Protein AF-A0A7K0Y1T0-F1 (afdb_monomer)

Solvent-accessible surface area (backbone atoms only — not comparable to full-atom values): 30663 Å² total; per-residue (Å²): 133,85,86,82,90,86,84,86,84,88,85,87,81,87,85,81,90,76,88,77,80,82,73,79,71,81,79,72,77,78,81,74,79,76,33,47,61,36,35,43,34,34,34,35,29,67,38,49,32,26,28,43,36,33,31,32,28,26,22,28,45,46,29,65,46,78,33,83,39,62,63,37,80,49,71,35,60,29,68,59,36,89,64,60,33,45,21,31,42,36,33,28,20,19,60,81,35,94,56,31,4,19,58,23,35,36,35,36,27,29,51,74,36,99,41,39,78,74,5,56,31,26,15,43,27,28,24,65,86,46,63,50,70,41,73,50,49,48,31,38,50,44,74,19,80,82,25,90,58,28,16,35,28,35,35,78,51,69,39,91,44,36,22,80,51,77,68,37,47,18,37,22,58,49,46,39,41,55,12,52,25,46,52,20,60,37,78,35,70,48,86,53,81,43,73,74,77,76,75,76,45,78,70,60,65,42,93,55,18,36,85,87,22,47,77,49,79,80,96,83,76,76,97,78,86,81,74,79,60,48,44,31,46,9,33,26,8,36,50,21,21,30,53,47,34,41,28,63,23,36,15,45,66,11,80,58,40,46,32,37,34,28,71,75,53,76,71,54,43,52,45,67,77,78,84,53,90,65,58,41,30,60,59,70,51,35,22,31,36,37,54,13,71,43,71,44,48,17,47,38,29,21,77,80,40,62,78,67,28,29,54,41,52,59,56,35,16,54,40,40,28,73,47,27,25,41,36,36,49,63,70,62,60,54,72,94,28,47,47,75,43,47,25,40,26,21,45,24,26,84,61,39,39,78,54,77,44,68,48,84,55,58,55,30,100,84,65,30,38,36,28,31,46,18,67,10,23,31,28,75,88,46,98,55,48,35,84,54,47,61,31,84,50,73,40,88,68,60,86,48,24,46,36,25,36,37,43,36,37,29,26,73,84,74,46,77,51,34,36,49,29,26,27,51,50,43,73,63,30,14,47,40,74,44,33,37,22,61,77,79,76,66,70,47,74,60,69,81,75,49,77,73,38,40,38,86,36,73,38,35,82,71,71,85,43,73,44,34,42,88,35,42,43,31,39,35,25,34,53,28,31,28,65,46,55,67,57,56,65,76,64,36,24,38,59,22,28,32,31,38,28,51,26,23,74,81,45,73,65,38,32,70,30,70,93,54,52,43,69,40,76,91,37,95,48,68,38,66,65,48,91,92,58,78,59,69,46,80,44,77,35,42,50,36,45,54,44,23,74,63,38,86,46,87,67,62,25,74,89,65,66,40,83,45,55,33,28,49,32,36,32,39,43,22,70,64,37,37,26,18,26,46,46,58,34,28,36,41,113

Structure (mmCIF, N/CA/C/O backbone):
data_AF-A0A7K0Y1T0-F1
#
_entry.id   AF-A0A7K0Y1T0-F1
#
loop_
_atom_site.group_PDB
_atom_site.id
_atom_site.type_symbol
_atom_site.label_atom_id
_atom_site.label_alt_id
_atom_site.label_comp_id
_atom_site.label_asym_id
_atom_site.label_entity_id
_atom_site.label_seq_id
_atom_site.pdbx_PDB_ins_code
_atom_site.Cartn_x
_atom_site.Cartn_y
_atom_site.Cartn_z
_atom_site.occupancy
_atom_site.B_iso_or_equiv
_atom_site.auth_seq_id
_atom_site.auth_comp_id
_atom_site.auth_asym_id
_atom_site.auth_atom_id
_atom_site.pdbx_PDB_model_num
ATOM 1 N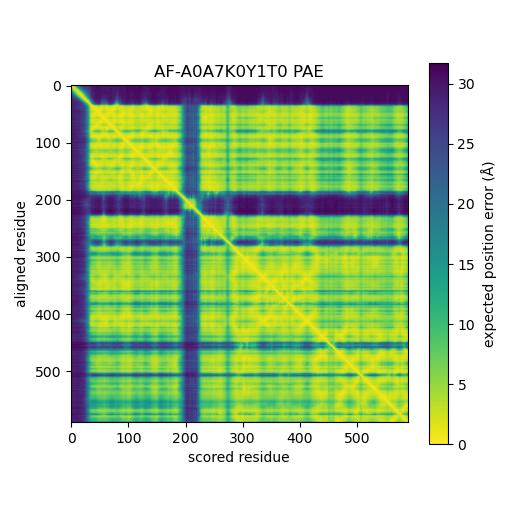 N . MET A 1 1 ? 17.401 46.929 -79.479 1.00 30.19 1 MET A N 1
ATOM 2 C CA . MET A 1 1 ? 18.739 47.270 -78.947 1.00 30.19 1 MET A CA 1
ATOM 3 C C . MET A 1 1 ? 18.574 47.907 -77.573 1.00 30.19 1 MET A C 1
ATOM 5 O O . MET A 1 1 ? 17.806 48.845 -77.473 1.00 30.19 1 MET A O 1
ATOM 9 N N . LYS A 1 2 ? 19.278 47.368 -76.565 1.00 29.94 2 LYS A N 1
ATOM 10 C CA . LYS A 1 2 ? 19.614 47.943 -75.242 1.00 29.94 2 LYS A CA 1
ATOM 11 C C . LYS A 1 2 ? 18.493 48.505 -74.325 1.00 29.94 2 LYS A C 1
ATOM 13 O O . LYS A 1 2 ? 18.033 49.619 -74.498 1.00 29.94 2 LYS A O 1
ATOM 18 N N . SER A 1 3 ? 18.294 47.766 -73.223 1.00 27.20 3 SER A N 1
ATOM 19 C CA . SER A 1 3 ? 18.568 48.198 -71.832 1.00 27.20 3 SER A CA 1
ATOM 20 C C . SER A 1 3 ? 17.494 48.903 -70.978 1.00 27.20 3 SER A C 1
ATOM 22 O O . SER A 1 3 ? 17.161 50.060 -71.183 1.00 27.20 3 SER A O 1
ATOM 24 N N . LEU A 1 4 ? 17.146 48.172 -69.907 1.00 32.16 4 LEU A N 1
ATOM 25 C CA . LEU A 1 4 ? 16.920 48.545 -68.498 1.00 32.16 4 LEU A CA 1
ATOM 26 C C . LEU A 1 4 ? 15.783 49.503 -68.087 1.00 32.16 4 LEU A C 1
ATOM 28 O O . LEU A 1 4 ? 15.894 50.723 -68.067 1.00 32.16 4 LEU A O 1
ATOM 32 N N . THR A 1 5 ? 14.749 48.840 -67.572 1.00 37.41 5 THR A N 1
ATOM 33 C CA . THR A 1 5 ? 13.984 49.087 -66.337 1.00 37.41 5 THR A CA 1
ATOM 34 C C . THR A 1 5 ? 14.573 50.031 -65.276 1.00 37.41 5 THR A C 1
ATOM 36 O O . THR A 1 5 ? 15.637 49.754 -64.729 1.00 37.41 5 THR A O 1
ATOM 39 N N . SER A 1 6 ? 13.748 50.968 -64.791 1.00 29.81 6 SER A N 1
ATOM 40 C CA . SER A 1 6 ? 13.307 50.994 -63.382 1.00 29.81 6 SER A CA 1
ATOM 41 C C . SER A 1 6 ? 12.013 51.824 -63.249 1.00 29.81 6 SER A C 1
ATOM 43 O O . SER A 1 6 ? 11.860 52.864 -63.886 1.00 29.81 6 SER A O 1
ATOM 45 N N . ARG A 1 7 ? 11.033 51.334 -62.477 1.00 32.59 7 ARG A N 1
ATOM 46 C CA . ARG A 1 7 ? 9.811 52.072 -62.120 1.00 32.59 7 ARG A CA 1
ATOM 47 C C . ARG A 1 7 ? 9.838 52.358 -60.623 1.00 32.59 7 ARG A C 1
ATOM 49 O O . ARG A 1 7 ? 9.719 51.437 -59.822 1.00 32.59 7 ARG A O 1
ATOM 56 N N . LEU A 1 8 ? 9.937 53.638 -60.274 1.00 32.44 8 LEU A N 1
ATOM 57 C CA . LEU A 1 8 ? 9.438 54.178 -59.011 1.00 32.44 8 LEU A CA 1
ATOM 58 C C . LEU A 1 8 ? 7.907 54.263 -59.061 1.00 32.44 8 LEU A C 1
ATOM 60 O O . LEU A 1 8 ? 7.352 54.617 -60.103 1.00 32.44 8 LEU A O 1
ATOM 64 N N . LYS A 1 9 ? 7.254 54.074 -57.909 1.00 29.72 9 LYS A N 1
ATOM 65 C CA . LYS A 1 9 ? 6.263 55.029 -57.383 1.00 29.72 9 LYS A CA 1
ATOM 66 C C . LYS A 1 9 ? 5.972 54.760 -55.904 1.00 29.72 9 LYS A C 1
ATOM 68 O O . LYS A 1 9 ? 5.631 53.651 -55.511 1.00 29.72 9 LYS A O 1
ATOM 73 N N . SER A 1 10 ? 6.158 55.822 -55.130 1.00 30.72 10 SER A N 1
ATOM 74 C CA . SER A 1 10 ? 6.004 55.961 -53.685 1.00 30.72 10 SER A CA 1
ATOM 75 C C . SER A 1 10 ? 4.541 55.996 -53.240 1.00 30.72 10 SER A C 1
ATOM 77 O O . SER A 1 10 ? 3.685 56.473 -53.984 1.00 30.72 10 SER A O 1
ATOM 79 N N . ALA A 1 11 ? 4.286 55.640 -51.979 1.00 28.53 11 ALA A N 1
ATOM 80 C CA . ALA A 1 11 ? 3.180 56.202 -51.211 1.00 28.53 11 ALA A CA 1
ATOM 81 C C . ALA A 1 11 ? 3.602 56.424 -49.750 1.00 28.53 11 ALA A C 1
ATOM 83 O O . ALA A 1 11 ? 4.283 55.608 -49.137 1.00 28.53 11 ALA A O 1
ATOM 84 N N . LEU A 1 12 ? 3.225 57.607 -49.285 1.00 28.97 12 LEU A N 1
ATOM 85 C CA . LEU A 1 12 ? 3.581 58.346 -48.082 1.00 28.97 12 LEU A CA 1
ATOM 86 C C . LEU A 1 12 ? 2.846 57.789 -46.850 1.00 28.97 12 LEU A C 1
ATOM 88 O O . LEU A 1 12 ? 1.660 57.474 -46.946 1.00 28.97 12 LEU A O 1
ATOM 92 N N . THR A 1 13 ? 3.480 57.734 -45.676 1.00 27.67 13 THR A N 1
ATOM 93 C CA . THR A 1 13 ? 2.728 57.648 -44.410 1.00 27.67 13 THR A CA 1
ATOM 94 C C . THR A 1 13 ? 3.425 58.434 -43.309 1.00 27.67 13 THR A C 1
ATOM 96 O O . THR A 1 13 ? 4.613 58.271 -43.042 1.00 27.67 13 THR A O 1
ATOM 99 N N . VAL A 1 14 ? 2.644 59.348 -42.740 1.00 27.95 14 VAL A N 1
ATOM 100 C CA . VAL A 1 14 ? 2.977 60.318 -41.699 1.00 27.95 14 VAL A CA 1
ATOM 101 C C . VAL A 1 14 ? 3.059 59.606 -40.349 1.00 27.95 14 VAL A C 1
ATOM 103 O O . VAL A 1 14 ? 2.243 58.737 -40.049 1.00 27.95 14 VAL A O 1
ATOM 106 N N . GLY A 1 15 ? 4.068 59.966 -39.558 1.00 27.05 15 GLY A N 1
ATOM 107 C CA . GLY A 1 15 ? 4.363 59.351 -38.271 1.00 27.05 15 GLY A CA 1
ATOM 108 C C . GLY A 1 15 ? 3.448 59.794 -37.130 1.00 27.05 15 GLY A C 1
ATOM 109 O O . GLY A 1 15 ? 2.985 60.931 -37.076 1.00 27.05 15 GLY A O 1
ATOM 110 N N . VAL A 1 16 ? 3.294 58.892 -36.163 1.00 26.80 16 VAL A N 1
ATOM 111 C CA . VAL A 1 16 ? 3.024 59.219 -34.762 1.00 26.80 16 VAL A CA 1
ATOM 112 C C . VAL A 1 16 ? 4.124 58.545 -33.949 1.00 26.80 16 VAL A C 1
ATOM 114 O O . VAL A 1 16 ? 4.245 57.322 -33.937 1.00 26.80 16 VAL A O 1
ATOM 117 N N . VAL A 1 17 ? 4.967 59.359 -33.316 1.00 27.61 17 VAL A N 1
ATOM 118 C CA . VAL A 1 17 ? 5.997 58.919 -32.374 1.00 27.61 17 VAL A CA 1
ATOM 119 C C . VAL A 1 17 ? 5.336 58.795 -31.005 1.00 27.61 17 VAL A C 1
ATOM 121 O O . VAL A 1 17 ? 4.999 59.802 -30.389 1.00 27.61 17 VAL A O 1
ATOM 124 N N . VAL A 1 18 ? 5.163 57.565 -30.520 1.00 29.50 18 VAL A N 1
ATOM 125 C CA . VAL A 1 18 ? 4.990 57.290 -29.088 1.00 29.50 18 VAL A CA 1
ATOM 126 C C . VAL A 1 18 ? 6.290 56.653 -28.616 1.00 29.50 18 VAL A C 1
ATOM 128 O O . VAL A 1 18 ? 6.701 55.609 -29.119 1.00 29.50 18 VAL A O 1
ATOM 131 N N . ALA A 1 19 ? 6.975 57.337 -27.702 1.00 28.83 19 ALA A N 1
ATOM 132 C CA . ALA A 1 19 ? 8.248 56.917 -27.140 1.00 28.83 19 ALA A CA 1
ATOM 133 C C . ALA A 1 19 ? 8.093 55.585 -26.387 1.00 28.83 19 ALA A C 1
ATOM 135 O O . ALA A 1 19 ? 7.520 55.534 -25.299 1.00 28.83 19 ALA A O 1
ATOM 136 N N . ALA A 1 20 ? 8.612 54.502 -26.967 1.00 26.89 20 ALA A N 1
ATOM 137 C CA . ALA A 1 20 ? 8.792 53.241 -26.268 1.00 26.89 20 ALA A CA 1
ATOM 138 C C . ALA A 1 20 ? 9.991 53.375 -25.321 1.00 26.89 20 ALA A C 1
ATOM 140 O O . ALA A 1 20 ? 11.137 53.493 -25.757 1.00 26.89 20 ALA A O 1
ATOM 141 N N . ILE A 1 21 ? 9.723 53.361 -24.017 1.00 33.47 21 ILE A N 1
ATOM 142 C CA . ILE A 1 21 ? 10.746 53.159 -22.994 1.00 33.47 21 ILE A CA 1
ATOM 143 C C . ILE A 1 21 ? 11.282 51.741 -23.204 1.00 33.47 21 ILE A C 1
ATOM 145 O O . ILE A 1 21 ? 10.590 50.757 -22.938 1.00 33.47 21 ILE A O 1
ATOM 149 N N . ALA A 1 22 ? 12.503 51.640 -23.725 1.00 31.22 22 ALA A N 1
ATOM 150 C CA . ALA A 1 22 ? 13.238 50.392 -23.828 1.00 31.22 22 ALA A CA 1
ATOM 151 C C . ALA A 1 22 ? 13.550 49.877 -22.415 1.00 31.22 22 ALA A C 1
ATOM 153 O O . ALA A 1 22 ? 14.575 50.205 -21.823 1.00 31.22 22 ALA A O 1
ATOM 154 N N . SER A 1 23 ? 12.657 49.060 -21.865 1.00 29.27 23 SER A N 1
ATOM 155 C CA . SER A 1 23 ? 13.036 48.098 -20.839 1.00 29.27 23 SER A CA 1
ATOM 156 C C . SER A 1 23 ? 13.710 46.947 -21.575 1.00 29.27 23 SER A C 1
ATOM 158 O O . SER A 1 23 ? 13.066 46.139 -22.240 1.00 29.27 23 SER A O 1
ATOM 160 N N . ALA A 1 24 ? 15.042 46.928 -21.526 1.00 31.25 24 ALA A N 1
ATOM 161 C CA . ALA A 1 24 ? 15.821 45.774 -21.932 1.00 31.25 24 ALA A CA 1
ATOM 162 C C . ALA A 1 24 ? 15.347 44.580 -21.095 1.00 31.25 24 ALA A C 1
ATOM 164 O O . ALA A 1 24 ? 15.681 44.465 -19.917 1.00 31.25 24 ALA A O 1
ATOM 165 N N . ALA A 1 25 ? 14.531 43.712 -21.692 1.00 27.39 25 ALA A N 1
ATOM 166 C CA . ALA A 1 25 ? 14.314 42.389 -21.142 1.00 27.39 25 ALA A CA 1
ATOM 167 C C . ALA A 1 25 ? 15.700 41.740 -21.021 1.00 27.39 25 ALA A C 1
ATOM 169 O O . ALA A 1 25 ? 16.439 41.731 -22.015 1.00 27.39 25 ALA A O 1
ATOM 170 N N . PRO A 1 26 ? 16.101 41.220 -19.848 1.00 31.48 26 PRO A N 1
ATOM 171 C CA . PRO A 1 26 ? 17.262 40.361 -19.809 1.00 31.48 26 PRO A CA 1
ATOM 172 C C . PRO A 1 26 ? 16.950 39.196 -20.744 1.00 31.48 26 PRO A C 1
ATOM 174 O O . PRO A 1 26 ? 16.038 38.405 -20.502 1.00 31.48 26 PRO A O 1
ATOM 177 N N . VAL A 1 27 ? 17.695 39.106 -21.844 1.00 29.05 27 VAL A N 1
ATOM 178 C CA . VAL A 1 27 ? 17.803 37.875 -22.616 1.00 29.05 27 VAL A CA 1
ATOM 179 C C . VAL A 1 27 ? 18.533 36.903 -21.696 1.00 29.05 27 VAL A C 1
ATOM 181 O O . VAL A 1 27 ? 19.748 36.737 -21.763 1.00 29.05 27 VAL A O 1
ATOM 184 N N . GLN A 1 28 ? 17.795 36.292 -20.770 1.00 29.25 28 GLN A N 1
ATOM 185 C CA . GLN A 1 28 ? 18.207 35.040 -20.172 1.00 29.25 28 GLN A CA 1
ATOM 186 C C . GLN A 1 28 ? 18.246 34.059 -21.330 1.00 29.25 28 GLN A C 1
ATOM 188 O O . GLN A 1 28 ? 17.225 33.539 -21.777 1.00 29.25 28 GLN A O 1
ATOM 193 N N . ALA A 1 29 ? 19.450 33.868 -21.865 1.00 27.30 29 ALA A N 1
ATOM 194 C CA . ALA A 1 29 ? 19.774 32.731 -22.691 1.00 27.30 29 ALA A CA 1
ATOM 195 C C . ALA A 1 29 ? 19.439 31.484 -21.867 1.00 27.30 29 ALA A C 1
ATOM 197 O O . ALA A 1 29 ? 20.244 30.992 -21.076 1.00 27.30 29 ALA A O 1
ATOM 198 N N . ALA A 1 30 ? 18.209 31.001 -22.013 1.00 29.81 30 ALA A N 1
ATOM 199 C CA . ALA A 1 30 ? 17.794 29.706 -21.534 1.00 29.81 30 ALA A CA 1
ATOM 200 C C . ALA A 1 30 ? 18.572 28.677 -22.356 1.00 29.81 30 ALA A C 1
ATOM 202 O O . ALA A 1 30 ? 18.109 28.192 -23.388 1.00 29.81 30 ALA A O 1
ATOM 203 N N . VAL A 1 31 ? 19.782 28.339 -21.908 1.00 28.42 31 VAL A N 1
ATOM 204 C CA . VAL A 1 31 ? 20.476 27.136 -22.362 1.00 28.42 31 VAL A CA 1
ATOM 205 C C . VAL A 1 31 ? 19.734 25.952 -21.743 1.00 28.42 31 VAL A C 1
ATOM 207 O O . VAL A 1 31 ? 20.139 25.342 -20.753 1.00 28.42 31 VAL A O 1
ATOM 210 N N . SER A 1 32 ? 18.578 25.644 -22.328 1.00 35.03 32 SER A N 1
ATOM 211 C CA . SER A 1 32 ? 17.888 24.375 -22.168 1.00 35.03 32 SER A CA 1
ATOM 212 C C . SER A 1 32 ? 18.822 23.295 -22.720 1.00 35.03 32 SER A C 1
ATOM 214 O O . SER A 1 32 ? 18.788 22.970 -23.906 1.00 35.03 32 SER A O 1
ATOM 216 N N . ALA A 1 33 ? 19.696 22.743 -21.877 1.00 36.81 33 ALA A N 1
ATOM 217 C CA . ALA A 1 33 ? 20.381 21.500 -22.206 1.00 36.81 33 ALA A CA 1
ATOM 218 C C . ALA A 1 33 ? 19.306 20.409 -22.353 1.00 36.81 33 ALA A C 1
ATOM 220 O O . ALA A 1 33 ? 18.806 19.888 -21.356 1.00 36.81 33 ALA A O 1
ATOM 221 N N . GLN A 1 34 ? 18.902 20.121 -23.590 1.00 51.03 34 GLN A N 1
ATOM 222 C CA . GLN A 1 34 ? 17.982 19.034 -23.906 1.00 51.03 34 GLN A CA 1
ATOM 223 C C . GLN A 1 34 ? 18.649 17.714 -23.509 1.00 51.03 34 GLN A C 1
ATOM 225 O O . GLN A 1 34 ? 19.703 17.353 -24.033 1.00 51.03 34 GLN A O 1
ATOM 230 N N . GLY A 1 35 ? 18.058 17.008 -22.542 1.00 66.88 35 GLY A N 1
ATOM 231 C CA . GLY A 1 35 ? 18.533 15.687 -22.135 1.00 66.88 35 GLY A CA 1
ATOM 232 C C . GLY A 1 35 ? 18.526 14.695 -23.303 1.00 66.88 35 GLY A C 1
ATOM 233 O O . GLY A 1 35 ? 17.797 14.856 -24.285 1.00 66.88 35 GLY A O 1
ATOM 234 N N . LYS A 1 36 ? 19.343 13.644 -23.207 1.00 78.94 36 LYS A N 1
ATOM 235 C CA . LYS A 1 36 ? 19.450 12.626 -24.258 1.00 78.94 36 LYS A CA 1
ATOM 236 C C . LYS A 1 36 ? 18.177 11.780 -24.306 1.00 78.94 36 LYS A C 1
ATOM 238 O O . LYS A 1 36 ? 17.460 11.631 -23.317 1.00 78.94 36 LYS A O 1
ATOM 243 N N . THR A 1 37 ? 17.908 11.198 -25.471 1.00 88.44 37 THR A N 1
ATOM 244 C CA . THR A 1 37 ? 16.916 10.124 -25.583 1.00 88.44 37 THR A CA 1
ATOM 245 C C . THR A 1 37 ? 17.622 8.786 -25.438 1.00 88.44 37 THR A C 1
ATOM 247 O O . THR A 1 37 ? 18.527 8.479 -26.215 1.00 88.44 37 THR A O 1
ATOM 250 N N . TYR A 1 38 ? 17.191 7.986 -24.469 1.00 91.69 38 TYR A N 1
ATOM 251 C CA . TYR A 1 38 ? 17.645 6.613 -24.298 1.00 91.69 38 TYR A CA 1
ATOM 252 C C . TYR A 1 38 ? 16.562 5.645 -24.764 1.00 91.69 38 TYR A C 1
ATOM 254 O O . TYR A 1 38 ? 15.377 5.827 -24.496 1.00 91.69 38 TYR A O 1
ATOM 262 N N . THR A 1 39 ? 16.974 4.604 -25.477 1.00 96.31 39 THR A N 1
ATOM 263 C CA . THR A 1 39 ? 16.104 3.556 -25.996 1.00 96.31 39 THR A CA 1
ATOM 264 C C . THR A 1 39 ? 16.572 2.206 -25.481 1.00 96.31 39 THR A C 1
ATOM 266 O O . THR A 1 39 ? 17.726 1.832 -25.686 1.00 96.31 39 THR A O 1
ATOM 269 N N . VAL A 1 40 ? 15.668 1.453 -24.859 1.00 97.50 40 VAL A N 1
ATOM 270 C CA . VAL A 1 40 ? 15.898 0.066 -24.447 1.00 97.50 40 VAL A CA 1
ATOM 271 C C . VAL A 1 40 ? 15.041 -0.849 -25.313 1.00 97.50 40 VAL A C 1
ATOM 273 O O . VAL A 1 40 ? 13.837 -0.641 -25.450 1.00 97.50 40 VAL A O 1
ATOM 276 N N . THR A 1 41 ? 15.660 -1.864 -25.911 1.00 98.06 41 THR A N 1
ATOM 277 C CA . THR A 1 41 ? 14.980 -2.860 -26.752 1.00 98.06 41 THR A CA 1
ATOM 278 C C . THR A 1 41 ? 15.182 -4.262 -26.197 1.00 98.06 41 THR A C 1
ATOM 280 O O . THR A 1 41 ? 16.279 -4.616 -25.756 1.00 98.06 41 THR A O 1
ATOM 283 N N . ALA A 1 42 ? 14.118 -5.060 -26.224 1.00 97.88 42 ALA A N 1
ATOM 284 C CA . ALA A 1 42 ? 14.121 -6.434 -25.740 1.00 97.88 42 ALA A CA 1
ATOM 285 C C . ALA A 1 42 ? 13.076 -7.279 -26.476 1.00 97.88 42 ALA A C 1
ATOM 287 O O . ALA A 1 42 ? 12.035 -6.769 -26.895 1.00 97.88 42 ALA A O 1
ATOM 288 N N . THR A 1 43 ? 13.332 -8.581 -26.580 1.00 98.25 43 THR A N 1
ATOM 289 C CA . THR A 1 43 ? 12.342 -9.595 -26.951 1.00 98.25 43 THR A CA 1
ATOM 290 C C . THR A 1 43 ? 11.829 -10.250 -25.674 1.00 98.25 43 THR A C 1
ATOM 292 O O . THR A 1 43 ? 12.528 -11.055 -25.061 1.00 98.25 43 THR A O 1
ATOM 295 N N . MET A 1 44 ? 10.613 -9.909 -25.263 1.00 98.25 44 MET A N 1
ATOM 296 C CA . MET A 1 44 ? 9.982 -10.446 -24.060 1.00 98.25 44 MET A CA 1
ATOM 297 C C . MET A 1 44 ? 9.381 -11.820 -24.353 1.00 98.25 44 MET A C 1
ATOM 299 O O . MET A 1 44 ? 8.544 -11.926 -25.247 1.00 98.25 44 MET A O 1
ATOM 303 N N . LYS A 1 45 ? 9.763 -12.854 -23.595 1.00 98.00 45 LYS A N 1
ATOM 304 C CA . LYS A 1 45 ? 9.194 -14.212 -23.654 1.00 98.00 45 LYS A CA 1
ATOM 305 C C . LYS A 1 45 ? 8.482 -14.557 -22.352 1.00 98.00 45 LYS A C 1
ATOM 307 O O . LYS A 1 45 ? 9.038 -14.360 -21.274 1.00 98.00 45 LYS A O 1
ATOM 312 N N . GLY A 1 46 ? 7.264 -15.089 -22.458 1.00 95.31 46 GLY A N 1
ATOM 313 C CA . GLY A 1 46 ? 6.449 -15.459 -21.294 1.00 95.31 46 GLY A CA 1
ATOM 314 C C . GLY A 1 46 ? 5.826 -14.270 -20.552 1.00 95.31 46 GLY A C 1
ATOM 315 O O . GLY A 1 46 ? 5.225 -14.464 -19.507 1.00 95.31 46 GLY A O 1
ATOM 316 N N . ALA A 1 47 ? 5.930 -13.053 -21.097 1.00 95.19 47 ALA A N 1
ATOM 317 C CA . ALA A 1 47 ? 5.399 -11.824 -20.497 1.00 95.19 47 ALA A CA 1
ATOM 318 C C . ALA A 1 47 ? 3.995 -11.444 -21.008 1.00 95.19 47 ALA A C 1
ATOM 320 O O . ALA A 1 47 ? 3.577 -10.301 -20.864 1.00 95.19 47 ALA A O 1
ATOM 321 N N . LYS A 1 48 ? 3.279 -12.369 -21.661 1.00 95.69 48 LYS A N 1
ATOM 322 C CA . LYS A 1 48 ? 1.922 -12.150 -22.196 1.00 95.69 48 LYS A CA 1
ATOM 323 C C . LYS A 1 48 ? 1.029 -11.630 -21.059 1.00 95.69 48 LYS A C 1
ATOM 325 O O . LYS A 1 48 ? 0.945 -12.282 -20.026 1.00 95.69 48 LYS A O 1
ATOM 330 N N . ASN A 1 49 ? 0.367 -10.493 -21.265 1.00 94.62 49 ASN A N 1
ATOM 331 C CA . ASN A 1 49 ? -0.456 -9.778 -20.278 1.00 94.62 49 ASN A CA 1
ATOM 332 C C . ASN A 1 49 ? 0.318 -9.068 -19.152 1.00 94.62 49 ASN A C 1
ATOM 334 O O . ASN A 1 49 ? -0.300 -8.680 -18.166 1.00 94.62 49 ASN A O 1
ATOM 338 N N . LEU A 1 50 ? 1.628 -8.857 -19.288 1.00 96.44 50 LEU A N 1
ATOM 339 C CA . LEU A 1 50 ? 2.400 -7.980 -18.403 1.00 96.44 50 LEU A CA 1
ATOM 340 C C . LEU A 1 50 ? 2.694 -6.637 -19.085 1.00 96.44 50 LEU A C 1
ATOM 342 O O . LEU A 1 50 ? 2.731 -6.525 -20.315 1.00 96.44 50 LEU A O 1
ATOM 346 N N . THR A 1 51 ? 2.949 -5.620 -18.273 1.00 96.69 51 THR A N 1
ATOM 347 C CA . THR A 1 51 ? 3.489 -4.327 -18.696 1.00 96.69 51 THR A CA 1
ATOM 348 C C . THR A 1 51 ? 4.914 -4.207 -18.184 1.00 96.69 51 THR A C 1
ATOM 350 O O . THR A 1 51 ? 5.169 -4.442 -17.007 1.00 96.69 51 THR A O 1
ATOM 353 N N . VAL A 1 52 ? 5.842 -3.842 -19.066 1.00 97.94 52 VAL A N 1
ATOM 354 C CA . VAL A 1 52 ? 7.216 -3.504 -18.687 1.00 97.94 52 VAL A CA 1
ATOM 355 C C . VAL A 1 52 ? 7.276 -2.013 -18.397 1.00 97.94 52 VAL A C 1
ATOM 357 O O . VAL A 1 52 ? 6.930 -1.211 -19.263 1.00 97.94 52 VAL A O 1
ATOM 360 N N . LEU A 1 53 ? 7.716 -1.656 -17.200 1.00 97.75 53 LEU A N 1
ATOM 361 C CA . LEU A 1 53 ? 7.972 -0.300 -16.741 1.00 97.75 53 LEU A CA 1
ATOM 362 C C . LEU A 1 53 ? 9.479 -0.055 -16.722 1.00 97.75 53 LEU A C 1
ATOM 364 O O . LEU A 1 53 ? 10.255 -0.932 -16.352 1.00 97.75 53 LEU A O 1
ATOM 368 N N . MET A 1 54 ? 9.897 1.137 -17.120 1.00 96.38 54 MET A N 1
ATOM 369 C CA . MET A 1 54 ? 11.277 1.598 -17.027 1.00 96.38 54 MET A CA 1
ATOM 370 C C . MET A 1 54 ? 11.347 2.669 -15.948 1.00 96.38 54 MET A C 1
ATOM 372 O O . MET A 1 54 ? 10.898 3.789 -16.182 1.00 96.38 54 MET A O 1
ATOM 376 N N . VAL A 1 55 ? 11.871 2.317 -14.777 1.00 92.62 55 VAL A N 1
ATOM 377 C CA . VAL A 1 55 ? 11.821 3.155 -13.570 1.00 92.62 55 VAL A CA 1
ATOM 378 C C . VAL A 1 55 ? 13.226 3.660 -13.265 1.00 92.62 55 VAL A C 1
ATOM 380 O O . VAL A 1 55 ? 14.151 2.856 -13.158 1.00 92.62 55 VAL A O 1
ATOM 383 N N . SER A 1 56 ? 13.419 4.980 -13.187 1.00 88.38 56 SER A N 1
ATOM 384 C CA . SER A 1 56 ? 14.715 5.566 -12.819 1.00 88.38 56 SER A CA 1
ATOM 385 C C . SER A 1 56 ? 15.100 5.172 -11.396 1.00 88.38 56 SER A C 1
ATOM 387 O O . SER A 1 56 ? 14.230 4.864 -10.587 1.00 88.38 56 SER A O 1
ATOM 389 N N . GLY A 1 57 ? 16.384 5.287 -11.048 1.00 82.12 57 GLY A N 1
ATOM 390 C CA . GLY A 1 57 ? 16.867 5.066 -9.674 1.00 82.12 57 GLY A CA 1
ATOM 391 C C . GLY A 1 57 ? 16.388 6.100 -8.646 1.00 82.12 57 GLY A C 1
ATOM 392 O O . GLY A 1 57 ? 17.003 6.232 -7.604 1.00 82.12 57 GLY A O 1
ATOM 393 N N . THR A 1 58 ? 15.363 6.877 -8.985 1.00 78.38 58 THR A N 1
ATOM 394 C CA . THR A 1 58 ? 14.709 7.891 -8.152 1.00 78.38 58 THR A CA 1
ATOM 395 C C . THR A 1 58 ? 13.189 7.730 -8.109 1.00 78.38 58 THR A C 1
ATOM 397 O O . THR A 1 58 ? 12.517 8.421 -7.352 1.00 78.38 58 THR A O 1
ATOM 400 N N . GLY A 1 59 ? 12.640 6.785 -8.887 1.00 81.69 59 GLY A N 1
ATOM 401 C CA . GLY A 1 59 ? 11.218 6.425 -8.891 1.00 81.69 59 GLY A CA 1
ATOM 402 C C . GLY A 1 59 ? 10.414 6.980 -10.065 1.00 81.69 59 GLY A C 1
ATOM 403 O O . GLY A 1 59 ? 9.243 6.636 -10.234 1.00 81.69 59 GLY A O 1
ATOM 404 N N . ARG A 1 60 ? 11.022 7.803 -10.929 1.00 86.50 60 ARG A N 1
ATOM 405 C CA . ARG A 1 60 ? 10.349 8.318 -12.126 1.00 86.50 60 ARG A CA 1
ATOM 406 C C . ARG A 1 60 ? 10.105 7.191 -13.126 1.00 86.50 60 ARG A C 1
ATOM 408 O O . ARG A 1 60 ? 11.032 6.497 -13.547 1.00 86.50 60 ARG A O 1
ATOM 415 N N . LEU A 1 61 ? 8.872 7.078 -13.604 1.00 91.81 61 LEU A N 1
ATOM 416 C CA . LEU A 1 61 ? 8.537 6.248 -14.751 1.00 91.81 61 LEU A CA 1
ATOM 417 C C . LEU A 1 61 ? 8.997 6.953 -16.037 1.00 91.81 61 LEU A C 1
ATOM 419 O O . LEU A 1 61 ? 8.509 8.018 -16.409 1.00 91.81 61 LEU A O 1
ATOM 423 N N . LEU A 1 62 ? 9.981 6.365 -16.714 1.00 91.38 62 LEU A N 1
ATOM 424 C CA . LEU A 1 62 ? 10.600 6.929 -17.916 1.00 91.38 62 LEU A CA 1
ATOM 425 C C . LEU A 1 62 ? 9.917 6.473 -19.208 1.00 91.38 62 LEU A C 1
ATOM 427 O O . LEU A 1 62 ? 9.914 7.200 -20.202 1.00 91.38 62 LEU A O 1
ATOM 431 N N . ALA A 1 63 ? 9.406 5.243 -19.217 1.00 94.75 63 ALA A N 1
ATOM 432 C CA . ALA A 1 63 ? 8.689 4.638 -20.332 1.00 94.75 63 ALA A CA 1
ATOM 433 C C . ALA A 1 63 ? 7.953 3.376 -19.865 1.00 94.75 63 ALA A C 1
ATOM 435 O O . ALA A 1 63 ? 8.344 2.743 -18.884 1.00 94.75 63 ALA A O 1
ATOM 436 N N . SER A 1 64 ? 6.938 2.953 -20.617 1.00 96.00 64 SER A N 1
ATOM 437 C CA . SER A 1 64 ? 6.279 1.662 -20.410 1.00 96.00 64 SER A CA 1
ATOM 438 C C . SER A 1 64 ? 5.897 0.990 -21.731 1.00 96.00 64 SER A C 1
ATOM 440 O O . SER A 1 64 ? 5.773 1.648 -22.766 1.00 96.00 64 SER A O 1
ATOM 442 N N . ALA A 1 65 ? 5.742 -0.335 -21.715 1.00 96.88 65 ALA A N 1
ATOM 443 C CA . ALA A 1 65 ? 5.300 -1.119 -22.866 1.00 96.88 65 ALA A CA 1
ATOM 444 C C . ALA A 1 65 ? 4.462 -2.330 -22.435 1.00 96.88 65 ALA A C 1
ATOM 446 O O . ALA A 1 65 ? 4.926 -3.181 -21.676 1.00 96.88 65 ALA A O 1
ATOM 447 N N . LYS A 1 66 ? 3.242 -2.445 -22.973 1.00 95.62 66 LYS A N 1
ATOM 448 C CA . LYS A 1 66 ? 2.376 -3.618 -22.783 1.00 95.62 66 LYS A CA 1
ATOM 449 C C . LYS A 1 66 ? 2.831 -4.777 -23.675 1.00 95.62 66 LYS A C 1
ATOM 451 O O . LYS A 1 66 ? 3.108 -4.592 -24.865 1.00 95.62 66 LYS A O 1
ATOM 456 N N . VAL A 1 67 ? 2.851 -5.985 -23.122 1.00 96.81 67 VAL A N 1
ATOM 457 C CA . VAL A 1 67 ? 3.151 -7.218 -23.855 1.00 96.81 67 VAL A CA 1
ATOM 458 C C . VAL A 1 67 ? 1.866 -8.018 -24.049 1.00 96.81 67 VAL A C 1
ATOM 460 O O . VAL A 1 67 ? 1.250 -8.502 -23.106 1.00 96.81 67 VAL A O 1
ATOM 463 N N . THR A 1 68 ? 1.452 -8.169 -25.302 1.00 95.38 68 THR A N 1
ATOM 464 C CA . THR A 1 68 ? 0.183 -8.811 -25.692 1.00 95.38 68 THR A CA 1
ATOM 465 C C . THR A 1 68 ? 0.391 -10.202 -26.286 1.00 95.38 68 THR A C 1
ATOM 467 O O . THR A 1 68 ? -0.522 -11.034 -26.297 1.00 95.38 68 THR A O 1
ATOM 470 N N . LYS A 1 69 ? 1.610 -10.480 -26.761 1.00 95.94 69 LYS A N 1
ATOM 471 C CA . LYS A 1 69 ? 1.994 -11.753 -27.375 1.00 95.94 69 LYS A CA 1
ATOM 472 C C . LYS A 1 69 ? 2.891 -12.569 -26.454 1.00 95.94 69 LYS A C 1
ATOM 474 O O . LYS A 1 69 ? 3.526 -12.067 -25.535 1.00 95.94 69 LYS A O 1
ATOM 479 N N . THR A 1 70 ? 2.927 -13.863 -26.731 1.00 93.12 70 THR A N 1
ATOM 480 C CA . THR A 1 70 ? 3.676 -14.864 -25.966 1.00 93.12 70 THR A CA 1
ATOM 481 C C . THR A 1 70 ? 5.201 -14.673 -26.106 1.00 93.12 70 THR A C 1
ATOM 483 O O . THR A 1 70 ? 5.957 -14.891 -25.155 1.00 93.12 70 THR A O 1
ATOM 486 N N . SER A 1 71 ? 5.621 -14.147 -27.263 1.00 96.88 71 SER A N 1
ATOM 487 C CA . SER A 1 71 ? 6.927 -13.548 -27.533 1.00 96.88 71 SER A CA 1
ATOM 488 C C . SER A 1 71 ? 6.725 -12.225 -28.282 1.00 96.88 71 SER A C 1
ATOM 490 O O . SER A 1 71 ? 6.027 -12.204 -29.299 1.00 96.88 71 SER A O 1
ATOM 492 N N . GLN A 1 72 ? 7.305 -11.120 -27.808 1.00 98.25 72 GLN A N 1
ATOM 493 C CA . GLN A 1 72 ? 7.110 -9.790 -28.405 1.00 98.25 72 GLN A CA 1
ATOM 494 C C . GLN A 1 72 ? 8.367 -8.926 -28.307 1.00 98.25 72 GLN A C 1
ATOM 496 O O . GLN A 1 72 ? 8.964 -8.811 -27.240 1.00 98.25 72 GLN A O 1
ATOM 501 N N . ASN A 1 73 ? 8.725 -8.250 -29.399 1.00 98.19 73 ASN A N 1
ATOM 502 C CA . ASN A 1 73 ? 9.711 -7.173 -29.350 1.00 98.19 73 ASN A CA 1
ATOM 503 C C . ASN A 1 73 ? 9.074 -5.910 -28.769 1.00 98.19 73 ASN A C 1
ATOM 505 O O . ASN A 1 73 ? 8.020 -5.474 -29.232 1.00 98.19 73 ASN A O 1
ATOM 509 N N . ILE A 1 74 ? 9.733 -5.315 -27.781 1.00 98.31 74 ILE A N 1
ATOM 510 C CA . ILE A 1 74 ? 9.336 -4.039 -27.190 1.00 98.31 74 ILE A CA 1
ATOM 511 C C . ILE A 1 74 ? 10.440 -3.001 -27.362 1.00 98.31 74 ILE A C 1
ATOM 513 O O . ILE A 1 74 ? 11.617 -3.319 -27.555 1.00 98.31 74 ILE A O 1
ATOM 517 N N . THR A 1 75 ? 10.049 -1.735 -27.290 1.00 98.19 75 THR A N 1
ATOM 518 C CA . THR A 1 75 ? 10.959 -0.593 -27.301 1.00 98.19 75 THR A CA 1
ATOM 519 C C . THR A 1 75 ? 10.470 0.419 -26.278 1.00 98.19 75 THR A C 1
ATOM 521 O O . THR A 1 75 ? 9.342 0.893 -26.372 1.00 98.19 75 THR A O 1
ATOM 524 N N . LEU A 1 76 ? 11.325 0.748 -25.316 1.00 97.62 76 LEU A N 1
ATOM 525 C CA . LEU A 1 76 ? 11.083 1.735 -24.267 1.00 97.62 76 LEU A CA 1
ATOM 526 C C . LEU A 1 76 ? 11.938 2.963 -24.577 1.00 97.62 76 LEU A C 1
ATOM 528 O O . LEU A 1 76 ? 13.139 2.819 -24.802 1.00 97.62 76 LEU A O 1
ATOM 532 N N . LYS A 1 77 ? 11.328 4.152 -24.643 1.00 95.06 77 LYS A N 1
ATOM 533 C CA . LYS A 1 77 ? 12.008 5.401 -25.024 1.00 95.06 77 LYS A CA 1
ATOM 534 C C . LYS A 1 77 ? 11.899 6.432 -23.905 1.00 95.06 77 LYS A C 1
ATOM 536 O O . LYS A 1 77 ? 10.864 7.077 -23.778 1.00 95.06 77 LYS A O 1
ATOM 541 N N . ALA A 1 78 ? 12.981 6.615 -23.158 1.00 89.25 78 ALA A N 1
ATOM 542 C CA . ALA A 1 78 ? 13.121 7.672 -22.163 1.00 89.25 78 ALA A CA 1
ATOM 543 C C . ALA A 1 78 ? 13.603 8.954 -22.858 1.00 89.25 78 ALA A C 1
ATOM 545 O O . ALA A 1 78 ? 14.708 8.985 -23.407 1.00 89.25 78 ALA A O 1
ATOM 546 N N . LYS A 1 79 ? 12.768 9.996 -22.896 1.00 81.75 79 LYS A N 1
ATOM 547 C CA . LYS A 1 79 ? 13.084 11.271 -23.562 1.00 81.75 79 LYS A CA 1
ATOM 548 C C . LYS A 1 79 ? 13.579 12.305 -22.554 1.00 81.75 79 LYS A C 1
ATOM 550 O O . LYS A 1 79 ? 13.043 12.403 -21.455 1.00 81.75 79 LYS A O 1
ATOM 555 N N . GLY A 1 80 ? 14.547 13.125 -22.967 1.00 73.50 80 GLY A N 1
ATOM 556 C CA . GLY A 1 80 ? 14.978 14.288 -22.190 1.00 73.50 80 GLY A CA 1
ATOM 557 C C . GLY A 1 80 ? 15.659 13.930 -20.868 1.00 73.50 80 GLY A C 1
ATOM 558 O O . GLY A 1 80 ? 15.554 14.688 -19.911 1.00 73.50 80 GLY A O 1
ATOM 559 N N . THR A 1 81 ? 16.343 12.785 -20.797 1.00 71.50 81 THR A N 1
ATOM 560 C CA . THR A 1 81 ? 16.981 12.295 -19.567 1.00 71.50 81 THR A CA 1
ATOM 561 C C . THR A 1 81 ? 18.490 12.539 -19.612 1.00 71.50 81 THR A C 1
ATOM 563 O O . THR A 1 81 ? 19.142 12.270 -20.623 1.00 71.50 81 THR A O 1
ATOM 566 N N . ALA A 1 82 ? 19.067 13.062 -18.527 1.00 68.81 82 ALA A N 1
ATOM 567 C CA . ALA A 1 82 ? 20.508 13.318 -18.446 1.00 68.81 82 ALA A CA 1
ATOM 568 C C . ALA A 1 82 ? 21.331 12.016 -18.400 1.00 68.81 82 ALA A C 1
ATOM 570 O O . ALA A 1 82 ? 22.382 11.927 -19.037 1.00 68.81 82 ALA A O 1
ATOM 571 N N . SER A 1 83 ? 20.823 10.999 -17.697 1.00 75.56 83 SER A N 1
ATOM 572 C CA . SER A 1 83 ? 21.422 9.668 -17.577 1.00 75.56 83 SER A CA 1
ATOM 573 C C . SER A 1 83 ? 20.346 8.591 -17.416 1.00 75.56 83 SER A C 1
ATOM 575 O O . SER A 1 83 ? 19.264 8.860 -16.908 1.00 75.56 83 SER A O 1
ATOM 577 N N . ILE A 1 84 ? 20.661 7.361 -17.823 1.00 81.75 84 ILE A N 1
ATOM 578 C CA . ILE A 1 84 ? 19.850 6.157 -17.572 1.00 81.75 84 ILE A CA 1
ATOM 579 C C . ILE A 1 84 ? 20.403 5.321 -16.403 1.00 81.75 84 ILE A C 1
ATOM 581 O O . ILE A 1 84 ? 19.863 4.267 -16.076 1.00 81.75 84 ILE A O 1
ATOM 585 N N . GLY A 1 85 ? 21.504 5.745 -15.779 1.00 87.06 85 GLY A N 1
ATOM 586 C CA . GLY A 1 85 ? 22.106 4.993 -14.681 1.00 87.06 85 GLY A CA 1
ATOM 587 C C . GLY A 1 85 ? 21.175 4.847 -13.479 1.00 87.06 85 GLY A C 1
ATOM 588 O O . GLY A 1 85 ? 20.386 5.741 -13.188 1.00 87.06 85 GLY A O 1
ATOM 589 N N . GLY A 1 86 ? 21.242 3.700 -12.808 1.00 87.12 86 GLY A N 1
ATOM 590 C CA . GLY A 1 86 ? 20.328 3.331 -11.724 1.00 87.12 86 GLY A CA 1
ATOM 591 C C . GLY A 1 86 ? 18.938 2.895 -12.198 1.00 87.12 86 GLY A C 1
ATOM 592 O O . GLY A 1 86 ? 18.184 2.345 -11.410 1.00 87.12 86 GLY A O 1
ATOM 593 N N . THR A 1 87 ? 18.595 3.085 -13.478 1.00 91.50 87 THR A N 1
ATOM 594 C CA . THR A 1 87 ? 17.282 2.692 -14.010 1.00 91.50 87 THR A CA 1
ATOM 595 C C . THR A 1 87 ? 17.124 1.179 -13.992 1.00 91.50 87 THR A C 1
ATOM 597 O O . THR A 1 87 ? 18.016 0.450 -14.433 1.00 91.50 87 THR A O 1
ATOM 600 N N . THR A 1 88 ? 15.958 0.717 -13.564 1.00 96.19 88 THR A N 1
ATOM 601 C CA . THR A 1 88 ? 15.554 -0.686 -13.578 1.00 96.19 88 THR A CA 1
ATOM 602 C C . THR A 1 88 ? 14.423 -0.913 -14.582 1.00 96.19 88 THR A C 1
ATOM 604 O O . THR A 1 88 ? 13.746 0.021 -15.027 1.00 96.19 88 THR A O 1
ATOM 607 N N . LEU A 1 89 ? 14.229 -2.172 -14.977 1.00 98.25 89 LEU A N 1
ATOM 608 C CA . LEU A 1 89 ? 13.015 -2.593 -15.666 1.00 98.25 89 LEU A CA 1
ATOM 609 C C . LEU A 1 89 ? 12.172 -3.422 -14.706 1.00 98.25 89 LEU A C 1
ATOM 611 O O . LEU A 1 89 ? 12.668 -4.392 -14.135 1.00 98.25 89 LEU A O 1
ATOM 615 N N . GLN A 1 90 ? 10.907 -3.049 -14.582 1.00 98.06 90 GLN A N 1
ATOM 616 C CA . GLN A 1 90 ? 9.951 -3.632 -13.653 1.00 98.06 90 GLN A CA 1
ATOM 617 C C . GLN A 1 90 ? 8.762 -4.203 -14.415 1.00 98.06 90 GLN A C 1
ATOM 619 O O . GLN A 1 90 ? 8.383 -3.693 -15.469 1.00 98.06 90 GLN A O 1
ATOM 624 N N . LEU A 1 91 ? 8.186 -5.289 -13.919 1.00 97.94 91 LEU A N 1
ATOM 625 C CA . LEU A 1 91 ? 7.031 -5.941 -14.520 1.00 97.94 91 LEU A CA 1
ATOM 626 C C . LEU A 1 91 ? 5.815 -5.725 -13.631 1.00 97.94 91 LEU A C 1
ATOM 628 O O . LEU A 1 91 ? 5.878 -5.933 -12.423 1.00 97.94 91 LEU A O 1
ATOM 632 N N . VAL A 1 92 ? 4.697 -5.368 -14.252 1.00 97.19 92 VAL A N 1
ATOM 633 C CA . VAL A 1 92 ? 3.392 -5.252 -13.597 1.00 97.19 92 VAL A CA 1
ATOM 634 C C . VAL A 1 92 ? 2.379 -6.102 -14.348 1.00 97.19 92 VAL A C 1
ATOM 636 O O . VAL A 1 92 ? 2.383 -6.167 -15.581 1.00 97.19 92 VAL A O 1
ATOM 639 N N . SER A 1 93 ? 1.504 -6.762 -13.602 1.00 96.00 93 SER A N 1
ATOM 640 C CA . SER A 1 93 ? 0.377 -7.513 -14.136 1.00 96.00 93 SER A CA 1
ATOM 641 C C . SER A 1 93 ? -0.607 -6.599 -14.860 1.00 96.00 93 SER A C 1
ATOM 643 O O . SER A 1 93 ? -1.164 -5.684 -14.276 1.00 96.00 93 SER A O 1
ATOM 645 N N . GLY A 1 94 ? -0.863 -6.846 -16.142 1.00 91.88 94 GLY A N 1
ATOM 646 C CA . GLY A 1 94 ? -1.901 -6.133 -16.884 1.00 91.88 94 GLY A CA 1
ATOM 647 C C . GLY A 1 94 ? -3.309 -6.621 -16.532 1.00 91.88 94 GLY A C 1
ATOM 648 O O . GLY A 1 94 ? -3.486 -7.675 -15.927 1.00 91.88 94 GLY A O 1
ATOM 649 N N . SER A 1 95 ? -4.326 -5.895 -16.998 1.00 86.00 95 SER A N 1
ATOM 650 C CA . SER A 1 95 ? -5.746 -6.184 -16.723 1.00 86.00 95 SER A CA 1
ATOM 651 C C . SER A 1 95 ? -6.236 -7.545 -17.232 1.00 86.00 95 SER A C 1
ATOM 653 O O . SER A 1 95 ? -7.239 -8.063 -16.752 1.00 86.00 95 SER A O 1
ATOM 655 N N . SER A 1 96 ? -5.531 -8.141 -18.196 1.00 86.75 96 SER A N 1
ATOM 656 C CA . SER A 1 96 ? -5.818 -9.483 -18.719 1.00 86.75 96 SER A CA 1
ATOM 657 C C . SER A 1 96 ? -5.081 -10.609 -17.979 1.00 86.75 96 SER A C 1
ATOM 659 O O . SER A 1 96 ? -5.181 -11.765 -18.391 1.00 86.75 96 SER A O 1
ATOM 661 N N . SER A 1 97 ? -4.280 -10.306 -16.951 1.00 85.69 97 SER A N 1
ATOM 662 C CA . SER A 1 97 ? -3.680 -11.326 -16.082 1.00 85.69 97 SER A CA 1
ATOM 663 C C . SER A 1 97 ? -4.657 -11.714 -14.963 1.00 85.69 97 SER A C 1
ATOM 665 O O . SER A 1 97 ? -5.644 -11.026 -14.724 1.00 85.69 97 SER A O 1
ATOM 667 N N . THR A 1 98 ? -4.404 -12.821 -14.269 1.00 82.62 98 THR A N 1
ATOM 668 C CA . THR A 1 98 ? -5.174 -13.195 -13.069 1.00 82.62 98 THR A CA 1
ATOM 669 C C . THR A 1 98 ? -4.863 -12.290 -11.878 1.00 82.62 98 THR A C 1
ATOM 671 O O . THR A 1 98 ? -5.734 -12.051 -11.054 1.00 82.62 98 THR A O 1
ATOM 674 N N . ALA A 1 99 ? -3.637 -11.766 -11.808 1.00 87.12 99 ALA A N 1
ATOM 675 C CA . ALA A 1 99 ? -3.162 -10.907 -10.729 1.00 87.12 99 ALA A CA 1
ATOM 676 C C . ALA A 1 99 ? -3.482 -9.414 -10.931 1.00 87.12 99 ALA A C 1
ATOM 678 O O . ALA A 1 99 ? -3.290 -8.664 -9.992 1.00 87.12 99 ALA A O 1
ATOM 679 N N . LYS A 1 100 ? -3.937 -8.991 -12.123 1.00 91.31 100 LYS A N 1
ATOM 680 C CA . LYS A 1 100 ? -4.491 -7.662 -12.480 1.00 91.31 100 LYS A CA 1
ATOM 681 C C . LYS A 1 100 ? -3.961 -6.463 -11.679 1.00 91.31 100 LYS A C 1
ATOM 683 O O . LYS A 1 100 ? -4.450 -6.161 -10.603 1.00 91.31 100 LYS A O 1
ATOM 688 N N . GLY A 1 101 ? -3.026 -5.706 -12.237 1.00 91.81 101 GLY A N 1
ATOM 689 C CA . GLY A 1 101 ? -2.549 -4.461 -11.629 1.00 91.81 101 GLY A CA 1
ATOM 690 C C . GLY A 1 101 ? -1.447 -4.624 -10.592 1.00 91.81 101 GLY A C 1
ATOM 691 O O . GLY A 1 101 ? -0.735 -3.656 -10.313 1.00 91.81 101 GLY A O 1
ATOM 692 N N . LYS A 1 102 ? -1.256 -5.846 -10.085 1.00 94.12 102 LYS A N 1
ATOM 693 C CA . LYS A 1 102 ? -0.232 -6.148 -9.088 1.00 94.12 102 LYS A CA 1
ATOM 694 C C . LYS A 1 102 ? 1.185 -6.095 -9.640 1.00 94.12 102 LYS A C 1
ATOM 696 O O . LYS A 1 102 ? 1.441 -6.517 -10.776 1.00 94.12 102 LYS A O 1
ATOM 701 N N . TYR A 1 103 ? 2.122 -5.631 -8.821 1.00 95.62 103 TYR A N 1
ATOM 702 C CA . TYR A 1 103 ? 3.547 -5.743 -9.115 1.00 95.62 103 TYR A CA 1
ATOM 703 C C . TYR A 1 103 ? 3.941 -7.211 -9.350 1.00 95.62 103 TYR A C 1
ATOM 705 O O . TYR A 1 103 ? 3.558 -8.095 -8.593 1.00 95.62 103 TYR A O 1
ATOM 713 N N . TYR A 1 104 ? 4.673 -7.489 -10.432 1.00 96.62 104 TYR A N 1
ATOM 714 C CA . TYR A 1 104 ? 5.119 -8.844 -10.772 1.00 96.62 104 TYR A CA 1
ATOM 715 C C . TYR A 1 104 ? 6.590 -9.067 -10.424 1.00 96.62 104 TYR A C 1
ATOM 717 O O . TYR A 1 104 ? 6.923 -10.163 -9.998 1.00 96.62 104 TYR A O 1
ATOM 725 N N . GLY A 1 105 ? 7.470 -8.077 -10.612 1.00 96.81 105 GLY A N 1
ATOM 726 C CA . GLY A 1 105 ? 8.882 -8.178 -10.223 1.00 96.81 105 GLY A CA 1
ATOM 727 C C . GLY A 1 105 ? 9.892 -7.628 -11.238 1.00 96.81 105 GLY A C 1
ATOM 728 O O . GLY A 1 105 ? 9.516 -7.201 -12.336 1.00 96.81 105 GLY A O 1
ATOM 729 N N . PRO A 1 106 ? 11.192 -7.675 -10.909 1.00 97.88 106 PRO A N 1
ATOM 730 C CA . PRO A 1 106 ? 12.244 -7.004 -11.663 1.00 97.88 106 PRO A CA 1
ATOM 731 C C . PRO A 1 106 ? 12.763 -7.815 -12.854 1.00 97.88 106 PRO A C 1
ATOM 733 O O . PRO A 1 106 ? 12.618 -9.040 -12.950 1.00 97.88 106 PRO A O 1
ATOM 736 N N . VAL A 1 107 ? 13.461 -7.128 -13.759 1.00 98.56 107 VAL A N 1
ATOM 737 C CA . VAL A 1 107 ? 14.309 -7.755 -14.779 1.00 98.56 107 VAL A CA 1
ATOM 738 C C . VAL A 1 107 ? 15.761 -7.788 -14.304 1.00 98.56 107 VAL A C 1
ATOM 740 O O . VAL A 1 107 ? 16.423 -6.762 -14.165 1.00 98.56 107 VAL A O 1
ATOM 743 N N . VAL A 1 108 ? 16.298 -8.993 -14.147 1.00 98.38 108 VAL A N 1
ATOM 744 C CA . VAL A 1 108 ? 17.720 -9.247 -13.924 1.00 98.38 108 VAL A CA 1
ATOM 745 C C . VAL A 1 108 ? 18.478 -9.105 -15.243 1.00 98.38 108 VAL A C 1
ATOM 747 O O . VAL A 1 108 ? 18.251 -9.845 -16.205 1.00 98.38 108 VAL A O 1
ATOM 750 N N . LEU A 1 109 ? 19.421 -8.167 -15.262 1.00 97.94 109 LEU A N 1
ATOM 751 C CA . LEU A 1 109 ? 20.291 -7.856 -16.394 1.00 97.94 109 LEU A CA 1
ATOM 752 C C . LEU A 1 109 ? 21.567 -8.706 -16.407 1.00 97.94 109 LEU A C 1
ATOM 754 O O . LEU A 1 109 ? 22.257 -8.778 -17.425 1.00 97.94 109 LEU A O 1
ATOM 758 N N . GLY A 1 110 ? 21.917 -9.336 -15.285 1.00 96.06 110 GLY A N 1
ATOM 759 C CA . GLY A 1 110 ? 23.091 -10.191 -15.195 1.00 96.06 110 GLY A CA 1
ATOM 760 C C . GLY A 1 110 ? 23.244 -10.894 -13.854 1.00 96.06 110 GLY A C 1
ATOM 761 O O . GLY A 1 110 ? 22.778 -10.416 -12.829 1.00 96.06 110 GLY A O 1
ATOM 762 N N . ASN A 1 111 ? 23.963 -12.014 -13.874 1.00 95.19 111 ASN A N 1
ATOM 763 C CA . ASN A 1 111 ? 24.409 -12.722 -12.676 1.00 95.19 111 ASN A CA 1
ATOM 764 C C . ASN A 1 111 ? 25.861 -12.328 -12.357 1.00 95.19 111 ASN A C 1
ATOM 766 O O . ASN A 1 111 ? 26.641 -12.014 -13.269 1.00 95.19 111 ASN A O 1
ATOM 770 N N . LYS A 1 112 ? 26.237 -12.347 -11.074 1.00 93.75 112 LYS A N 1
ATOM 771 C CA . LYS A 1 112 ? 27.645 -12.246 -10.663 1.00 93.75 112 LYS A CA 1
ATOM 772 C C . LYS A 1 112 ? 28.400 -13.528 -11.005 1.00 93.75 112 LYS A C 1
ATOM 774 O O . LYS A 1 112 ? 29.482 -13.459 -11.580 1.00 93.75 112 LYS A O 1
ATOM 779 N N . SER A 1 113 ? 27.799 -14.680 -10.712 1.00 93.12 113 SER A N 1
ATOM 780 C CA . SER A 1 113 ? 28.327 -15.986 -11.106 1.00 93.12 113 SER A CA 1
ATOM 781 C C . SER A 1 113 ? 28.067 -16.270 -12.589 1.00 93.12 113 SER A C 1
ATOM 783 O O . SER A 1 113 ? 27.164 -15.704 -13.205 1.00 93.12 113 SER A O 1
ATOM 785 N N . SER A 1 114 ? 28.823 -17.211 -13.160 1.00 88.44 114 SER A N 1
ATOM 786 C CA . SER A 1 114 ? 28.680 -17.629 -14.566 1.00 88.44 114 SER A CA 1
ATOM 787 C C . SER A 1 114 ? 27.309 -18.224 -14.899 1.00 88.44 114 SER A C 1
ATOM 789 O O . SER A 1 114 ? 26.896 -18.226 -16.056 1.00 88.44 114 SER A O 1
ATOM 791 N N . THR A 1 115 ? 26.583 -18.715 -13.893 1.00 89.00 115 THR A N 1
ATOM 792 C CA . THR A 1 115 ? 25.239 -19.280 -14.040 1.00 89.00 115 THR A CA 1
ATOM 793 C C . THR A 1 115 ? 24.328 -18.755 -12.941 1.00 89.00 115 THR A C 1
ATOM 795 O O . THR A 1 115 ? 24.774 -18.537 -11.814 1.00 89.00 115 THR A O 1
ATOM 798 N N . ALA A 1 116 ? 23.038 -18.609 -13.256 1.00 90.12 116 ALA A N 1
ATOM 799 C CA . ALA A 1 116 ? 22.030 -18.214 -12.276 1.00 90.12 116 ALA A CA 1
ATOM 800 C C . ALA A 1 116 ? 22.015 -19.175 -11.077 1.00 90.12 116 ALA A C 1
ATOM 802 O O . ALA A 1 116 ? 22.099 -18.728 -9.944 1.00 90.12 116 ALA A O 1
ATOM 803 N N . ALA A 1 117 ? 22.045 -20.492 -11.316 1.00 91.69 117 ALA A N 1
ATOM 804 C CA . ALA A 1 117 ? 21.986 -21.515 -10.267 1.00 91.69 117 ALA A CA 1
ATOM 805 C C . ALA A 1 117 ? 23.065 -21.379 -9.173 1.00 91.69 117 ALA A C 1
ATOM 807 O O . ALA A 1 117 ? 22.831 -21.795 -8.043 1.00 91.69 117 ALA A O 1
ATOM 808 N N . LYS A 1 118 ? 24.223 -20.787 -9.495 1.00 93.19 118 LYS A N 1
ATOM 809 C CA . LYS A 1 118 ? 25.343 -20.556 -8.566 1.00 93.19 118 LYS A CA 1
ATOM 810 C C . LYS A 1 118 ? 25.439 -19.108 -8.072 1.00 93.19 118 LYS A C 1
ATOM 812 O O . LYS A 1 118 ? 26.410 -18.754 -7.409 1.00 93.19 118 LYS A O 1
ATOM 817 N N . SER A 1 119 ? 24.524 -18.231 -8.479 1.00 94.25 119 SER A N 1
ATOM 818 C CA . SER A 1 119 ? 24.612 -16.802 -8.180 1.00 94.25 119 SER A CA 1
ATOM 819 C C . SER A 1 119 ? 23.847 -16.463 -6.910 1.00 94.25 119 SER A C 1
ATOM 821 O O . SER A 1 119 ? 22.628 -16.636 -6.862 1.00 94.25 119 SER A O 1
ATOM 823 N N . SER A 1 120 ? 24.569 -15.935 -5.921 1.00 95.06 120 SER A N 1
ATOM 824 C CA . SER A 1 120 ? 24.010 -15.278 -4.734 1.00 95.06 120 SER A CA 1
ATOM 825 C C . SER A 1 120 ? 23.868 -13.759 -4.892 1.00 95.06 120 SER A C 1
ATOM 827 O O . SER A 1 120 ? 23.365 -13.081 -4.006 1.00 95.06 120 SER A O 1
ATOM 829 N N . VAL A 1 121 ? 24.337 -13.217 -6.020 1.00 95.69 121 VAL A N 1
ATOM 830 C CA . VAL A 1 121 ? 24.251 -11.793 -6.364 1.00 95.69 121 VAL A CA 1
ATOM 831 C C . VAL A 1 121 ? 23.836 -11.645 -7.821 1.00 95.69 121 VAL A C 1
ATOM 833 O O . VAL A 1 121 ? 24.336 -12.368 -8.696 1.00 95.69 121 VAL A O 1
ATOM 836 N N . VAL A 1 122 ? 22.951 -10.698 -8.096 1.00 97.31 122 VAL A N 1
ATOM 837 C CA . VAL A 1 122 ? 22.503 -10.319 -9.439 1.00 97.31 122 VAL A CA 1
ATOM 838 C C . VAL A 1 122 ? 22.583 -8.808 -9.631 1.00 97.31 122 VAL A C 1
ATOM 840 O O . VAL A 1 122 ? 22.889 -8.065 -8.705 1.00 97.31 122 VAL A O 1
ATOM 843 N N . TYR A 1 123 ? 22.350 -8.366 -10.864 1.00 96.94 123 TYR A N 1
ATOM 844 C CA . TYR A 1 123 ? 22.358 -6.959 -11.248 1.00 96.94 123 TYR A CA 1
ATOM 845 C C . TYR A 1 123 ? 21.066 -6.630 -11.993 1.00 96.94 123 TYR A C 1
ATOM 847 O O . TYR A 1 123 ? 20.763 -7.265 -13.008 1.00 96.94 123 TYR A O 1
ATOM 855 N N . THR A 1 124 ? 20.317 -5.645 -11.506 1.00 97.00 124 THR A N 1
ATOM 856 C CA . THR A 1 124 ? 19.020 -5.201 -12.060 1.00 97.00 124 THR A CA 1
ATOM 857 C C . THR A 1 124 ? 19.077 -3.771 -12.612 1.00 97.00 124 THR A C 1
ATOM 859 O O . THR A 1 124 ? 18.287 -3.411 -13.485 1.00 97.00 124 THR A O 1
ATOM 862 N N . LYS A 1 125 ? 20.046 -2.972 -12.149 1.00 95.62 125 LYS A N 1
ATOM 863 C CA . LYS A 1 125 ? 20.225 -1.552 -12.483 1.00 95.62 125 LYS A CA 1
ATOM 864 C C . LYS A 1 125 ? 21.068 -1.378 -13.760 1.00 95.62 125 LYS A C 1
ATOM 866 O O . LYS A 1 125 ? 22.040 -2.102 -14.001 1.00 95.62 125 LYS A O 1
ATOM 871 N N . LEU A 1 126 ? 20.709 -0.407 -14.601 1.00 94.00 126 LEU A N 1
ATOM 872 C CA . LEU A 1 126 ? 21.518 0.037 -15.742 1.00 94.00 126 LEU A CA 1
ATOM 873 C C . LEU A 1 126 ? 22.672 0.930 -15.267 1.00 94.00 126 LEU A C 1
ATOM 875 O O . LEU A 1 126 ? 22.510 1.731 -14.351 1.00 94.00 126 LEU A O 1
ATOM 879 N N . LYS A 1 127 ? 23.837 0.837 -15.913 1.00 91.19 127 LYS A N 1
ATOM 880 C CA . LYS A 1 127 ? 25.020 1.632 -15.544 1.00 91.19 127 LYS A CA 1
ATOM 881 C C . LYS A 1 127 ? 24.948 3.072 -16.050 1.00 91.19 127 LYS A C 1
ATOM 883 O O . LYS A 1 127 ? 24.445 3.333 -17.142 1.00 91.19 127 LYS A O 1
ATOM 888 N N . GLN A 1 128 ? 25.575 3.996 -15.323 1.00 85.75 128 GLN A N 1
ATOM 889 C CA . GLN A 1 128 ? 25.613 5.430 -15.666 1.00 85.75 128 GLN A CA 1
ATOM 890 C C . GLN A 1 128 ? 26.122 5.722 -17.089 1.00 85.75 128 GLN A C 1
ATOM 892 O O . GLN A 1 128 ? 25.563 6.546 -17.807 1.00 85.75 128 GLN A O 1
ATOM 897 N N . LYS A 1 129 ? 27.162 5.008 -17.537 1.00 83.00 129 LYS A N 1
ATOM 898 C CA . LYS A 1 129 ? 27.756 5.165 -18.879 1.00 83.00 129 LYS A CA 1
ATOM 899 C C . LYS A 1 129 ? 27.157 4.208 -19.920 1.00 83.00 129 LYS A C 1
ATOM 901 O O . LYS A 1 129 ? 27.861 3.761 -20.826 1.00 83.00 129 LYS A O 1
ATOM 906 N N . ALA A 1 130 ? 25.895 3.808 -19.772 1.00 83.62 130 ALA A N 1
ATOM 907 C CA . ALA A 1 130 ? 25.226 2.994 -20.783 1.00 83.62 130 ALA A CA 1
ATOM 908 C C . ALA A 1 130 ? 25.050 3.776 -22.097 1.00 83.62 130 ALA A C 1
ATOM 910 O O . ALA A 1 130 ? 24.872 4.997 -22.106 1.00 83.62 130 ALA A O 1
ATOM 911 N N . ALA A 1 131 ? 25.094 3.057 -23.221 1.00 88.62 131 ALA A N 1
ATOM 912 C CA . ALA A 1 131 ? 24.808 3.634 -24.529 1.00 88.62 131 ALA A CA 1
ATOM 913 C C . ALA A 1 131 ? 23.352 4.124 -24.602 1.00 88.62 131 ALA A C 1
ATOM 915 O O . ALA A 1 131 ? 22.466 3.565 -23.957 1.00 88.62 131 ALA A O 1
ATOM 916 N N . THR A 1 132 ? 23.083 5.124 -25.444 1.00 90.25 132 THR A N 1
ATOM 917 C CA . THR A 1 132 ? 21.716 5.620 -25.687 1.00 90.25 132 THR A CA 1
ATOM 918 C C . THR A 1 132 ? 20.816 4.586 -26.362 1.00 90.25 132 THR A C 1
ATOM 920 O O . THR A 1 132 ? 19.600 4.695 -26.271 1.00 90.25 132 THR A O 1
ATOM 923 N N . GLY A 1 133 ? 21.385 3.560 -27.001 1.00 94.06 133 GLY A N 1
ATOM 924 C CA . GLY A 1 133 ? 20.668 2.382 -27.487 1.00 94.06 133 GLY A CA 1
ATOM 925 C C . GLY A 1 133 ? 21.097 1.127 -26.732 1.00 94.06 133 GLY A C 1
ATOM 926 O O . GLY A 1 133 ? 22.122 0.530 -27.058 1.00 94.06 133 GLY A O 1
ATOM 927 N N . VAL A 1 134 ? 20.305 0.701 -25.750 1.00 95.50 134 VAL A N 1
ATOM 928 C CA . VAL A 1 134 ? 20.525 -0.541 -25.002 1.00 95.50 134 VAL A CA 1
ATOM 929 C C . VAL A 1 134 ? 19.735 -1.674 -25.655 1.00 95.50 134 VAL A C 1
ATOM 931 O O . VAL A 1 134 ? 18.517 -1.596 -25.828 1.00 95.50 134 VAL A O 1
ATOM 934 N N . LYS A 1 135 ? 20.426 -2.760 -26.003 1.00 96.25 135 LYS A N 1
ATOM 935 C CA . LYS A 1 135 ? 19.817 -3.989 -26.524 1.00 96.25 135 LYS A CA 1
ATOM 936 C C . LYS A 1 135 ? 19.978 -5.093 -25.487 1.00 96.25 135 LYS A C 1
ATOM 938 O O . LYS A 1 135 ? 21.097 -5.514 -25.217 1.00 96.25 135 LYS A O 1
ATOM 943 N N . LEU A 1 136 ? 18.870 -5.555 -24.914 1.00 96.50 136 LEU A N 1
ATOM 944 C CA . LEU A 1 136 ? 18.873 -6.604 -23.887 1.00 96.50 136 LEU A CA 1
ATOM 945 C C . LEU A 1 136 ? 18.746 -8.020 -24.466 1.00 96.50 136 LEU A C 1
ATOM 947 O O . LEU A 1 136 ? 18.903 -8.998 -23.740 1.00 96.50 136 LEU A O 1
ATOM 951 N N . GLY A 1 137 ? 18.470 -8.141 -25.768 1.00 96.25 137 GLY A N 1
ATOM 952 C CA . GLY A 1 137 ? 18.231 -9.432 -26.409 1.00 96.25 137 GLY A CA 1
ATOM 953 C C . GLY A 1 137 ? 16.935 -10.073 -25.912 1.00 96.25 137 GLY A C 1
ATOM 954 O O . GLY A 1 137 ? 15.920 -9.392 -25.762 1.00 96.25 137 GLY A O 1
ATOM 955 N N . THR A 1 138 ? 16.960 -11.386 -25.673 1.00 97.56 138 THR A N 1
ATOM 956 C CA . THR A 1 138 ? 15.797 -12.108 -25.139 1.00 97.56 138 THR A CA 1
ATOM 957 C C . THR A 1 138 ? 15.720 -11.951 -23.624 1.00 97.56 138 THR A C 1
ATOM 959 O O . THR A 1 138 ? 16.659 -12.297 -22.910 1.00 97.56 138 THR A O 1
ATOM 962 N N . VAL A 1 139 ? 14.570 -11.499 -23.133 1.00 98.25 139 VAL A N 1
ATOM 963 C CA . VAL A 1 139 ? 14.231 -11.403 -21.712 1.00 98.25 139 VAL A CA 1
ATOM 964 C C . VAL A 1 139 ? 13.132 -12.418 -21.424 1.00 98.25 139 VAL A C 1
ATOM 966 O O . VAL A 1 139 ? 12.045 -12.343 -21.993 1.00 98.25 139 VAL A O 1
ATOM 969 N N . THR A 1 140 ? 13.426 -13.397 -20.573 1.00 98.00 140 THR A N 1
ATOM 970 C CA . THR A 1 140 ? 12.508 -14.506 -20.275 1.00 98.00 140 THR A CA 1
ATOM 971 C C . THR A 1 140 ? 11.934 -14.349 -18.880 1.00 98.00 140 THR A C 1
ATOM 973 O O . THR A 1 140 ? 12.693 -14.264 -17.916 1.00 98.00 140 THR A O 1
ATOM 976 N N . VAL A 1 141 ? 10.606 -14.330 -18.785 1.00 97.56 141 VAL A N 1
ATOM 977 C CA . VAL A 1 141 ? 9.877 -14.299 -17.516 1.00 97.56 141 VAL A CA 1
ATOM 978 C C . VAL A 1 141 ? 9.948 -15.661 -16.831 1.00 97.56 141 VAL A C 1
ATOM 980 O O . VAL A 1 141 ? 9.808 -16.707 -17.464 1.00 97.56 141 VAL A O 1
ATOM 983 N N . LYS A 1 142 ? 10.157 -15.630 -15.520 1.00 95.69 142 LYS A N 1
ATOM 984 C CA . LYS A 1 142 ? 10.186 -16.764 -14.605 1.00 95.69 142 LYS A CA 1
ATOM 985 C C . LYS A 1 142 ? 9.192 -16.509 -13.481 1.00 95.69 142 LYS A C 1
ATOM 987 O O . LYS A 1 142 ? 9.007 -15.368 -13.057 1.00 95.69 142 LYS A O 1
ATOM 992 N N . LYS A 1 143 ? 8.555 -17.574 -13.006 1.00 92.94 143 LYS A N 1
ATOM 993 C CA . LYS A 1 143 ? 7.703 -17.526 -11.815 1.00 92.94 143 LYS A CA 1
ATOM 994 C C . LYS A 1 143 ? 8.564 -17.660 -10.566 1.00 92.94 143 LYS A C 1
ATOM 996 O O . LYS A 1 143 ? 9.562 -18.386 -10.590 1.00 92.94 143 LYS A O 1
ATOM 1001 N N . ALA A 1 144 ? 8.189 -16.968 -9.499 1.00 91.44 144 ALA A N 1
ATOM 1002 C CA . ALA A 1 144 ? 8.787 -17.202 -8.197 1.00 91.44 144 ALA A CA 1
ATOM 1003 C C . ALA A 1 144 ? 8.295 -18.547 -7.636 1.00 91.44 144 ALA A C 1
ATOM 1005 O O . ALA A 1 144 ? 7.153 -18.951 -7.849 1.00 91.44 144 ALA A O 1
ATOM 1006 N N . VAL A 1 145 ? 9.176 -19.279 -6.953 1.00 85.38 145 VAL A N 1
ATOM 1007 C CA . VAL A 1 145 ? 8.801 -20.551 -6.318 1.00 85.38 145 VAL A CA 1
ATOM 1008 C C . VAL A 1 145 ? 7.841 -20.257 -5.167 1.00 85.38 145 VAL A C 1
ATOM 1010 O O . VAL A 1 145 ? 8.136 -19.379 -4.363 1.00 85.38 145 VAL A O 1
ATOM 1013 N N . GLY A 1 146 ? 6.724 -20.988 -5.098 1.00 83.56 146 GLY A N 1
ATOM 1014 C CA . GLY A 1 146 ? 5.696 -20.809 -4.062 1.00 83.56 146 GLY A CA 1
ATOM 1015 C C . GLY A 1 146 ? 4.737 -19.640 -4.304 1.00 83.56 146 GLY A C 1
ATOM 1016 O O . GLY A 1 146 ? 3.827 -19.439 -3.513 1.00 83.56 146 GLY A O 1
ATOM 1017 N N . SER A 1 147 ? 4.908 -18.905 -5.404 1.00 86.56 147 SER A N 1
ATOM 1018 C CA . SER A 1 147 ? 4.128 -17.713 -5.728 1.00 86.56 147 SER A CA 1
ATOM 1019 C C . SER A 1 147 ? 3.341 -17.914 -7.025 1.00 86.56 147 SER A C 1
ATOM 1021 O O . SER A 1 147 ? 3.804 -18.538 -7.988 1.00 86.56 147 SER A O 1
ATOM 1023 N N . THR A 1 148 ? 2.114 -17.398 -7.041 1.00 83.31 148 THR A N 1
ATOM 1024 C CA . THR A 1 148 ? 1.207 -17.452 -8.197 1.00 83.31 148 THR A CA 1
ATOM 1025 C C . THR A 1 148 ? 1.081 -16.112 -8.919 1.00 83.31 148 THR A C 1
ATOM 1027 O O . THR A 1 148 ? 0.629 -16.077 -10.067 1.00 83.31 148 THR A O 1
ATOM 1030 N N . GLN A 1 149 ? 1.505 -15.026 -8.271 1.00 89.38 149 GLN A N 1
ATOM 1031 C CA . GLN A 1 149 ? 1.288 -13.641 -8.692 1.00 89.38 149 GLN A CA 1
ATOM 1032 C C . GLN A 1 149 ? 2.600 -12.875 -8.918 1.00 89.38 149 GLN A C 1
ATOM 1034 O O . GLN A 1 149 ? 2.588 -11.892 -9.658 1.00 89.38 149 GLN A O 1
ATOM 1039 N N . GLN A 1 150 ? 3.724 -13.352 -8.370 1.00 92.06 150 GLN A N 1
ATOM 1040 C CA . GLN A 1 150 ? 5.040 -12.725 -8.483 1.00 92.06 150 GLN A CA 1
ATOM 1041 C C . GLN A 1 150 ? 6.047 -13.602 -9.250 1.00 92.06 150 GLN A C 1
ATOM 1043 O O . GLN A 1 150 ? 5.937 -14.825 -9.410 1.00 92.06 150 GLN A O 1
ATOM 1048 N N . GLY A 1 151 ? 7.082 -12.952 -9.755 1.00 95.50 151 GLY A N 1
ATOM 1049 C CA . GLY A 1 151 ? 8.195 -13.575 -10.431 1.00 95.50 151 GLY A CA 1
ATOM 1050 C C . GLY A 1 151 ? 9.271 -12.560 -10.761 1.00 95.50 151 GLY A C 1
ATOM 1051 O O . GLY A 1 151 ? 9.445 -11.550 -10.098 1.00 95.50 151 GLY A O 1
ATOM 1052 N N . TYR A 1 152 ? 10.051 -12.857 -11.783 1.00 97.69 152 TYR A N 1
ATOM 1053 C CA . TYR A 1 152 ? 11.102 -11.973 -12.269 1.00 97.69 152 TYR A CA 1
ATOM 1054 C C . TYR A 1 152 ? 11.372 -12.307 -13.727 1.00 97.69 152 TYR A C 1
ATOM 1056 O O . TYR A 1 152 ? 10.882 -13.312 -14.245 1.00 97.69 152 TYR A O 1
ATOM 1064 N N . ALA A 1 153 ? 12.168 -11.505 -14.415 1.00 98.12 153 ALA A N 1
ATOM 1065 C CA . ALA A 1 153 ? 12.687 -11.893 -15.716 1.00 98.12 153 ALA A CA 1
ATOM 1066 C C . ALA A 1 153 ? 14.205 -11.868 -15.738 1.00 98.12 153 ALA A C 1
ATOM 1068 O O . ALA A 1 153 ? 14.846 -11.188 -14.947 1.00 98.12 153 ALA A O 1
ATOM 1069 N N . THR A 1 154 ? 14.794 -12.620 -16.660 1.00 97.50 154 THR A N 1
ATOM 1070 C CA . THR A 1 154 ? 16.246 -12.656 -16.845 1.00 97.50 154 THR A CA 1
ATOM 1071 C C . THR A 1 154 ? 16.589 -12.451 -18.305 1.00 97.50 154 THR A C 1
ATOM 1073 O O . THR A 1 154 ? 15.973 -13.079 -19.176 1.00 97.50 154 THR A O 1
ATOM 1076 N N . THR A 1 155 ? 17.603 -11.638 -18.583 1.00 96.62 155 THR A N 1
ATOM 1077 C CA . THR A 1 155 ? 18.233 -11.617 -19.905 1.00 96.62 155 THR A CA 1
ATOM 1078 C C . THR A 1 155 ? 18.890 -12.972 -20.198 1.00 96.62 155 THR A C 1
ATOM 1080 O O . THR A 1 155 ? 19.401 -13.643 -19.299 1.00 96.62 155 THR A O 1
ATOM 1083 N N . SER A 1 156 ? 18.878 -13.402 -21.462 1.00 87.81 156 SER A N 1
ATOM 1084 C CA . SER A 1 156 ? 19.513 -14.662 -21.891 1.00 87.81 156 SER A CA 1
ATOM 1085 C C . SER A 1 156 ? 21.027 -14.664 -21.677 1.00 87.81 156 SER A C 1
ATOM 1087 O O . SER A 1 156 ? 21.629 -15.701 -21.419 1.00 87.81 156 SER A O 1
ATOM 1089 N N . THR A 1 157 ? 21.638 -13.488 -21.780 1.00 88.25 157 THR A N 1
ATOM 1090 C CA . THR A 1 157 ? 23.059 -13.235 -21.551 1.00 88.25 157 THR A CA 1
ATOM 1091 C C . THR A 1 157 ? 23.201 -12.025 -20.642 1.00 88.25 157 THR A C 1
ATOM 1093 O O . THR A 1 157 ? 22.364 -11.120 -20.685 1.00 88.25 157 THR A O 1
ATOM 1096 N N . LYS A 1 158 ? 24.273 -11.973 -19.845 1.00 93.50 158 LYS A N 1
ATOM 1097 C CA . LYS A 1 158 ? 24.595 -10.781 -19.053 1.00 93.50 158 LYS A CA 1
ATOM 1098 C C . LYS A 1 158 ? 24.692 -9.564 -19.976 1.00 93.50 158 LYS A C 1
ATOM 1100 O O . LYS A 1 158 ? 25.468 -9.566 -20.929 1.00 93.50 158 LYS A O 1
ATOM 1105 N N . SER A 1 159 ? 23.893 -8.542 -19.697 1.00 95.06 159 SER A N 1
ATOM 1106 C CA . SER A 1 159 ? 23.889 -7.294 -20.450 1.00 95.06 159 SER A CA 1
ATOM 1107 C C . SER A 1 159 ? 25.174 -6.519 -20.183 1.00 95.06 159 SER A C 1
ATOM 1109 O O . SER A 1 159 ? 25.566 -6.321 -19.034 1.00 95.06 159 SER A O 1
ATOM 1111 N N . SER A 1 160 ? 25.801 -6.003 -21.239 1.00 93.75 160 SER A N 1
ATOM 1112 C CA . SER A 1 160 ? 26.938 -5.085 -21.108 1.00 93.75 160 SER A CA 1
ATOM 1113 C C . SER A 1 160 ? 26.538 -3.731 -20.512 1.00 93.75 160 SER A C 1
ATOM 1115 O O . SER A 1 160 ? 27.408 -2.970 -20.088 1.00 93.75 160 SER A O 1
ATOM 1117 N N . ALA A 1 161 ? 25.238 -3.421 -20.474 1.00 95.06 161 ALA A N 1
ATOM 1118 C CA . ALA A 1 161 ? 24.687 -2.218 -19.862 1.00 95.06 161 ALA A CA 1
ATOM 1119 C C . ALA A 1 161 ? 24.325 -2.394 -18.377 1.00 95.06 161 ALA A C 1
ATOM 1121 O O . ALA A 1 161 ? 23.965 -1.403 -17.748 1.00 95.06 161 ALA A O 1
ATOM 1122 N N . ALA A 1 162 ? 24.423 -3.610 -17.823 1.00 95.88 162 ALA A N 1
ATOM 1123 C CA . ALA A 1 162 ? 24.216 -3.839 -16.395 1.00 95.88 162 ALA A CA 1
ATOM 1124 C C . ALA A 1 162 ? 25.269 -3.081 -15.574 1.00 95.88 162 ALA A C 1
ATOM 1126 O O . ALA A 1 162 ? 26.454 -3.082 -15.926 1.00 95.88 162 ALA A O 1
ATOM 1127 N N . ASP A 1 163 ? 24.840 -2.446 -14.488 1.00 94.44 163 ASP A N 1
ATOM 1128 C CA . ASP A 1 163 ? 25.747 -1.917 -13.479 1.00 94.44 163 ASP A CA 1
ATOM 1129 C C . ASP A 1 163 ? 26.247 -3.065 -12.606 1.00 94.44 163 ASP A C 1
ATOM 1131 O O . ASP A 1 163 ? 25.459 -3.778 -11.994 1.00 94.44 163 ASP A O 1
ATOM 1135 N N . THR A 1 164 ? 27.558 -3.289 -12.610 1.00 93.94 164 THR A N 1
ATOM 1136 C CA . THR A 1 164 ? 28.194 -4.373 -11.852 1.00 93.94 164 THR A CA 1
ATOM 1137 C C . THR A 1 164 ? 29.030 -3.859 -10.688 1.00 93.94 164 THR A C 1
ATOM 1139 O O . THR A 1 164 ? 29.856 -4.607 -10.159 1.00 93.94 164 THR A O 1
ATOM 1142 N N . SER A 1 165 ? 28.882 -2.579 -10.338 1.00 89.19 165 SER A N 1
ATOM 1143 C CA . SER A 1 165 ? 29.506 -1.999 -9.152 1.00 89.19 165 SER A CA 1
ATOM 1144 C C . SER A 1 165 ? 28.960 -2.643 -7.875 1.00 89.19 165 SER A C 1
ATOM 1146 O O . SER A 1 165 ? 27.921 -3.304 -7.881 1.00 89.19 165 SER A O 1
ATOM 1148 N N . SER A 1 166 ? 29.677 -2.474 -6.763 1.00 83.00 166 SER A N 1
ATOM 1149 C CA . SER A 1 166 ? 29.247 -3.012 -5.469 1.00 83.00 166 SER A CA 1
ATOM 1150 C C . SER A 1 166 ? 27.925 -2.417 -4.989 1.00 83.00 166 SER A C 1
ATOM 1152 O O . SER A 1 166 ? 27.137 -3.159 -4.429 1.00 83.00 166 SER A O 1
ATOM 1154 N N . GLY A 1 167 ? 27.662 -1.131 -5.253 1.00 79.69 167 GLY A N 1
ATOM 1155 C CA . GLY A 1 167 ? 26.392 -0.479 -4.899 1.00 79.69 167 GLY A CA 1
ATOM 1156 C C . GLY A 1 167 ? 25.219 -0.847 -5.818 1.00 79.69 167 GLY A C 1
ATOM 1157 O O . GLY A 1 167 ? 24.099 -0.413 -5.604 1.00 79.69 167 GLY A O 1
ATOM 1158 N N . ALA A 1 168 ? 25.451 -1.624 -6.877 1.00 86.44 168 ALA A N 1
ATOM 1159 C CA . ALA A 1 168 ? 24.385 -2.152 -7.730 1.00 86.44 168 ALA A CA 1
ATOM 1160 C C . ALA A 1 168 ? 24.132 -3.651 -7.493 1.00 86.44 168 ALA A C 1
ATOM 1162 O O . ALA A 1 168 ? 23.419 -4.288 -8.274 1.00 86.44 168 ALA A O 1
ATOM 1163 N N . ALA A 1 169 ? 24.780 -4.235 -6.481 1.00 91.19 169 ALA A N 1
ATOM 1164 C CA . ALA A 1 169 ? 24.697 -5.652 -6.181 1.00 91.19 169 ALA A CA 1
ATOM 1165 C C . ALA A 1 169 ? 23.398 -5.965 -5.439 1.00 91.19 169 ALA A C 1
ATOM 1167 O O . ALA A 1 169 ? 23.241 -5.591 -4.291 1.00 91.19 169 ALA A O 1
ATOM 1168 N N . VAL A 1 170 ? 22.531 -6.739 -6.082 1.00 94.25 170 VAL A N 1
ATOM 1169 C CA . VAL A 1 170 ? 21.280 -7.223 -5.494 1.00 94.25 170 VAL A CA 1
ATOM 1170 C C . VAL A 1 170 ? 21.487 -8.632 -4.962 1.00 94.25 170 VAL A C 1
ATOM 1172 O O . VAL A 1 170 ? 22.043 -9.489 -5.668 1.00 94.25 170 VAL A O 1
ATOM 1175 N N . LYS A 1 171 ? 21.033 -8.902 -3.741 1.00 94.00 171 LYS A N 1
ATOM 1176 C CA . LYS A 1 171 ? 21.068 -10.238 -3.150 1.00 94.00 171 LYS A CA 1
ATOM 1177 C C . LYS A 1 171 ? 20.158 -11.180 -3.924 1.00 94.00 171 LYS A C 1
ATOM 1179 O O . LYS A 1 171 ? 19.059 -10.843 -4.350 1.00 94.00 171 LYS A O 1
ATOM 1184 N N . ALA A 1 172 ? 20.620 -12.408 -4.109 1.00 95.25 172 ALA A N 1
ATOM 1185 C CA . ALA A 1 172 ? 19.879 -13.412 -4.846 1.00 95.25 172 ALA A CA 1
ATOM 1186 C C . ALA A 1 172 ? 20.046 -14.809 -4.257 1.00 95.25 172 ALA A C 1
ATOM 1188 O O . ALA A 1 172 ? 21.041 -15.135 -3.616 1.00 95.25 172 ALA A O 1
ATOM 1189 N N . SER A 1 173 ? 19.100 -15.681 -4.583 1.00 94.06 173 SER A N 1
ATOM 1190 C CA . SER A 1 173 ? 19.236 -17.124 -4.432 1.00 94.06 173 SER A CA 1
ATOM 1191 C C . SER A 1 173 ? 19.017 -17.776 -5.786 1.00 94.06 173 SER A C 1
ATOM 1193 O O . SER A 1 173 ? 17.973 -17.604 -6.417 1.00 94.06 173 SER A O 1
ATOM 1195 N N . LYS A 1 174 ? 20.030 -18.495 -6.283 1.00 94.56 174 LYS A N 1
ATOM 1196 C CA . LYS A 1 174 ? 19.998 -19.144 -7.606 1.00 94.56 174 LYS A CA 1
ATOM 1197 C C . LYS A 1 174 ? 19.634 -18.158 -8.734 1.00 94.56 174 LYS A C 1
ATOM 1199 O O . LYS A 1 174 ? 18.937 -18.505 -9.692 1.00 94.56 174 LYS A O 1
ATOM 1204 N N . GLY A 1 175 ? 20.126 -16.920 -8.622 1.00 93.81 175 GLY A N 1
ATOM 1205 C CA . GLY A 1 175 ? 19.908 -15.844 -9.592 1.00 93.81 175 GLY A CA 1
ATOM 1206 C C . GLY A 1 175 ? 18.490 -15.259 -9.602 1.00 93.81 175 GLY A C 1
ATOM 1207 O O . GLY A 1 175 ? 18.151 -14.528 -10.531 1.00 93.81 175 GLY A O 1
ATOM 1208 N N . ARG A 1 176 ? 17.652 -15.598 -8.615 1.00 95.75 176 ARG A N 1
ATOM 1209 C CA . ARG A 1 176 ? 16.394 -14.908 -8.303 1.00 95.75 176 ARG A CA 1
ATOM 1210 C C . ARG A 1 176 ? 16.680 -13.867 -7.212 1.00 95.75 176 ARG A C 1
ATOM 1212 O O . ARG A 1 176 ? 17.222 -14.292 -6.191 1.00 95.75 176 ARG A O 1
ATOM 1219 N N . PRO A 1 177 ? 16.341 -12.579 -7.395 1.00 95.75 177 PRO A N 1
ATOM 1220 C CA . PRO A 1 177 ? 16.393 -11.597 -6.307 1.00 95.75 177 PRO A CA 1
ATOM 1221 C C . PRO A 1 177 ? 15.628 -12.096 -5.076 1.00 95.75 177 PRO A C 1
ATOM 1223 O O . PRO A 1 177 ? 14.636 -12.810 -5.240 1.00 95.75 177 PRO A O 1
ATOM 1226 N N . ILE A 1 178 ? 16.113 -11.839 -3.864 1.00 93.19 178 ILE A N 1
ATOM 1227 C CA . ILE A 1 178 ? 15.550 -12.510 -2.682 1.00 93.19 178 ILE A CA 1
ATOM 1228 C C . ILE A 1 178 ? 14.181 -11.968 -2.264 1.00 93.19 178 ILE A C 1
ATOM 1230 O O . ILE A 1 178 ? 13.368 -12.792 -1.854 1.00 93.19 178 ILE A O 1
ATOM 1234 N N . GLY A 1 179 ? 13.873 -10.692 -2.525 1.00 91.94 179 GLY A N 1
ATOM 1235 C CA . GLY A 1 179 ? 12.531 -10.126 -2.315 1.00 91.94 179 GLY A CA 1
ATOM 1236 C C . GLY A 1 179 ? 11.446 -10.728 -3.208 1.00 91.94 179 GLY A C 1
ATOM 1237 O O . GLY A 1 179 ? 10.242 -10.649 -2.947 1.00 91.94 179 GLY A O 1
ATOM 1238 N N . VAL A 1 180 ? 11.854 -11.383 -4.301 1.00 93.75 180 VAL A N 1
ATOM 1239 C CA . VAL A 1 180 ? 10.937 -11.981 -5.272 1.00 93.75 180 VAL A CA 1
ATOM 1240 C C . VAL A 1 180 ? 10.354 -13.302 -4.757 1.00 93.75 180 VAL A C 1
ATOM 1242 O O . VAL A 1 180 ? 11.017 -14.342 -4.663 1.00 93.75 180 VAL A O 1
ATOM 1245 N N . GLY A 1 181 ? 9.041 -13.287 -4.589 1.00 90.00 181 GLY A N 1
ATOM 1246 C CA . GLY A 1 181 ? 8.180 -14.341 -4.062 1.00 90.00 181 GLY A CA 1
ATOM 1247 C C . GLY A 1 181 ? 7.485 -13.935 -2.762 1.00 90.00 181 GLY A C 1
ATOM 1248 O O . GLY A 1 181 ? 6.557 -14.629 -2.362 1.00 90.00 181 GLY A O 1
ATOM 1249 N N . THR A 1 182 ? 7.931 -12.849 -2.128 1.00 87.88 182 THR A N 1
ATOM 1250 C CA . THR A 1 182 ? 7.460 -12.369 -0.820 1.00 87.88 182 THR A CA 1
ATOM 1251 C C . THR A 1 182 ? 7.139 -10.876 -0.819 1.00 87.88 182 THR A C 1
ATOM 1253 O O . THR A 1 182 ? 6.796 -10.336 0.228 1.00 87.88 182 THR A O 1
ATOM 1256 N N . TYR A 1 183 ? 7.234 -10.213 -1.978 1.00 89.06 183 TYR A N 1
ATOM 1257 C CA . TYR A 1 183 ? 7.109 -8.756 -2.107 1.00 89.06 183 TYR A CA 1
ATOM 1258 C C . TYR A 1 183 ? 8.071 -7.943 -1.237 1.00 89.06 183 TYR A C 1
ATOM 1260 O O . TYR A 1 183 ? 7.770 -6.805 -0.927 1.00 89.06 183 TYR A O 1
ATOM 1268 N N . GLY A 1 184 ? 9.212 -8.528 -0.891 1.00 88.06 184 GLY A N 1
ATOM 1269 C CA . GLY A 1 184 ? 10.274 -7.854 -0.150 1.00 88.06 184 GLY A CA 1
ATOM 1270 C C . GLY A 1 184 ? 10.287 -8.115 1.351 1.00 88.06 184 GLY A C 1
ATOM 1271 O O . GLY A 1 184 ? 11.232 -7.783 2.051 1.00 88.06 184 GLY A O 1
ATOM 1272 N N . LYS A 1 185 ? 9.319 -8.894 1.854 1.00 83.75 185 LYS A N 1
ATOM 1273 C CA . LYS A 1 185 ? 9.329 -9.434 3.227 1.00 83.75 185 LYS A CA 1
ATOM 1274 C C . LYS A 1 185 ? 10.383 -10.523 3.407 1.00 83.75 185 LYS A C 1
ATOM 1276 O O . LYS A 1 185 ? 10.067 -11.711 3.513 1.00 83.75 185 LYS A O 1
ATOM 1281 N N . THR A 1 186 ? 11.641 -10.136 3.353 1.00 73.62 186 THR A N 1
ATOM 1282 C CA . THR A 1 186 ? 12.791 -11.004 3.548 1.00 73.62 186 THR A CA 1
ATOM 1283 C C . THR A 1 186 ? 13.692 -10.321 4.561 1.00 73.62 186 THR A C 1
ATOM 1285 O O . THR A 1 186 ? 13.963 -9.138 4.419 1.00 73.62 186 THR A O 1
ATOM 1288 N N . GLY A 1 187 ? 14.184 -11.051 5.562 1.00 65.62 187 GLY A N 1
ATOM 1289 C CA . GLY A 1 187 ? 15.144 -10.489 6.506 1.00 65.62 187 GLY A CA 1
ATOM 1290 C C . GLY A 1 187 ? 16.483 -10.296 5.837 1.00 65.62 187 GLY A C 1
ATOM 1291 O O . GLY A 1 187 ? 17.169 -11.270 5.495 1.00 65.62 187 GLY A O 1
ATOM 1292 N N . THR A 1 188 ? 16.868 -9.046 5.611 1.00 59.84 188 THR A N 1
ATOM 1293 C CA . THR A 1 188 ? 18.123 -8.738 4.945 1.00 59.84 188 THR A CA 1
ATOM 1294 C C . THR A 1 188 ? 18.749 -7.461 5.499 1.00 59.84 188 THR A C 1
ATOM 1296 O O . THR A 1 188 ? 18.081 -6.520 5.882 1.00 59.84 188 THR A O 1
ATOM 1299 N N . THR A 1 189 ? 20.080 -7.418 5.566 1.00 59.72 189 THR A N 1
ATOM 1300 C CA . THR A 1 189 ? 20.829 -6.200 5.922 1.00 59.72 189 THR A CA 1
ATOM 1301 C C . THR A 1 189 ? 21.540 -5.678 4.683 1.00 59.72 189 THR A C 1
ATOM 1303 O O . THR A 1 189 ? 22.188 -6.483 4.008 1.00 59.72 189 THR A O 1
ATOM 1306 N N . SER A 1 190 ? 21.409 -4.389 4.332 1.00 58.94 190 SER A N 1
ATOM 1307 C CA . SER A 1 190 ? 21.949 -3.850 3.060 1.00 58.94 190 SER A CA 1
ATOM 1308 C C . SER A 1 190 ? 23.394 -4.307 2.784 1.00 58.94 190 SER A C 1
ATOM 1310 O O . SER A 1 190 ? 24.241 -4.375 3.682 1.00 58.94 190 SER A O 1
ATOM 1312 N N . VAL A 1 191 ? 23.688 -4.662 1.530 1.00 53.12 191 VAL A N 1
ATOM 1313 C CA . VAL A 1 191 ? 25.008 -5.147 1.091 1.00 53.12 191 VAL A CA 1
ATOM 1314 C C . VAL A 1 191 ? 26.047 -4.023 1.156 1.00 53.12 191 VAL A C 1
ATOM 1316 O O . VAL A 1 191 ? 27.237 -4.323 1.316 1.00 53.12 191 VAL A O 1
ATOM 1319 N N . LYS A 1 192 ? 25.607 -2.759 1.037 1.00 52.31 192 LYS A N 1
ATOM 1320 C CA . LYS A 1 192 ? 26.259 -1.487 1.423 1.00 52.31 192 LYS A CA 1
ATOM 1321 C C . LYS A 1 192 ? 25.434 -0.328 0.853 1.00 52.31 192 LYS A C 1
ATOM 1323 O O . LYS A 1 192 ? 25.164 -0.349 -0.342 1.00 52.31 192 LYS A O 1
ATOM 1328 N N . SER A 1 193 ? 25.179 0.721 1.641 1.00 42.00 193 SER A N 1
ATOM 1329 C CA . SER A 1 193 ? 24.453 1.902 1.152 1.00 42.00 193 SER A CA 1
ATOM 1330 C C . SER A 1 193 ? 25.113 2.528 -0.080 1.00 42.00 193 SER A C 1
ATOM 1332 O O . SER A 1 193 ? 26.345 2.642 -0.175 1.00 42.00 193 SER A O 1
ATOM 1334 N N . TYR A 1 194 ? 24.285 2.954 -1.034 1.00 38.16 194 TYR A N 1
ATOM 1335 C CA . TYR A 1 194 ? 24.717 3.693 -2.215 1.00 38.16 194 TYR A CA 1
ATOM 1336 C C . TYR A 1 194 ? 25.306 5.067 -1.838 1.00 38.16 194 TYR A C 1
ATOM 1338 O O . TYR A 1 194 ? 24.653 6.106 -1.929 1.00 38.16 194 TYR A O 1
ATOM 1346 N N . GLY A 1 195 ? 26.581 5.100 -1.451 1.00 35.03 195 GLY A N 1
ATOM 1347 C CA . GLY A 1 195 ? 27.358 6.331 -1.378 1.00 35.03 195 GLY A CA 1
ATOM 1348 C C . GLY A 1 195 ? 27.516 6.906 -2.782 1.00 35.03 195 GLY A C 1
ATOM 1349 O O . GLY A 1 195 ? 28.342 6.437 -3.568 1.00 35.03 195 GLY A O 1
ATOM 1350 N N . VAL A 1 196 ? 26.718 7.917 -3.128 1.00 33.31 196 VAL A N 1
ATOM 1351 C CA . VAL A 1 196 ? 27.012 8.757 -4.291 1.00 33.31 196 VAL A CA 1
ATOM 1352 C C . VAL A 1 196 ? 28.389 9.360 -4.036 1.00 33.31 196 VAL A C 1
ATOM 1354 O O . VAL A 1 196 ? 28.615 9.986 -3.005 1.00 33.31 196 VAL A O 1
ATOM 1357 N N . SER A 1 197 ? 29.327 9.105 -4.944 1.00 33.66 197 SER A N 1
ATOM 1358 C CA . SER A 1 197 ? 30.669 9.676 -4.908 1.00 33.66 197 SER A CA 1
ATOM 1359 C C . SER A 1 197 ? 30.586 11.175 -4.623 1.00 33.66 197 SER A C 1
ATOM 1361 O O . SER A 1 197 ? 30.026 11.910 -5.441 1.00 33.66 197 SER A O 1
ATOM 1363 N N . ALA A 1 198 ? 31.148 11.612 -3.495 1.00 33.75 198 ALA A N 1
ATOM 1364 C CA . ALA A 1 198 ? 31.452 13.013 -3.262 1.00 33.75 198 ALA A CA 1
ATOM 1365 C C . ALA A 1 198 ? 32.187 13.543 -4.501 1.00 33.75 198 ALA A C 1
ATOM 1367 O O . ALA A 1 198 ? 33.189 12.966 -4.936 1.00 33.75 198 ALA A O 1
ATOM 1368 N N . PHE A 1 199 ? 31.652 14.594 -5.120 1.00 38.78 199 PHE A N 1
ATOM 1369 C CA . PHE A 1 199 ? 32.387 15.329 -6.136 1.00 38.78 199 PHE A CA 1
ATOM 1370 C C . PHE A 1 199 ? 33.646 15.882 -5.465 1.00 38.78 199 PHE A C 1
ATOM 1372 O O . PHE A 1 199 ? 33.557 16.779 -4.634 1.00 38.78 199 PHE A O 1
ATOM 1379 N N . ALA A 1 200 ? 34.816 15.346 -5.810 1.00 40.00 200 ALA A N 1
ATOM 1380 C CA . ALA A 1 200 ? 36.072 16.006 -5.492 1.00 40.00 200 ALA A CA 1
ATOM 1381 C C . ALA A 1 200 ? 36.101 17.322 -6.279 1.00 40.00 200 ALA A C 1
ATOM 1383 O O . ALA A 1 200 ? 36.128 17.305 -7.514 1.00 40.00 200 ALA A O 1
ATOM 1384 N N . CYS A 1 201 ? 36.042 18.457 -5.586 1.00 42.62 201 CYS A N 1
ATOM 1385 C CA . CYS A 1 201 ? 36.188 19.744 -6.243 1.00 42.62 201 CYS A CA 1
ATOM 1386 C C . CYS A 1 201 ? 37.670 20.021 -6.525 1.00 42.62 201 CYS A C 1
ATOM 1388 O O . CYS A 1 201 ? 38.515 19.905 -5.639 1.00 42.62 201 CYS A O 1
ATOM 1390 N N . SER A 1 202 ? 37.994 20.392 -7.765 1.00 40.00 202 SER A N 1
ATOM 1391 C CA . SER A 1 202 ? 39.347 20.766 -8.182 1.00 40.00 202 SER A CA 1
ATOM 1392 C C . SER A 1 202 ? 39.284 22.004 -9.085 1.00 40.00 202 SER A C 1
ATOM 1394 O O . SER A 1 202 ? 38.441 22.023 -9.987 1.00 40.00 202 SER A O 1
ATOM 1396 N N . PRO A 1 203 ? 40.143 23.025 -8.886 1.00 47.91 203 PRO A N 1
ATOM 1397 C CA . PRO A 1 203 ? 41.300 23.050 -7.985 1.00 47.91 203 PRO A CA 1
ATOM 1398 C C . PRO A 1 203 ? 40.962 23.405 -6.523 1.00 47.91 203 PRO A C 1
ATOM 1400 O O . PRO A 1 203 ? 40.067 24.207 -6.245 1.00 47.91 203 PRO A O 1
ATOM 1403 N N . VAL A 1 204 ? 41.706 22.792 -5.593 1.00 49.25 204 VAL A N 1
ATOM 1404 C CA . VAL A 1 204 ? 41.640 23.044 -4.140 1.00 49.25 204 VAL A CA 1
ATOM 1405 C C . VAL A 1 204 ? 42.059 24.479 -3.805 1.00 49.25 204 VAL A C 1
ATOM 1407 O O . VAL A 1 204 ? 42.933 25.038 -4.468 1.00 49.25 204 VAL A O 1
ATOM 1410 N N . GLY A 1 205 ? 41.448 25.075 -2.777 1.00 46.56 205 GLY A N 1
ATOM 1411 C CA . GLY A 1 205 ? 41.770 26.440 -2.339 1.00 46.56 205 GLY A CA 1
ATOM 1412 C C . GLY A 1 205 ? 41.147 27.553 -3.191 1.00 46.56 205 GLY A C 1
ATOM 1413 O O . GLY A 1 205 ? 41.673 28.665 -3.232 1.00 46.56 205 GLY A O 1
ATOM 1414 N N . THR A 1 206 ? 40.040 27.269 -3.881 1.00 58.06 206 THR A N 1
ATOM 1415 C CA . THR A 1 206 ? 39.219 28.286 -4.559 1.00 58.06 206 THR A CA 1
ATOM 1416 C C . THR A 1 206 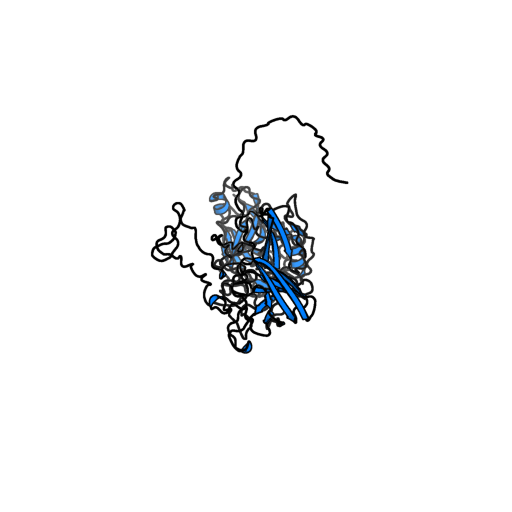? 38.117 28.798 -3.621 1.00 58.06 206 THR A C 1
ATOM 1418 O O . THR A 1 206 ? 37.770 28.112 -2.664 1.00 58.06 206 THR A O 1
ATOM 1421 N N . PRO A 1 207 ? 37.497 29.968 -3.879 1.00 47.78 207 PRO A N 1
ATOM 1422 C CA . PRO A 1 207 ? 36.410 30.496 -3.038 1.00 47.78 207 PRO A CA 1
ATOM 1423 C C . PRO A 1 207 ? 35.208 29.552 -2.883 1.00 47.78 207 PRO A C 1
ATOM 1425 O O . PRO A 1 207 ? 34.375 29.752 -2.007 1.00 47.78 207 PRO A O 1
ATOM 1428 N N . THR A 1 208 ? 35.111 28.538 -3.743 1.00 49.19 208 THR A N 1
ATOM 1429 C CA . THR A 1 208 ? 34.067 27.518 -3.728 1.00 49.19 208 THR A CA 1
ATOM 1430 C C . THR A 1 208 ? 34.495 26.215 -3.062 1.00 49.19 208 THR A C 1
ATOM 1432 O O . THR A 1 208 ? 33.619 25.387 -2.844 1.00 49.19 208 THR A O 1
ATOM 1435 N N . CYS A 1 209 ? 35.788 25.989 -2.772 1.00 46.81 209 CYS A N 1
ATOM 1436 C CA . CYS A 1 209 ? 36.317 24.688 -2.339 1.00 46.81 209 CYS A CA 1
ATOM 1437 C C . CYS A 1 209 ? 37.449 24.807 -1.308 1.00 46.81 209 CYS A C 1
ATOM 1439 O O . CYS A 1 209 ? 38.442 25.505 -1.521 1.00 46.81 209 CYS A O 1
ATOM 1441 N N . ASP A 1 210 ? 37.299 24.090 -0.197 1.00 52.69 210 ASP A N 1
ATOM 1442 C CA . ASP A 1 210 ? 38.205 24.097 0.943 1.00 52.69 210 ASP A CA 1
ATOM 1443 C C . ASP A 1 210 ? 39.569 23.450 0.619 1.00 52.69 210 ASP A C 1
ATOM 1445 O O . ASP A 1 210 ? 39.753 22.836 -0.443 1.00 52.69 210 ASP A O 1
ATOM 1449 N N . PRO A 1 211 ? 40.567 23.596 1.511 1.00 48.72 211 PRO A N 1
ATOM 1450 C CA . PRO A 1 211 ? 41.892 23.008 1.323 1.00 48.72 211 PRO A CA 1
ATOM 1451 C C . PRO A 1 211 ? 41.904 21.469 1.284 1.00 48.72 211 PRO A C 1
ATOM 1453 O O . PRO A 1 211 ? 42.920 20.885 0.911 1.00 48.72 211 PRO A O 1
ATOM 1456 N N . GLN A 1 212 ? 40.806 20.810 1.665 1.00 59.28 212 GLN A N 1
ATOM 1457 C CA . GLN A 1 212 ? 40.621 19.359 1.646 1.00 59.28 212 GLN A CA 1
ATOM 1458 C C . GLN A 1 212 ? 39.835 18.870 0.408 1.00 59.28 212 GLN A C 1
ATOM 1460 O O . GLN A 1 212 ? 39.739 17.661 0.199 1.00 59.28 212 GLN A O 1
ATOM 1465 N N . GLY A 1 213 ? 39.332 19.773 -0.446 1.00 42.84 213 GLY A N 1
ATOM 1466 C CA . GLY A 1 213 ? 38.591 19.457 -1.674 1.00 42.84 213 GLY A CA 1
ATOM 1467 C C . GLY A 1 213 ? 37.066 19.401 -1.532 1.00 42.84 213 GLY A C 1
ATOM 1468 O O . GLY A 1 213 ? 36.402 18.934 -2.463 1.00 42.84 213 GLY A O 1
ATOM 1469 N N . ASN A 1 214 ? 36.506 19.887 -0.419 1.00 51.09 214 ASN A N 1
ATOM 1470 C CA . ASN A 1 214 ? 35.060 19.956 -0.182 1.00 51.09 214 ASN A CA 1
ATOM 1471 C C . ASN A 1 214 ? 34.491 21.345 -0.531 1.00 51.09 214 ASN A C 1
ATOM 1473 O O . ASN A 1 214 ? 35.178 22.345 -0.339 1.00 51.09 214 ASN A O 1
ATOM 1477 N N . PRO A 1 215 ? 33.238 21.467 -1.003 1.00 44.38 215 PRO A N 1
ATOM 1478 C CA . PRO A 1 215 ? 32.645 22.768 -1.314 1.00 44.38 215 PRO A CA 1
ATOM 1479 C C . PRO A 1 215 ? 32.395 23.643 -0.068 1.00 44.38 215 PRO A C 1
ATOM 1481 O O . PRO A 1 215 ? 31.815 23.171 0.908 1.00 44.38 215 PRO A O 1
ATOM 1484 N N . ILE A 1 216 ? 32.764 24.930 -0.112 1.00 48.97 216 ILE A N 1
ATOM 1485 C CA . ILE A 1 216 ? 32.487 25.912 0.956 1.00 48.97 216 ILE A CA 1
ATOM 1486 C C . ILE A 1 216 ? 31.164 26.633 0.647 1.00 48.97 216 ILE A C 1
ATOM 1488 O O . ILE A 1 216 ? 31.033 27.289 -0.386 1.00 48.97 216 ILE A O 1
ATOM 1492 N N . GLY A 1 217 ? 30.175 26.506 1.538 1.00 39.88 217 GLY A N 1
ATOM 1493 C CA . GLY A 1 217 ? 28.859 27.147 1.417 1.00 39.88 217 GLY A CA 1
ATOM 1494 C C . GLY A 1 217 ? 28.897 28.676 1.562 1.00 39.88 217 GLY A C 1
ATOM 1495 O O . GLY A 1 217 ? 29.701 29.225 2.314 1.00 39.88 217 GLY A O 1
ATOM 1496 N N . GLN A 1 218 ? 28.008 29.370 0.841 1.00 30.97 218 GLN A N 1
ATOM 1497 C CA . GLN A 1 218 ? 27.823 30.823 0.938 1.00 30.97 218 GLN A CA 1
ATOM 1498 C C . GLN A 1 218 ? 27.331 31.260 2.335 1.00 30.97 218 GLN A C 1
ATOM 1500 O O . GLN A 1 218 ? 26.563 30.534 2.972 1.00 30.97 218 GLN A O 1
ATOM 1505 N N . PRO A 1 219 ? 27.721 32.457 2.815 1.00 29.50 219 PRO A N 1
ATOM 1506 C CA . PRO A 1 219 ? 27.365 32.920 4.150 1.00 29.50 219 PRO A CA 1
ATOM 1507 C C . PRO A 1 219 ? 25.916 33.424 4.204 1.00 29.50 219 PRO A C 1
ATOM 1509 O O . PRO A 1 219 ? 25.592 34.481 3.666 1.00 29.50 219 PRO A O 1
ATOM 1512 N N . GLY A 1 220 ? 25.065 32.667 4.903 1.00 30.20 220 GLY A N 1
ATOM 1513 C CA . GLY A 1 220 ? 23.717 33.079 5.307 1.00 30.20 220 GLY A CA 1
ATOM 1514 C C . GLY A 1 220 ? 22.678 31.955 5.265 1.00 30.20 220 GLY A C 1
ATOM 1515 O O . GLY A 1 220 ? 21.724 32.052 4.502 1.00 30.20 220 GLY A O 1
ATOM 1516 N N . GLY A 1 221 ? 22.834 30.890 6.061 1.00 25.84 221 GLY A N 1
ATOM 1517 C CA . GLY A 1 221 ? 21.867 29.785 6.107 1.00 25.84 221 GLY A CA 1
ATOM 1518 C C . GLY A 1 221 ? 21.864 29.044 7.446 1.00 25.84 221 GLY A C 1
ATOM 1519 O O . GLY A 1 221 ? 22.921 28.724 7.985 1.00 25.84 221 GLY A O 1
ATOM 1520 N N . GLN A 1 222 ? 20.664 28.805 7.982 1.00 26.34 222 GLN A N 1
ATOM 1521 C CA . GLN A 1 222 ? 20.387 27.983 9.166 1.00 26.34 222 GLN A CA 1
ATOM 1522 C C . GLN A 1 222 ? 20.952 26.550 9.037 1.00 26.34 222 GLN A C 1
ATOM 1524 O O . GLN A 1 222 ? 21.114 26.049 7.921 1.00 26.34 222 GLN A O 1
ATOM 1529 N N . PRO A 1 223 ? 21.210 25.854 10.162 1.00 30.77 223 PRO A N 1
ATOM 1530 C CA . PRO A 1 223 ? 21.720 24.484 10.150 1.00 30.77 223 PRO A CA 1
ATOM 1531 C C . PRO A 1 223 ? 20.674 23.532 9.546 1.00 30.77 223 PRO A C 1
ATOM 1533 O O . PRO A 1 223 ? 19.620 23.323 10.140 1.00 30.77 223 PRO A O 1
ATOM 1536 N N . GLY A 1 224 ? 20.959 22.961 8.367 1.00 32.59 224 GLY A N 1
ATOM 1537 C CA . GLY A 1 224 ? 20.123 21.894 7.794 1.00 32.59 224 GLY A CA 1
ATOM 1538 C C . GLY A 1 224 ? 20.155 21.661 6.277 1.00 32.59 224 GLY A C 1
ATOM 1539 O O . GLY A 1 224 ? 19.474 20.751 5.822 1.00 32.59 224 GLY A O 1
ATOM 1540 N N . ALA A 1 225 ? 20.910 22.414 5.473 1.00 32.75 225 ALA A N 1
ATOM 1541 C CA . ALA A 1 225 ? 20.830 22.314 4.010 1.00 32.75 225 ALA A CA 1
ATOM 1542 C C . ALA A 1 225 ? 22.148 21.849 3.368 1.00 32.75 225 ALA A C 1
ATOM 1544 O O . ALA A 1 225 ? 22.926 22.692 2.941 1.00 32.75 225 ALA A O 1
ATOM 1545 N N . ASN A 1 226 ? 22.401 20.530 3.344 1.00 35.84 226 ASN A N 1
ATOM 1546 C CA . ASN A 1 226 ? 22.929 19.786 2.177 1.00 35.84 226 ASN A CA 1
ATOM 1547 C C . ASN A 1 226 ? 23.081 18.272 2.473 1.00 35.84 226 ASN A C 1
ATOM 1549 O O . ASN A 1 226 ? 24.155 17.695 2.300 1.00 35.84 226 ASN A O 1
ATOM 1553 N N . THR A 1 227 ? 22.045 17.594 2.975 1.00 38.00 227 THR A N 1
ATOM 1554 C CA . THR A 1 227 ? 22.080 16.125 3.039 1.00 38.00 227 THR A CA 1
ATOM 1555 C C . THR A 1 227 ? 21.771 15.575 1.649 1.00 38.00 227 THR A C 1
ATOM 1557 O O . THR A 1 227 ? 20.621 15.533 1.222 1.00 38.00 227 THR A O 1
ATOM 1560 N N . THR A 1 228 ? 22.803 15.164 0.909 1.00 53.31 228 THR A N 1
ATOM 1561 C CA . THR A 1 228 ? 22.617 14.378 -0.316 1.00 53.31 228 THR A CA 1
ATOM 1562 C C . THR A 1 228 ? 21.755 13.164 0.026 1.00 53.31 228 THR A C 1
ATOM 1564 O O . THR A 1 228 ? 22.143 12.336 0.851 1.00 53.31 228 THR A O 1
ATOM 1567 N N . VAL A 1 229 ? 20.566 13.070 -0.567 1.00 60.19 229 VAL A N 1
ATOM 1568 C CA . VAL A 1 229 ? 19.687 11.915 -0.366 1.00 60.19 229 VAL A CA 1
ATOM 1569 C C . VAL A 1 229 ? 20.347 10.689 -0.985 1.00 60.19 229 VAL A C 1
ATOM 1571 O O . VAL A 1 229 ? 20.760 10.715 -2.148 1.00 60.19 229 VAL A O 1
ATOM 1574 N N . SER A 1 230 ? 20.473 9.617 -0.198 1.00 73.06 230 SER A N 1
ATOM 1575 C CA . SER A 1 230 ? 20.944 8.332 -0.712 1.00 73.06 230 SER A CA 1
ATOM 1576 C C . SER A 1 230 ? 19.990 7.862 -1.804 1.00 73.06 230 SER A C 1
ATOM 1578 O O . SER A 1 230 ? 18.779 7.861 -1.598 1.00 73.06 230 SER A O 1
ATOM 1580 N N . LYS A 1 231 ? 20.516 7.441 -2.961 1.00 74.44 231 LYS A N 1
ATOM 1581 C CA . LYS A 1 231 ? 19.670 6.913 -4.047 1.00 74.44 231 LYS A CA 1
ATOM 1582 C C . LYS A 1 231 ? 18.870 5.685 -3.602 1.00 74.44 231 LYS A C 1
ATOM 1584 O O . LYS A 1 231 ? 17.764 5.495 -4.094 1.00 74.44 231 LYS A O 1
ATOM 1589 N N . ASP A 1 232 ? 19.403 4.914 -2.655 1.00 80.50 232 ASP A N 1
ATOM 1590 C CA . ASP A 1 232 ? 18.694 3.787 -2.037 1.00 80.50 232 ASP A CA 1
ATOM 1591 C C . ASP A 1 232 ? 17.454 4.196 -1.258 1.00 80.50 232 ASP A C 1
ATOM 1593 O O . ASP A 1 232 ? 16.518 3.419 -1.193 1.00 80.50 232 ASP A O 1
ATOM 1597 N N . ASP A 1 233 ? 17.423 5.402 -0.693 1.00 80.19 233 ASP A N 1
ATOM 1598 C CA . ASP A 1 233 ? 16.276 5.857 0.093 1.00 80.19 233 ASP A CA 1
ATOM 1599 C C . ASP A 1 233 ? 15.157 6.421 -0.804 1.00 80.19 233 ASP A C 1
ATOM 1601 O O . ASP A 1 233 ? 14.170 6.942 -0.301 1.00 80.19 233 ASP A O 1
ATOM 1605 N N . THR A 1 234 ? 15.316 6.424 -2.129 1.00 83.56 234 THR A N 1
ATOM 1606 C CA . THR A 1 234 ? 14.302 6.966 -3.048 1.00 83.56 234 THR A CA 1
ATOM 1607 C C . THR A 1 234 ? 13.312 5.886 -3.480 1.00 83.56 234 THR A C 1
ATOM 1609 O O . THR A 1 234 ? 13.610 4.701 -3.416 1.00 83.56 234 THR A O 1
ATOM 1612 N N . LEU A 1 235 ? 12.175 6.276 -4.064 1.00 85.19 235 LEU A N 1
ATOM 1613 C CA . LEU A 1 235 ? 11.196 5.336 -4.639 1.00 85.19 235 LEU A CA 1
ATOM 1614 C C . LEU A 1 235 ? 11.792 4.359 -5.678 1.00 85.19 235 LEU A C 1
ATOM 1616 O O . LEU A 1 235 ? 11.272 3.266 -5.885 1.00 85.19 235 LEU A O 1
ATOM 1620 N N . GLY A 1 236 ? 12.857 4.759 -6.379 1.00 87.56 236 GLY A N 1
ATOM 1621 C CA . GLY A 1 236 ? 13.573 3.901 -7.333 1.00 87.56 236 GLY A CA 1
ATOM 1622 C C . GLY A 1 236 ? 14.824 3.233 -6.760 1.00 87.56 236 GLY A C 1
ATOM 1623 O O . GLY A 1 236 ? 15.528 2.548 -7.510 1.00 87.56 236 GLY A O 1
ATOM 1624 N N . GLY A 1 237 ? 15.117 3.497 -5.486 1.00 86.94 237 GLY A N 1
ATOM 1625 C CA . GLY A 1 237 ? 16.123 2.828 -4.672 1.00 86.94 237 GLY A CA 1
ATOM 1626 C C . GLY A 1 237 ? 15.715 1.400 -4.333 1.00 86.94 237 GLY A C 1
ATOM 1627 O O . GLY A 1 237 ? 14.679 0.943 -4.796 1.00 86.94 237 GLY A O 1
ATOM 1628 N N . ASP A 1 238 ? 16.583 0.694 -3.619 1.00 88.19 238 ASP A N 1
ATOM 1629 C CA . ASP A 1 238 ? 16.433 -0.711 -3.212 1.00 88.19 238 ASP A CA 1
ATOM 1630 C C . ASP A 1 238 ? 17.221 -0.838 -1.907 1.00 88.19 238 ASP A C 1
ATOM 1632 O O . ASP A 1 238 ? 18.410 -1.156 -1.919 1.00 88.19 238 ASP A O 1
ATOM 1636 N N . LYS A 1 239 ? 16.617 -0.346 -0.822 1.00 85.75 239 LYS A N 1
ATOM 1637 C CA . LYS A 1 239 ? 17.328 0.035 0.404 1.00 85.75 239 LYS A CA 1
ATOM 1638 C C . LYS A 1 239 ? 17.964 -1.149 1.129 1.00 85.75 239 LYS A C 1
ATOM 1640 O O . LYS A 1 239 ? 19.041 -0.991 1.716 1.00 85.75 239 LYS A O 1
ATOM 1645 N N . ASP A 1 240 ? 17.343 -2.315 1.075 1.00 87.44 240 ASP A N 1
ATOM 1646 C CA . ASP A 1 240 ? 17.866 -3.535 1.673 1.00 87.44 240 ASP A CA 1
ATOM 1647 C C . ASP A 1 240 ? 18.598 -4.438 0.648 1.00 87.44 240 ASP A C 1
ATOM 1649 O O . ASP A 1 240 ? 19.201 -5.451 1.017 1.00 87.44 240 ASP A O 1
ATOM 1653 N N . ASP A 1 241 ? 18.690 -4.023 -0.620 1.00 91.31 241 ASP A N 1
ATOM 1654 C CA . ASP A 1 241 ? 19.312 -4.741 -1.740 1.00 91.31 241 ASP A CA 1
ATOM 1655 C C . ASP A 1 241 ? 18.664 -6.103 -2.057 1.00 91.31 241 ASP A C 1
ATOM 1657 O O . ASP A 1 241 ? 19.345 -7.037 -2.519 1.00 91.31 241 ASP A O 1
ATOM 1661 N N . ASP A 1 242 ? 17.372 -6.276 -1.803 1.00 91.69 242 ASP A N 1
ATOM 1662 C CA . ASP A 1 242 ? 16.662 -7.517 -2.097 1.00 91.69 242 ASP A CA 1
ATOM 1663 C C . ASP A 1 242 ? 16.215 -7.655 -3.568 1.00 91.69 242 ASP A C 1
ATOM 1665 O O . ASP A 1 242 ? 15.910 -8.768 -4.040 1.00 91.69 242 ASP A O 1
ATOM 1669 N N . GLY A 1 243 ? 16.270 -6.542 -4.311 1.00 92.75 243 GLY A N 1
ATOM 1670 C CA . GLY A 1 243 ? 15.975 -6.431 -5.734 1.00 92.75 243 GLY A CA 1
ATOM 1671 C C . GLY A 1 243 ? 14.610 -5.859 -6.088 1.00 92.75 243 GLY A C 1
ATOM 1672 O O . GLY A 1 243 ? 14.302 -5.794 -7.291 1.00 92.75 243 GLY A O 1
ATOM 1673 N N . ILE A 1 244 ? 13.794 -5.484 -5.108 1.00 93.38 244 ILE A N 1
ATOM 1674 C CA . ILE A 1 244 ? 12.525 -4.790 -5.293 1.00 93.38 244 ILE A CA 1
ATOM 1675 C C . ILE A 1 244 ? 12.738 -3.299 -5.008 1.00 93.38 244 ILE A C 1
ATOM 1677 O O . ILE A 1 244 ? 13.315 -2.930 -3.999 1.00 93.38 244 ILE A O 1
ATOM 1681 N N . PRO A 1 245 ? 12.318 -2.395 -5.914 1.00 92.06 245 PRO A N 1
ATOM 1682 C CA . PRO A 1 245 ? 12.424 -0.979 -5.608 1.00 92.06 245 PRO A CA 1
ATOM 1683 C C . PRO A 1 245 ? 11.465 -0.556 -4.498 1.00 92.06 245 PRO A C 1
ATOM 1685 O O . PRO A 1 245 ? 10.325 -1.018 -4.526 1.00 92.06 245 PRO A O 1
ATOM 1688 N N . ASN A 1 246 ? 11.840 0.419 -3.662 1.00 89.19 246 ASN A N 1
ATOM 1689 C CA . ASN A 1 246 ? 11.008 0.897 -2.543 1.00 89.19 246 ASN A CA 1
ATOM 1690 C C . ASN A 1 246 ? 9.583 1.323 -2.975 1.00 89.19 246 ASN A C 1
ATOM 1692 O O . ASN A 1 246 ? 8.645 1.268 -2.195 1.00 89.19 246 ASN A O 1
ATOM 1696 N N . ALA A 1 247 ? 9.362 1.717 -4.239 1.00 89.50 247 ALA A N 1
ATOM 1697 C CA . ALA A 1 247 ? 8.019 1.980 -4.781 1.00 89.50 247 ALA A CA 1
ATOM 1698 C C . ALA A 1 247 ? 7.072 0.757 -4.802 1.00 89.50 247 ALA A C 1
ATOM 1700 O O . ALA A 1 247 ? 5.861 0.904 -4.979 1.00 89.50 247 ALA A O 1
ATOM 1701 N N . PHE A 1 248 ? 7.610 -0.456 -4.725 1.00 92.25 248 PHE A N 1
ATOM 1702 C CA . PHE A 1 248 ? 6.876 -1.722 -4.813 1.00 92.25 248 PHE A CA 1
ATOM 1703 C C . PHE A 1 248 ? 7.196 -2.682 -3.666 1.00 92.25 248 PHE A C 1
ATOM 1705 O O . PHE A 1 248 ? 6.649 -3.791 -3.650 1.00 92.25 248 PHE A O 1
ATOM 1712 N N . ASP A 1 249 ? 8.105 -2.276 -2.788 1.00 89.69 249 ASP A N 1
ATOM 1713 C CA . ASP A 1 249 ? 8.486 -3.010 -1.597 1.00 89.69 249 ASP A CA 1
ATOM 1714 C C . ASP A 1 249 ? 7.478 -2.739 -0.482 1.00 89.69 249 ASP A C 1
ATOM 1716 O O . ASP A 1 249 ? 6.904 -1.653 -0.412 1.00 89.69 249 ASP A O 1
ATOM 1720 N N . VAL A 1 250 ? 7.209 -3.752 0.332 1.00 87.56 250 VAL A N 1
ATOM 1721 C CA . VAL A 1 250 ? 6.358 -3.625 1.521 1.00 87.56 250 VAL A CA 1
ATOM 1722 C C . VAL A 1 250 ? 7.158 -3.723 2.826 1.00 87.56 250 VAL A C 1
ATOM 1724 O O . VAL A 1 250 ? 6.546 -3.659 3.892 1.00 87.56 250 VAL A O 1
ATOM 1727 N N . ASN A 1 251 ? 8.467 -3.967 2.728 1.00 86.06 251 ASN A N 1
ATOM 1728 C CA . ASN A 1 251 ? 9.449 -4.071 3.807 1.00 86.06 251 ASN A CA 1
ATOM 1729 C C . ASN A 1 251 ? 10.785 -3.514 3.280 1.00 86.06 251 ASN A C 1
ATOM 1731 O O . ASN A 1 251 ? 11.686 -4.272 2.918 1.00 86.06 251 ASN A O 1
ATOM 1735 N N . ASP A 1 252 ? 10.882 -2.193 3.150 1.00 80.25 252 ASP A N 1
ATOM 1736 C CA . ASP A 1 252 ? 11.961 -1.569 2.378 1.00 80.25 252 ASP A CA 1
ATOM 1737 C C . ASP A 1 252 ? 13.329 -1.570 3.085 1.00 80.25 252 ASP A C 1
ATOM 1739 O O . ASP A 1 252 ? 14.368 -1.415 2.436 1.00 80.25 252 ASP A O 1
ATOM 1743 N N . ASP A 1 253 ? 13.369 -1.764 4.403 1.00 79.88 253 ASP A N 1
ATOM 1744 C CA . ASP A 1 253 ? 14.601 -1.760 5.194 1.00 79.88 253 ASP A CA 1
ATOM 1745 C C . ASP A 1 253 ? 15.112 -3.154 5.595 1.00 79.88 253 ASP A C 1
ATOM 1747 O O . ASP A 1 253 ? 16.250 -3.272 6.075 1.00 79.88 253 ASP A O 1
ATOM 1751 N N . GLY A 1 254 ? 14.335 -4.200 5.294 1.00 82.19 254 GLY A N 1
ATOM 1752 C CA . GLY A 1 254 ? 14.735 -5.595 5.436 1.00 82.19 254 GLY A CA 1
ATOM 1753 C C . GLY A 1 254 ? 14.622 -6.147 6.860 1.00 82.19 254 GLY A C 1
ATOM 1754 O O . GLY A 1 254 ? 15.251 -7.171 7.151 1.00 82.19 254 GLY A O 1
ATOM 1755 N N . ASP A 1 255 ? 13.857 -5.508 7.750 1.00 81.56 255 ASP A N 1
ATOM 1756 C CA . ASP A 1 255 ? 13.719 -5.913 9.157 1.00 81.56 255 ASP A CA 1
ATOM 1757 C C . ASP A 1 255 ? 12.692 -7.045 9.407 1.00 81.56 255 ASP A C 1
ATOM 1759 O O . ASP A 1 255 ? 12.594 -7.560 10.523 1.00 81.56 255 ASP A O 1
ATOM 1763 N N . GLU A 1 256 ? 12.012 -7.496 8.345 1.00 81.50 256 GLU A N 1
ATOM 1764 C CA . GLU A 1 256 ? 10.942 -8.515 8.326 1.00 81.50 256 GLU A CA 1
ATOM 1765 C C . GLU A 1 256 ? 9.576 -8.032 8.832 1.00 81.50 256 GLU A C 1
ATOM 1767 O O . GLU A 1 256 ? 8.612 -8.811 8.851 1.00 81.50 256 GLU A O 1
ATOM 1772 N N . VAL A 1 257 ? 9.460 -6.763 9.202 1.00 82.56 257 VAL A N 1
ATOM 1773 C CA . VAL A 1 257 ? 8.215 -6.111 9.580 1.00 82.56 257 VAL A CA 1
ATOM 1774 C C . VAL A 1 257 ? 7.668 -5.383 8.354 1.00 82.56 257 VAL A C 1
ATOM 1776 O O . VAL A 1 257 ? 8.391 -4.902 7.495 1.00 82.56 257 VAL A O 1
ATOM 1779 N N . LEU A 1 258 ? 6.345 -5.363 8.197 1.00 84.94 258 LEU A N 1
ATOM 1780 C CA . LEU A 1 258 ? 5.758 -4.547 7.138 1.00 84.94 258 LEU A CA 1
ATOM 1781 C C . LEU A 1 258 ? 5.970 -3.068 7.451 1.00 84.94 258 LEU A C 1
ATOM 1783 O O . LEU A 1 258 ? 5.673 -2.651 8.569 1.00 84.94 258 LEU A O 1
ATOM 1787 N N . ASP A 1 259 ? 6.281 -2.269 6.435 1.00 82.31 259 ASP A N 1
ATOM 1788 C CA . ASP A 1 259 ? 6.479 -0.817 6.547 1.00 82.31 259 ASP A CA 1
ATOM 1789 C C . ASP A 1 259 ? 5.291 -0.094 7.209 1.00 82.31 259 ASP A C 1
ATOM 1791 O O . ASP A 1 259 ? 5.419 0.945 7.852 1.00 82.31 259 ASP A O 1
ATOM 1795 N N . SER A 1 260 ? 4.079 -0.640 7.067 1.00 76.88 260 SER A N 1
ATOM 1796 C CA . SER A 1 260 ? 2.890 -0.109 7.742 1.00 76.88 260 SER A CA 1
ATOM 1797 C C . SER A 1 260 ? 2.938 -0.307 9.267 1.00 76.88 260 SER A C 1
ATOM 1799 O O . SER A 1 260 ? 2.442 0.517 10.034 1.00 76.88 260 SER A O 1
ATOM 1801 N N . ALA A 1 261 ? 3.505 -1.418 9.724 1.00 76.12 261 ALA A N 1
ATOM 1802 C CA . ALA A 1 261 ? 3.599 -1.787 11.132 1.00 76.12 261 ALA 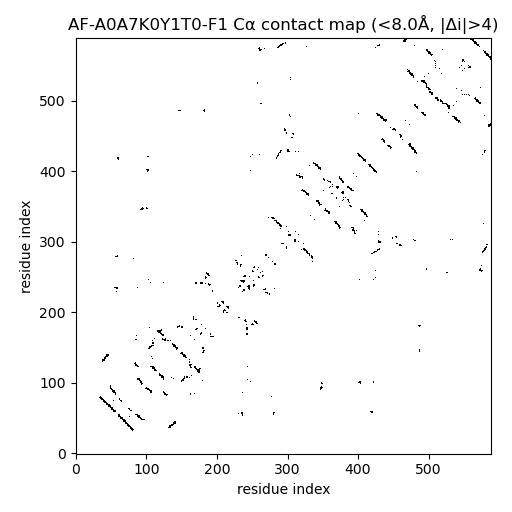A CA 1
ATOM 1803 C C . ALA A 1 261 ? 4.874 -1.254 11.806 1.00 76.12 261 ALA A C 1
ATOM 1805 O O . ALA A 1 261 ? 4.888 -1.116 13.030 1.00 76.12 261 ALA A O 1
ATOM 1806 N N . ASP A 1 262 ? 5.910 -0.919 11.037 1.00 79.56 262 ASP A N 1
ATOM 1807 C CA . ASP A 1 262 ? 7.201 -0.503 11.572 1.00 79.56 262 ASP A CA 1
ATOM 1808 C C . ASP A 1 262 ? 7.307 1.036 11.739 1.00 79.56 262 ASP A C 1
ATOM 1810 O O . ASP A 1 262 ? 7.172 1.807 10.787 1.00 79.56 262 ASP A O 1
ATOM 1814 N N . PRO A 1 263 ? 7.510 1.545 12.973 1.00 72.50 263 PRO A N 1
ATOM 1815 C CA . PRO A 1 263 ? 7.717 2.972 13.215 1.00 72.50 263 PRO A CA 1
ATOM 1816 C C . PRO A 1 263 ? 9.090 3.485 12.757 1.00 72.50 263 PRO A C 1
ATOM 1818 O O . PRO A 1 263 ? 9.309 4.701 12.775 1.00 72.50 263 PRO A O 1
ATOM 1821 N N . THR A 1 264 ? 10.030 2.592 12.446 1.00 74.06 264 THR A N 1
ATOM 1822 C CA . THR A 1 264 ? 11.407 2.928 12.079 1.00 74.06 264 THR A CA 1
ATOM 1823 C C . THR A 1 264 ? 11.655 2.938 10.579 1.00 74.06 264 THR A C 1
ATOM 1825 O O . THR A 1 264 ? 12.636 3.569 10.166 1.00 74.06 264 THR A O 1
ATOM 1828 N N . THR A 1 265 ? 10.717 2.399 9.793 1.00 71.62 265 THR A N 1
ATOM 1829 C CA . THR A 1 265 ? 10.755 2.388 8.335 1.00 71.62 265 THR A CA 1
ATOM 1830 C C . THR A 1 265 ? 10.968 3.802 7.817 1.00 71.62 265 THR A C 1
ATOM 1832 O O . THR A 1 265 ? 10.125 4.698 8.005 1.00 71.62 265 THR A O 1
ATOM 1835 N N . PRO A 1 266 ? 12.104 4.064 7.161 1.00 63.75 266 PRO A N 1
ATOM 1836 C CA . PRO A 1 266 ? 12.365 5.374 6.610 1.00 63.75 266 PRO A CA 1
ATOM 1837 C C . PRO A 1 266 ? 11.398 5.649 5.465 1.00 63.75 266 PRO A C 1
ATOM 1839 O O . PRO A 1 266 ? 11.402 4.965 4.452 1.00 63.75 266 PRO A O 1
ATOM 1842 N N . ALA A 1 267 ? 10.612 6.719 5.572 1.00 66.56 267 ALA A N 1
ATOM 1843 C CA . ALA A 1 267 ? 9.829 7.160 4.428 1.00 66.56 267 ALA A CA 1
ATOM 1844 C C . ALA A 1 267 ? 10.757 7.447 3.227 1.00 66.56 267 ALA A C 1
ATOM 1846 O O . ALA A 1 267 ? 11.804 8.088 3.424 1.00 66.56 267 ALA A O 1
ATOM 1847 N N . PRO A 1 268 ? 10.368 7.053 1.997 1.00 64.50 268 PRO A N 1
ATOM 1848 C CA . PRO A 1 268 ? 11.145 7.353 0.808 1.00 64.50 268 PRO A CA 1
ATOM 1849 C C . PRO A 1 268 ? 11.484 8.841 0.739 1.00 64.50 268 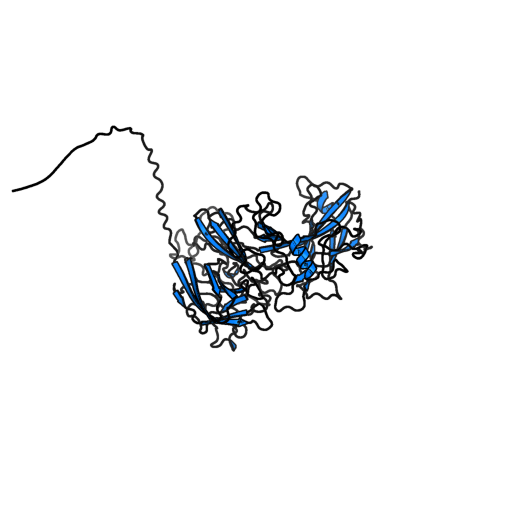PRO A C 1
ATOM 1851 O O . PRO A 1 268 ? 10.621 9.718 0.840 1.00 64.50 268 PRO A O 1
ATOM 1854 N N . LYS A 1 269 ? 12.772 9.142 0.605 1.00 65.75 269 LYS A N 1
ATOM 1855 C CA . LYS A 1 269 ? 13.281 10.506 0.660 1.00 65.75 269 LYS A CA 1
ATOM 1856 C C . LYS A 1 269 ? 13.149 11.183 -0.695 1.00 65.75 269 LYS A C 1
ATOM 1858 O O . LYS A 1 269 ? 13.572 10.672 -1.733 1.00 65.75 269 LYS A O 1
ATOM 1863 N N . VAL A 1 270 ? 12.630 12.403 -0.653 1.00 60.66 270 VAL A N 1
ATOM 1864 C CA . VAL A 1 270 ? 12.642 13.342 -1.775 1.00 60.66 270 VAL A CA 1
ATOM 1865 C C . VAL A 1 270 ? 14.061 13.876 -1.917 1.00 60.66 270 VAL A C 1
ATOM 1867 O O . VAL A 1 270 ? 14.572 14.505 -0.992 1.00 60.66 270 VAL A O 1
ATOM 1870 N N . ALA A 1 271 ? 14.714 13.628 -3.050 1.00 51.66 271 ALA A N 1
ATOM 1871 C CA . ALA A 1 271 ? 16.011 14.233 -3.327 1.00 51.66 271 ALA A CA 1
ATOM 1872 C C . ALA A 1 271 ? 15.861 15.754 -3.350 1.00 51.66 271 ALA A C 1
ATOM 1874 O O . ALA A 1 271 ? 14.993 16.299 -4.033 1.00 51.66 271 ALA A O 1
ATOM 1875 N N . VAL A 1 272 ? 16.722 16.430 -2.595 1.00 44.62 272 VAL A N 1
ATOM 1876 C CA . VAL A 1 272 ? 16.884 17.877 -2.704 1.00 44.62 272 VAL A CA 1
ATOM 1877 C C . VAL A 1 272 ? 17.501 18.158 -4.074 1.00 44.62 272 VAL A C 1
ATOM 1879 O O . VAL A 1 272 ? 18.408 17.434 -4.486 1.00 44.62 272 VAL A O 1
ATOM 1882 N N . ASP A 1 273 ? 17.005 19.175 -4.780 1.00 46.91 273 ASP A N 1
ATOM 1883 C CA . ASP A 1 273 ? 17.649 19.675 -5.997 1.00 46.91 273 ASP A CA 1
ATOM 1884 C C . ASP A 1 273 ? 19.065 20.138 -5.619 1.00 46.91 273 ASP A C 1
ATOM 1886 O O . ASP A 1 273 ? 19.247 21.188 -5.004 1.00 46.91 273 ASP A O 1
ATOM 1890 N N . ASP A 1 274 ? 20.070 19.309 -5.905 1.00 41.22 274 ASP A N 1
ATOM 1891 C CA . ASP A 1 274 ? 21.470 19.555 -5.549 1.00 41.22 274 ASP A CA 1
ATOM 1892 C C . ASP A 1 274 ? 22.173 20.467 -6.572 1.00 41.22 274 ASP A C 1
ATOM 1894 O O . ASP A 1 274 ? 23.403 20.532 -6.638 1.00 41.22 274 ASP A O 1
ATOM 1898 N N . GLY A 1 275 ? 21.399 21.165 -7.411 1.00 40.25 275 GLY A N 1
ATOM 1899 C CA . GLY A 1 275 ? 21.909 21.975 -8.512 1.00 40.25 275 GLY A CA 1
ATOM 1900 C C . GLY A 1 275 ? 22.378 21.140 -9.707 1.00 40.25 275 GLY A C 1
ATOM 1901 O O . GLY A 1 275 ? 22.673 21.696 -10.771 1.00 40.25 275 GLY A O 1
ATOM 1902 N N . THR A 1 276 ? 22.398 19.807 -9.595 1.00 40.72 276 THR A N 1
ATOM 1903 C CA . THR A 1 276 ? 22.328 18.922 -10.751 1.00 40.72 276 THR A CA 1
ATOM 1904 C C . THR A 1 276 ? 20.855 18.662 -11.041 1.00 40.72 276 THR A C 1
ATOM 1906 O O . THR A 1 276 ? 20.041 18.518 -10.144 1.00 40.72 276 THR A O 1
ATOM 1909 N N . LYS A 1 277 ? 20.476 18.660 -12.320 1.00 49.12 277 LYS A N 1
ATOM 1910 C CA . LYS A 1 277 ? 19.085 18.599 -12.808 1.00 49.12 277 LYS A CA 1
ATOM 1911 C C . LYS A 1 277 ? 18.383 17.254 -12.520 1.00 49.12 277 LYS A C 1
ATOM 1913 O O . LYS A 1 277 ? 17.712 16.723 -13.411 1.00 49.12 277 LYS A O 1
ATOM 1918 N N . ASP A 1 278 ? 18.576 16.644 -11.352 1.00 51.31 278 ASP A N 1
ATOM 1919 C CA . ASP A 1 278 ? 17.972 15.374 -10.969 1.00 51.31 278 ASP A CA 1
ATOM 1920 C C . ASP A 1 278 ? 16.543 15.611 -10.460 1.00 51.31 278 ASP A C 1
ATOM 1922 O O . ASP A 1 278 ? 16.208 15.614 -9.284 1.00 51.31 278 ASP A O 1
ATOM 1926 N N . CYS A 1 279 ? 15.693 15.868 -11.444 1.00 58.59 279 CYS A N 1
ATOM 1927 C CA . CYS A 1 279 ? 14.269 16.177 -11.419 1.00 58.59 279 CYS A CA 1
ATOM 1928 C C . CYS A 1 279 ? 13.329 15.122 -10.789 1.00 58.59 279 CYS A C 1
ATOM 1930 O O . CYS A 1 279 ? 12.201 14.962 -11.260 1.00 58.59 279 CYS A O 1
ATOM 1932 N N . SER A 1 280 ? 13.801 14.268 -9.883 1.00 55.34 280 SER A N 1
ATOM 1933 C CA . SER A 1 280 ? 13.449 12.858 -10.053 1.00 55.34 280 SER A CA 1
ATOM 1934 C C . SER A 1 280 ? 13.008 12.082 -8.814 1.00 55.34 280 SER A C 1
ATOM 1936 O O . SER A 1 280 ? 12.356 11.058 -9.007 1.00 55.34 280 SER A O 1
ATOM 1938 N N . ALA A 1 281 ? 13.255 12.559 -7.594 1.00 65.81 281 ALA A N 1
ATOM 1939 C CA . ALA A 1 281 ? 12.684 11.952 -6.391 1.00 65.81 281 ALA A CA 1
ATOM 1940 C C . ALA A 1 281 ? 11.576 12.847 -5.832 1.00 65.81 281 ALA A C 1
ATOM 1942 O O . ALA A 1 281 ? 11.771 14.043 -5.637 1.00 65.81 281 ALA A O 1
ATOM 1943 N N . VAL A 1 282 ? 10.407 12.252 -5.620 1.00 71.44 282 VAL A N 1
ATOM 1944 C CA . VAL A 1 282 ? 9.191 12.877 -5.087 1.00 71.44 282 VAL A CA 1
ATOM 1945 C C . VAL A 1 282 ? 8.635 11.984 -3.992 1.00 71.44 282 VAL A C 1
ATOM 1947 O O . VAL A 1 282 ? 8.922 10.787 -3.968 1.00 71.44 282 VAL A O 1
ATOM 1950 N N . ASP A 1 283 ? 7.807 12.555 -3.124 1.00 74.06 283 ASP A N 1
ATOM 1951 C CA . ASP A 1 283 ? 7.061 11.778 -2.144 1.00 74.06 283 ASP A CA 1
ATOM 1952 C C . ASP A 1 283 ? 5.708 11.388 -2.746 1.00 74.06 283 ASP A C 1
ATOM 1954 O O . ASP A 1 283 ? 4.772 12.192 -2.791 1.00 74.06 283 ASP A O 1
ATOM 1958 N N . PHE A 1 284 ? 5.627 10.172 -3.287 1.00 83.69 284 PHE A N 1
ATOM 1959 C CA . PHE A 1 284 ? 4.390 9.630 -3.840 1.00 83.69 284 PHE A CA 1
ATOM 1960 C C . PHE A 1 284 ? 3.957 8.397 -3.055 1.00 83.69 284 PHE A C 1
ATOM 1962 O O . PHE A 1 284 ? 4.441 7.289 -3.286 1.00 83.69 284 PHE A O 1
ATOM 1969 N N . ARG A 1 285 ? 3.020 8.616 -2.132 1.00 83.62 285 ARG A N 1
ATOM 1970 C CA . ARG A 1 285 ? 2.442 7.594 -1.263 1.00 83.62 285 ARG A CA 1
ATOM 1971 C C . ARG A 1 285 ? 1.012 7.325 -1.670 1.00 83.62 285 ARG A C 1
ATOM 1973 O O . ARG A 1 285 ? 0.265 8.232 -2.050 1.00 83.62 285 ARG A O 1
ATOM 1980 N N . ILE A 1 286 ? 0.641 6.064 -1.548 1.00 89.50 286 ILE A N 1
ATOM 1981 C CA . ILE A 1 286 ? -0.708 5.589 -1.790 1.00 89.50 286 ILE A CA 1
ATOM 1982 C C . ILE A 1 286 ? -1.107 4.805 -0.557 1.00 89.50 286 ILE A C 1
ATOM 1984 O O . ILE A 1 286 ? -0.329 3.999 -0.065 1.00 89.50 286 ILE A O 1
ATOM 1988 N N . PHE A 1 287 ? -2.299 5.055 -0.039 1.00 88.31 287 PHE A N 1
ATOM 1989 C CA . PHE A 1 287 ? -2.799 4.329 1.118 1.00 88.31 287 PHE A CA 1
ATOM 1990 C C . PHE A 1 287 ? -4.319 4.236 1.109 1.00 88.31 287 PHE A C 1
ATOM 1992 O O . PHE A 1 287 ? -4.976 4.781 0.224 1.00 88.31 287 PHE A O 1
ATOM 1999 N N . THR A 1 288 ? -4.904 3.514 2.064 1.00 90.44 288 THR A N 1
ATOM 2000 C CA . THR A 1 288 ? -6.357 3.309 2.130 1.00 90.44 288 THR A CA 1
ATOM 2001 C C . THR A 1 288 ? -6.935 3.755 3.462 1.00 90.44 288 THR A C 1
ATOM 2003 O O . THR A 1 288 ? -6.397 3.435 4.516 1.00 90.44 288 THR A O 1
ATOM 2006 N N . ASN A 1 289 ? -8.058 4.468 3.406 1.00 90.31 289 ASN A N 1
ATOM 2007 C CA . ASN A 1 289 ? -8.903 4.723 4.560 1.00 90.31 289 ASN A CA 1
ATOM 2008 C C . ASN A 1 289 ? -10.142 3.834 4.466 1.00 90.31 289 ASN A C 1
ATOM 2010 O O . ASN A 1 289 ? -10.868 3.861 3.469 1.00 90.31 289 ASN A O 1
ATOM 2014 N N . TYR A 1 290 ? -10.400 3.061 5.511 1.00 92.44 290 TYR A N 1
ATOM 2015 C CA . TYR A 1 290 ? -11.492 2.103 5.557 1.00 92.44 290 TYR A CA 1
ATOM 2016 C C . TYR A 1 290 ? -12.242 2.218 6.881 1.00 92.44 290 TYR A C 1
ATOM 2018 O O . TYR A 1 290 ? -11.892 1.615 7.891 1.00 92.44 290 TYR A O 1
ATOM 2026 N N . LYS A 1 291 ? -13.252 3.090 6.890 1.00 88.62 291 LYS A N 1
ATOM 2027 C CA . LYS A 1 291 ? -13.941 3.510 8.110 1.00 88.62 291 LYS A CA 1
ATOM 2028 C C . LYS A 1 291 ? -15.369 2.961 8.167 1.00 88.62 291 LYS A C 1
ATOM 2030 O O . LYS A 1 291 ? -16.130 3.109 7.209 1.00 88.62 291 LYS A O 1
ATOM 2035 N N . ALA A 1 292 ? -15.755 2.437 9.329 1.00 86.50 292 ALA A N 1
ATOM 2036 C CA . ALA A 1 292 ? -17.121 2.070 9.694 1.00 86.50 292 ALA A CA 1
ATOM 2037 C C . ALA A 1 292 ? -17.637 3.011 10.791 1.00 86.50 292 ALA A C 1
ATOM 2039 O O . ALA A 1 292 ? -17.686 2.682 11.977 1.00 86.50 292 ALA A O 1
ATOM 2040 N N . THR A 1 293 ? -17.994 4.230 10.387 1.00 79.00 293 THR A N 1
ATOM 2041 C CA . THR A 1 293 ? -18.378 5.311 11.312 1.00 79.00 293 THR A CA 1
ATOM 2042 C C . THR A 1 293 ? -19.874 5.619 11.282 1.00 79.00 293 THR A C 1
ATOM 2044 O O . THR A 1 293 ? -20.328 6.665 11.750 1.00 79.00 293 THR A O 1
ATOM 2047 N N . GLN A 1 294 ? -20.675 4.708 10.736 1.00 78.31 294 GLN A N 1
ATOM 2048 C CA . GLN A 1 294 ? -22.130 4.802 10.774 1.00 78.31 294 GLN A CA 1
ATOM 2049 C C . GLN A 1 294 ? -22.657 4.307 12.130 1.00 78.31 294 GLN A C 1
ATOM 2051 O O . GLN A 1 294 ? -22.028 3.483 12.793 1.00 78.31 294 GLN A O 1
ATOM 2056 N N . GLY A 1 295 ? -23.803 4.833 12.567 1.00 74.75 295 GLY A N 1
ATOM 2057 C CA . GLY A 1 295 ? -24.435 4.386 13.813 1.00 74.75 295 GLY A CA 1
ATOM 2058 C C . GLY A 1 295 ? -24.880 2.919 13.743 1.00 74.75 295 GLY A C 1
ATOM 2059 O O . GLY A 1 295 ? -25.150 2.388 12.669 1.00 74.75 295 GLY A O 1
ATO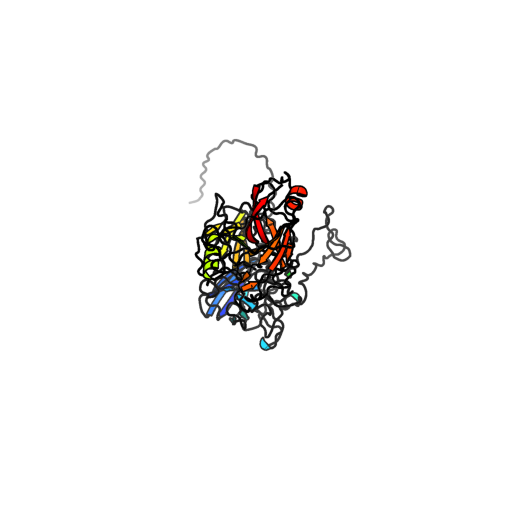M 2060 N N . GLY A 1 296 ? -24.986 2.263 14.894 1.00 72.69 296 GLY A N 1
ATOM 2061 C CA . GLY A 1 296 ? -25.380 0.859 15.027 1.00 72.69 296 GLY A CA 1
ATOM 2062 C C . GLY A 1 296 ? -24.292 -0.143 14.647 1.00 72.69 296 GLY A C 1
ATOM 2063 O O . GLY A 1 296 ? -24.626 -1.283 14.344 1.00 72.69 296 GLY A O 1
ATOM 2064 N N . TYR A 1 297 ? -23.028 0.289 14.607 1.00 78.62 297 TYR A N 1
ATOM 2065 C CA . TYR A 1 297 ? -21.881 -0.455 14.062 1.00 78.62 297 TYR A CA 1
ATOM 2066 C C . TYR A 1 297 ? -22.014 -0.833 12.582 1.00 78.62 297 TYR A C 1
ATOM 2068 O O . TYR A 1 297 ? -21.304 -1.722 12.107 1.00 78.62 297 TYR A O 1
ATOM 2076 N N . ALA A 1 298 ? -22.879 -0.149 11.830 1.00 77.94 298 ALA A N 1
ATOM 2077 C CA . ALA A 1 298 ? -23.052 -0.406 10.407 1.00 77.94 298 ALA A CA 1
ATOM 2078 C C . ALA A 1 298 ? -21.721 -0.255 9.644 1.00 77.94 298 ALA A C 1
ATOM 2080 O O . ALA A 1 298 ? -20.925 0.653 9.896 1.00 77.94 298 ALA A O 1
ATOM 2081 N N . GLY A 1 299 ? -21.471 -1.184 8.722 1.00 81.94 299 GLY A N 1
ATOM 2082 C CA . GLY A 1 299 ? -20.206 -1.330 8.001 1.00 81.94 299 GLY A CA 1
ATOM 2083 C C . GLY A 1 299 ? -19.080 -2.027 8.774 1.00 81.94 299 GLY A C 1
ATOM 2084 O O . GLY A 1 299 ? -18.102 -2.424 8.146 1.00 81.94 299 GLY A O 1
ATOM 2085 N N . THR A 1 300 ? -19.196 -2.220 10.095 1.00 88.94 300 THR A N 1
ATOM 2086 C CA . THR A 1 300 ? -18.145 -2.882 10.885 1.00 88.94 300 THR A CA 1
ATOM 2087 C C . THR A 1 300 ? -18.087 -4.357 10.521 1.00 88.94 300 THR A C 1
ATOM 2089 O O . THR A 1 300 ? -19.105 -5.044 10.519 1.00 88.94 300 THR A O 1
ATOM 2092 N N . ILE A 1 301 ? -16.883 -4.854 10.261 1.00 93.19 301 ILE A N 1
ATOM 2093 C CA . ILE A 1 301 ? -16.608 -6.279 10.087 1.00 93.19 301 ILE A CA 1
ATOM 2094 C C . ILE A 1 301 ? -15.244 -6.596 10.686 1.00 93.19 301 ILE A C 1
ATOM 2096 O O . ILE A 1 301 ? -14.340 -5.763 10.611 1.00 93.19 301 ILE A O 1
ATOM 2100 N N . ASN A 1 302 ? -15.092 -7.791 11.251 1.00 94.88 302 ASN A N 1
ATOM 2101 C CA . ASN A 1 302 ? -13.822 -8.309 11.760 1.00 94.88 302 ASN A CA 1
ATOM 2102 C C . ASN A 1 302 ? -13.769 -9.827 11.566 1.00 94.88 302 ASN A C 1
ATOM 2104 O O . ASN A 1 302 ? -14.801 -10.498 11.594 1.00 94.88 302 ASN A O 1
ATOM 2108 N N . ALA A 1 303 ? -12.587 -10.391 11.337 1.00 95.44 303 ALA A N 1
ATOM 2109 C CA . ALA A 1 303 ? -12.469 -11.816 11.044 1.00 95.44 303 ALA A CA 1
ATOM 2110 C C . ALA A 1 303 ? -12.802 -12.716 12.254 1.00 95.44 303 ALA A C 1
ATOM 2112 O O . ALA A 1 303 ? -13.264 -13.845 12.068 1.00 95.44 303 ALA A O 1
ATOM 2113 N N . TYR A 1 304 ? -12.663 -12.194 13.478 1.00 95.19 304 TYR A N 1
ATOM 2114 C CA . TYR A 1 304 ? -13.073 -12.867 14.717 1.00 95.19 304 TYR A CA 1
ATOM 2115 C C . TYR A 1 304 ? -14.525 -12.601 15.124 1.00 95.19 304 TYR A C 1
ATOM 2117 O O . TYR A 1 304 ? -15.014 -13.190 16.089 1.00 95.19 304 TYR A O 1
ATOM 2125 N N . ALA A 1 305 ? -15.219 -11.704 14.425 1.00 91.75 305 ALA A N 1
ATOM 2126 C CA . ALA A 1 305 ? -16.578 -11.336 14.782 1.00 91.75 305 ALA A CA 1
ATOM 2127 C C . ALA A 1 305 ? -17.556 -12.509 14.586 1.00 91.75 305 ALA A C 1
ATOM 2129 O O . ALA A 1 305 ? -17.367 -13.339 13.689 1.00 91.75 305 ALA A O 1
ATOM 2130 N N . PRO A 1 306 ? -18.636 -12.577 15.379 1.00 88.06 306 PRO A N 1
ATOM 2131 C CA . PRO A 1 306 ? -19.698 -13.545 15.167 1.00 88.06 306 PRO A CA 1
ATOM 2132 C C . PRO A 1 306 ? -20.696 -13.076 14.095 1.00 88.06 306 PRO A C 1
ATOM 2134 O O . PRO A 1 306 ? -20.792 -11.891 13.763 1.00 88.06 306 PRO A O 1
ATOM 2137 N N . GLY A 1 307 ? -21.491 -14.022 13.589 1.00 86.62 307 GLY A N 1
ATOM 2138 C CA . GLY A 1 307 ? -22.676 -13.742 12.775 1.00 86.62 307 GLY A CA 1
ATOM 2139 C C . GLY A 1 307 ? -22.403 -12.847 11.563 1.00 86.62 307 GLY A C 1
ATOM 2140 O O . GLY A 1 307 ? -21.444 -13.055 10.823 1.00 86.62 307 GLY A O 1
ATOM 2141 N N . ALA A 1 308 ? -23.259 -11.844 11.361 1.00 83.44 308 ALA A N 1
ATOM 2142 C CA . ALA A 1 308 ? -23.199 -10.963 10.195 1.00 83.44 308 ALA A CA 1
ATOM 2143 C C . ALA A 1 308 ? -21.987 -10.009 10.188 1.00 83.44 308 ALA A C 1
ATOM 2145 O O . ALA A 1 308 ? -21.614 -9.513 9.128 1.00 83.44 308 ALA A O 1
ATOM 2146 N N . PHE A 1 309 ? -21.358 -9.780 11.345 1.00 88.50 309 PHE A N 1
ATOM 2147 C CA . PHE A 1 309 ? -20.150 -8.959 11.478 1.00 88.50 309 PHE A CA 1
ATOM 2148 C C . PHE A 1 309 ? -18.875 -9.732 11.107 1.00 88.50 309 PHE A C 1
ATOM 2150 O O . PHE A 1 309 ? -17.815 -9.124 10.942 1.00 88.50 309 PHE A O 1
ATOM 2157 N N . LYS A 1 310 ? -18.951 -11.066 10.968 1.00 91.38 310 LYS A N 1
ATOM 2158 C CA . LYS A 1 310 ? -17.811 -11.901 10.575 1.00 91.38 310 LYS A CA 1
ATOM 2159 C C . LYS A 1 310 ? -17.322 -11.518 9.189 1.00 91.38 310 LYS A C 1
ATOM 2161 O O . LYS A 1 310 ? -18.088 -11.585 8.233 1.00 91.38 310 LYS A O 1
ATOM 2166 N N . ALA A 1 311 ? -16.048 -11.172 9.056 1.00 93.06 311 ALA A N 1
ATOM 2167 C CA . ALA A 1 311 ? -15.470 -10.870 7.754 1.00 93.06 311 ALA A CA 1
ATOM 2168 C C . ALA A 1 311 ? -15.497 -12.108 6.834 1.00 93.06 311 ALA A C 1
ATOM 2170 O O . ALA A 1 311 ? -15.042 -13.194 7.194 1.00 93.06 311 ALA A O 1
ATOM 2171 N N . THR A 1 312 ? -16.048 -11.923 5.639 1.00 90.81 312 THR A N 1
ATOM 2172 C CA . THR A 1 312 ? -16.106 -12.870 4.517 1.00 90.81 312 THR A CA 1
ATOM 2173 C C . THR A 1 312 ? -15.689 -12.118 3.257 1.00 90.81 312 THR A C 1
ATOM 2175 O O . THR A 1 312 ? -15.773 -10.892 3.216 1.00 90.81 312 THR A O 1
ATOM 2178 N N . LYS A 1 313 ? -15.236 -12.799 2.202 1.00 89.38 313 LYS A N 1
ATOM 2179 C CA . LYS A 1 313 ? -14.816 -12.088 0.978 1.00 89.38 313 LYS A CA 1
ATOM 2180 C C . LYS A 1 313 ? -15.965 -11.283 0.370 1.00 89.38 313 LYS A C 1
ATOM 2182 O O . LYS A 1 313 ? -15.739 -10.195 -0.153 1.00 89.38 313 LYS A O 1
ATOM 2187 N N . GLU A 1 314 ? -17.186 -11.788 0.494 1.00 88.94 314 GLU A N 1
ATOM 2188 C CA . GLU A 1 314 ? -18.412 -11.180 -0.008 1.00 88.94 314 GLU A CA 1
ATOM 2189 C C . GLU A 1 314 ? -18.762 -9.899 0.755 1.00 88.94 314 GLU A C 1
ATOM 2191 O O . GLU A 1 314 ? -19.007 -8.862 0.135 1.00 88.94 314 GLU A O 1
ATOM 2196 N N . ASN A 1 315 ? -18.758 -9.929 2.094 1.00 89.81 315 ASN A N 1
ATOM 2197 C CA . ASN A 1 315 ? -19.080 -8.719 2.849 1.00 89.81 315 ASN A CA 1
ATOM 2198 C C . ASN A 1 315 ? -17.935 -7.704 2.848 1.00 89.81 315 ASN A C 1
ATOM 2200 O O . ASN A 1 315 ? -18.238 -6.520 2.763 1.00 89.81 315 ASN A O 1
ATOM 2204 N N . ILE A 1 316 ? -16.668 -8.137 2.808 1.00 93.25 316 ILE A N 1
ATOM 2205 C CA . ILE A 1 316 ? -15.517 -7.255 2.574 1.00 93.25 316 ILE A CA 1
ATOM 2206 C C . ILE A 1 316 ? -15.698 -6.526 1.242 1.00 93.25 316 ILE A C 1
ATOM 2208 O O . ILE A 1 316 ? -15.542 -5.311 1.172 1.00 93.25 316 ILE A O 1
ATOM 2212 N N . ALA A 1 317 ? -16.069 -7.242 0.178 1.00 93.12 317 ALA A N 1
ATOM 2213 C CA . ALA A 1 317 ? -16.324 -6.631 -1.119 1.00 93.12 317 ALA A CA 1
ATOM 2214 C C . ALA A 1 317 ? -17.465 -5.601 -1.058 1.00 93.12 317 ALA A C 1
ATOM 2216 O O . ALA A 1 317 ? -17.326 -4.491 -1.582 1.00 93.12 317 ALA A O 1
ATOM 2217 N N . SER A 1 318 ? -18.568 -5.936 -0.382 1.00 89.81 318 SER A N 1
ATOM 2218 C CA . SER A 1 318 ? -19.708 -5.031 -0.177 1.00 89.81 318 SER A CA 1
ATOM 2219 C C . SER A 1 318 ? -19.302 -3.757 0.569 1.00 89.81 318 SER A C 1
ATOM 2221 O O . SER A 1 318 ? -19.581 -2.647 0.110 1.00 89.81 318 SER A O 1
ATOM 2223 N N . THR A 1 319 ? -18.609 -3.881 1.700 1.00 89.44 319 THR A N 1
ATOM 2224 C CA . THR A 1 319 ? -18.223 -2.740 2.538 1.00 89.44 319 THR A CA 1
ATOM 2225 C C . THR A 1 319 ? -17.139 -1.893 1.881 1.00 89.44 319 THR A C 1
ATOM 2227 O O . THR A 1 319 ? -17.274 -0.673 1.864 1.00 89.44 319 THR A O 1
ATOM 2230 N N . ILE A 1 320 ? -16.131 -2.497 1.240 1.00 92.31 320 ILE A N 1
ATOM 2231 C CA . ILE A 1 320 ? -15.125 -1.769 0.449 1.00 92.31 320 ILE A CA 1
ATOM 2232 C C . ILE A 1 320 ? -15.791 -0.965 -0.668 1.00 92.31 320 ILE A C 1
ATOM 2234 O O . ILE A 1 320 ? -15.471 0.211 -0.847 1.00 92.31 320 ILE A O 1
ATOM 2238 N N . THR A 1 321 ? -16.764 -1.557 -1.370 1.00 91.75 321 THR A N 1
ATOM 2239 C CA . THR A 1 321 ? -17.532 -0.857 -2.413 1.00 91.75 321 THR A CA 1
ATOM 2240 C C . THR A 1 321 ? -18.204 0.411 -1.863 1.00 91.75 321 THR A C 1
ATOM 2242 O O . THR A 1 321 ? -18.305 1.423 -2.557 1.00 91.75 321 THR A O 1
ATOM 2245 N N . LYS A 1 322 ? -18.653 0.374 -0.604 1.00 88.69 322 LYS A N 1
ATOM 2246 C CA . LYS A 1 322 ? -19.406 1.462 0.031 1.00 88.69 322 LYS A CA 1
ATOM 2247 C C . LYS A 1 322 ? -18.514 2.534 0.656 1.00 88.69 322 LYS A C 1
ATOM 2249 O O . LYS A 1 322 ? -18.821 3.716 0.490 1.00 88.69 322 LYS A O 1
ATOM 2254 N N . SER A 1 323 ? -17.468 2.145 1.387 1.00 88.25 323 SER A N 1
ATOM 2255 C CA . SER A 1 323 ? -16.782 3.036 2.335 1.00 88.25 323 SER A CA 1
ATOM 2256 C C . SER A 1 323 ? -15.278 3.199 2.134 1.00 88.25 323 SER A C 1
ATOM 2258 O O . SER A 1 323 ? -14.722 4.147 2.688 1.00 88.25 323 SER A O 1
ATOM 2260 N N . MET A 1 324 ? -14.603 2.332 1.370 1.00 92.50 324 MET A N 1
ATOM 2261 C CA . MET A 1 324 ? -13.152 2.453 1.225 1.00 92.50 324 MET A CA 1
ATOM 2262 C C . MET A 1 324 ? -12.788 3.648 0.348 1.00 92.50 324 MET A C 1
ATOM 2264 O O . MET A 1 324 ? -13.304 3.813 -0.765 1.00 92.50 324 MET A O 1
ATOM 2268 N N . THR A 1 325 ? -11.838 4.445 0.830 1.00 92.00 325 THR A N 1
ATOM 2269 C CA . THR A 1 325 ? -11.171 5.460 0.026 1.00 92.00 325 THR A CA 1
ATOM 2270 C C . THR A 1 325 ? -9.701 5.114 -0.149 1.00 92.00 325 THR A C 1
ATOM 2272 O O . THR A 1 325 ? -9.030 4.684 0.783 1.00 92.00 325 THR A O 1
ATOM 2275 N N . MET A 1 326 ? -9.198 5.280 -1.365 1.00 93.38 326 MET A N 1
ATOM 2276 C CA . MET A 1 326 ? -7.776 5.238 -1.667 1.00 93.38 326 MET A CA 1
ATOM 2277 C C . MET A 1 326 ? -7.259 6.665 -1.714 1.00 93.38 326 MET A C 1
ATOM 2279 O O . MET A 1 326 ? -7.858 7.523 -2.361 1.00 93.38 326 MET A O 1
ATOM 2283 N N . VAL A 1 327 ? -6.174 6.929 -1.008 1.00 90.94 327 VAL A N 1
ATOM 2284 C CA . VAL A 1 327 ? -5.599 8.255 -0.851 1.00 90.94 327 VAL A CA 1
ATOM 2285 C C . VAL A 1 327 ? -4.273 8.310 -1.583 1.00 90.94 327 VAL A C 1
ATOM 2287 O O . VAL A 1 327 ? -3.454 7.405 -1.449 1.00 90.94 327 VAL A O 1
ATOM 2290 N N . PHE A 1 328 ? -4.077 9.371 -2.357 1.00 91.19 328 PHE A N 1
ATOM 2291 C CA . PHE A 1 328 ? -2.846 9.640 -3.089 1.00 91.19 328 PHE A CA 1
ATOM 2292 C C . PHE A 1 328 ? -2.265 10.957 -2.586 1.00 91.19 328 PHE A C 1
ATOM 2294 O O . PHE A 1 328 ? -2.951 11.987 -2.648 1.00 91.19 328 PHE A O 1
ATOM 2301 N N . SER A 1 329 ? -1.013 10.929 -2.122 1.00 88.00 329 SER A N 1
ATOM 2302 C CA . SER A 1 329 ? -0.317 12.151 -1.718 1.00 88.00 329 SER A CA 1
ATOM 2303 C C . SER A 1 329 ? -0.134 13.079 -2.925 1.00 88.00 329 SER A C 1
ATOM 2305 O O . SER A 1 329 ? 0.141 12.612 -4.040 1.00 88.00 329 SER A O 1
ATOM 2307 N N . PRO A 1 330 ? -0.299 14.401 -2.761 1.00 87.94 330 PRO A N 1
ATOM 2308 C CA . PRO A 1 330 ? -0.061 15.333 -3.846 1.00 87.94 330 PRO A CA 1
ATOM 2309 C C . PRO A 1 330 ? 1.436 15.518 -4.094 1.00 87.94 330 PRO A C 1
ATOM 2311 O O . PRO A 1 330 ? 2.221 15.732 -3.174 1.00 87.94 330 PRO A O 1
ATOM 2314 N N . ILE A 1 331 ? 1.818 15.558 -5.367 1.00 86.44 331 ILE A N 1
ATOM 2315 C CA . ILE A 1 331 ? 3.121 16.081 -5.782 1.00 86.44 331 ILE A CA 1
ATOM 2316 C C . ILE A 1 331 ? 2.921 17.562 -6.103 1.00 86.44 331 ILE A C 1
ATOM 2318 O O . ILE A 1 331 ? 2.253 17.906 -7.075 1.00 86.44 331 ILE A O 1
ATOM 2322 N N . THR A 1 332 ? 3.466 18.447 -5.270 1.00 85.00 332 THR A N 1
ATOM 2323 C CA . THR A 1 332 ? 3.240 19.901 -5.373 1.00 85.00 332 THR A CA 1
ATOM 2324 C C . THR A 1 332 ? 4.281 20.613 -6.233 1.00 85.00 332 THR A C 1
ATOM 2326 O O . THR A 1 332 ? 3.991 21.654 -6.823 1.00 85.00 332 THR A O 1
ATOM 2329 N N . SER A 1 333 ? 5.484 20.050 -6.353 1.00 80.62 333 SER A N 1
ATOM 2330 C CA . SER A 1 333 ? 6.549 20.573 -7.207 1.00 80.62 333 SER A CA 1
ATOM 2331 C C . SER A 1 333 ? 7.461 19.457 -7.716 1.00 80.62 333 SER A C 1
ATOM 2333 O O . SER A 1 333 ? 7.607 18.418 -7.075 1.00 80.62 333 SER A O 1
ATOM 2335 N N . VAL A 1 334 ? 8.066 19.675 -8.884 1.00 78.00 334 VAL A N 1
ATOM 2336 C CA . VAL A 1 334 ? 9.093 18.805 -9.473 1.00 78.00 334 VAL A CA 1
ATOM 2337 C C . VAL A 1 334 ? 10.152 19.697 -10.125 1.00 78.00 334 VAL A C 1
ATOM 2339 O O . VAL A 1 334 ? 9.815 20.619 -10.867 1.00 78.00 334 VAL A O 1
ATOM 2342 N N . CYS A 1 335 ? 11.437 19.449 -9.849 1.00 75.00 335 CYS A N 1
ATOM 2343 C CA . CYS A 1 335 ? 12.564 20.283 -10.311 1.00 75.00 335 CYS A CA 1
ATOM 2344 C C . CYS A 1 335 ? 12.438 21.779 -9.957 1.00 75.00 335 CYS A C 1
ATOM 2346 O O . CYS A 1 335 ? 12.690 22.641 -10.803 1.00 75.00 335 CYS A O 1
ATOM 2348 N N . GLY A 1 336 ? 11.926 22.104 -8.768 1.00 73.75 336 GLY A N 1
ATOM 2349 C CA . GLY A 1 336 ? 11.684 23.496 -8.373 1.00 73.75 336 GLY A CA 1
ATOM 2350 C C . GLY A 1 336 ? 10.572 24.207 -9.160 1.00 73.75 336 GLY A C 1
ATOM 2351 O O . GLY A 1 336 ? 10.374 25.405 -8.981 1.00 73.75 336 GLY A O 1
ATOM 2352 N N . SER A 1 337 ? 9.830 23.499 -10.022 1.00 80.12 337 SER A N 1
ATOM 2353 C CA . SER A 1 337 ? 8.652 24.028 -10.712 1.00 80.12 337 SER A CA 1
ATOM 2354 C C . SER A 1 337 ? 7.376 23.487 -10.076 1.00 80.12 337 SER A C 1
ATOM 2356 O O . SER A 1 337 ? 7.251 22.286 -9.833 1.00 80.12 337 SER A O 1
ATOM 2358 N N . ASN A 1 338 ? 6.415 24.372 -9.821 1.00 86.56 338 ASN A N 1
ATOM 2359 C CA . ASN A 1 338 ? 5.129 23.997 -9.239 1.00 86.56 338 ASN A CA 1
ATOM 2360 C C . ASN A 1 338 ? 4.330 23.119 -10.201 1.00 86.56 338 ASN A C 1
ATOM 2362 O O . ASN A 1 338 ? 4.295 23.374 -11.407 1.00 86.56 338 ASN A O 1
ATOM 2366 N N . VAL A 1 339 ? 3.650 22.114 -9.660 1.00 88.62 339 VAL A N 1
ATOM 2367 C CA . VAL A 1 339 ? 2.703 21.290 -10.412 1.00 88.62 339 VAL A CA 1
ATOM 2368 C C . VAL A 1 339 ? 1.420 22.087 -10.649 1.00 88.62 339 VAL A C 1
ATOM 2370 O O . VAL A 1 339 ? 0.840 22.641 -9.720 1.00 88.62 339 VAL A O 1
ATOM 2373 N N . VAL A 1 340 ? 0.981 22.144 -11.907 1.00 92.62 340 VAL A N 1
ATOM 2374 C CA . VAL A 1 340 ? -0.251 22.831 -12.341 1.00 92.62 340 VAL A CA 1
ATOM 2375 C C . VAL A 1 340 ? -1.334 21.859 -12.800 1.00 92.62 340 VAL A C 1
ATOM 2377 O O . VAL A 1 340 ? -2.499 22.229 -12.922 1.00 92.62 340 VAL A O 1
ATOM 2380 N N . THR A 1 341 ? -0.976 20.608 -13.081 1.00 94.12 341 THR A N 1
ATOM 2381 C CA . THR A 1 341 ? -1.936 19.562 -13.444 1.00 94.12 341 THR A CA 1
ATOM 2382 C C . THR A 1 341 ? -1.464 18.231 -12.899 1.00 94.12 341 THR A C 1
ATOM 2384 O O . THR A 1 341 ? -0.296 17.879 -13.059 1.00 94.12 341 THR A O 1
ATOM 2387 N N . THR A 1 342 ? -2.393 17.485 -12.312 1.00 94.88 342 THR A N 1
ATOM 2388 C CA . THR A 1 342 ? -2.180 16.121 -11.832 1.00 94.88 342 THR A CA 1
ATOM 2389 C C . THR A 1 342 ? -3.163 15.205 -12.533 1.00 94.88 342 THR A C 1
ATOM 2391 O O . THR A 1 342 ? -4.348 15.518 -12.635 1.00 94.88 342 THR A O 1
ATOM 2394 N N . GLU A 1 343 ? -2.684 14.066 -13.002 1.00 96.25 343 GLU A N 1
ATOM 2395 C CA . GLU A 1 343 ? -3.483 13.032 -13.639 1.00 96.25 343 GLU A CA 1
ATOM 2396 C C . GLU A 1 343 ? -3.115 11.672 -13.050 1.00 96.25 343 GLU A C 1
ATOM 2398 O O . GLU A 1 343 ? -1.966 11.436 -12.676 1.00 96.25 343 GLU A O 1
ATOM 2403 N N . LEU A 1 344 ? -4.072 10.752 -12.993 1.00 96.06 344 LEU A N 1
ATOM 2404 C CA . LEU A 1 344 ? -3.884 9.444 -12.369 1.00 96.06 344 LEU A CA 1
ATOM 2405 C C . LEU A 1 344 ? -4.446 8.333 -13.259 1.00 96.06 344 LEU A C 1
ATOM 2407 O O . LEU A 1 344 ? -5.439 8.530 -13.960 1.00 96.06 344 LEU A O 1
ATOM 2411 N N . LYS A 1 345 ? -3.808 7.162 -13.218 1.00 95.31 345 LYS A N 1
ATOM 2412 C CA . LYS A 1 345 ? -4.316 5.913 -13.802 1.00 95.31 345 LYS A CA 1
ATOM 2413 C C . LYS A 1 345 ? -3.929 4.710 -12.942 1.00 95.31 345 LYS A C 1
ATOM 2415 O O . LYS A 1 345 ? -2.935 4.761 -12.211 1.00 95.31 345 LYS A O 1
ATOM 2420 N N . GLY A 1 346 ? -4.654 3.606 -13.100 1.00 95.44 346 GLY A N 1
ATOM 2421 C CA . GLY A 1 346 ? -4.246 2.294 -12.602 1.00 95.44 346 GLY A CA 1
ATOM 2422 C C . GLY A 1 346 ? -3.457 1.508 -13.646 1.00 95.44 346 GLY A C 1
ATOM 2423 O O . GLY A 1 346 ? -3.746 1.541 -14.845 1.00 95.44 346 GLY A O 1
ATOM 2424 N N . ASN A 1 347 ? -2.466 0.737 -13.207 1.00 94.50 347 ASN A N 1
ATOM 2425 C CA . ASN A 1 347 ? -1.621 -0.044 -14.109 1.00 94.50 347 ASN A CA 1
ATOM 2426 C C . ASN A 1 347 ? -2.202 -1.435 -14.382 1.00 94.50 347 ASN A C 1
ATOM 2428 O O . ASN A 1 347 ? -1.585 -2.444 -14.078 1.00 94.50 347 ASN A O 1
ATOM 2432 N N . GLY A 1 348 ? -3.386 -1.508 -14.993 1.00 91.62 348 GLY A N 1
ATOM 2433 C CA . GLY A 1 348 ? -4.087 -2.784 -15.209 1.00 91.62 348 GLY A CA 1
ATOM 2434 C C . GLY A 1 348 ? -4.912 -3.252 -14.007 1.00 91.62 348 GLY A C 1
ATOM 2435 O 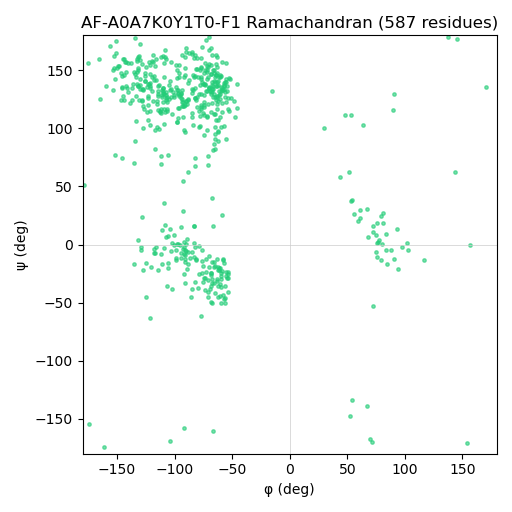O . GLY A 1 348 ? -5.427 -4.369 -14.027 1.00 91.62 348 GLY A O 1
ATOM 2436 N N . VAL A 1 349 ? -5.053 -2.385 -13.003 1.00 94.00 349 VAL A N 1
ATOM 2437 C CA . VAL A 1 349 ? -5.993 -2.511 -11.884 1.00 94.00 349 VAL A CA 1
ATOM 2438 C C . VAL A 1 349 ? -7.428 -2.417 -12.432 1.00 94.00 349 VAL A C 1
ATOM 2440 O O . VAL A 1 349 ? -7.709 -1.494 -13.197 1.00 94.00 349 VAL A O 1
ATOM 2443 N N . PRO A 1 350 ? -8.338 -3.351 -12.099 1.00 92.19 350 PRO A N 1
ATOM 2444 C CA . PRO A 1 350 ? -9.648 -3.447 -12.751 1.00 92.19 350 PRO A CA 1
ATOM 2445 C C . PRO A 1 350 ? -10.622 -2.340 -12.340 1.00 92.19 350 PRO A C 1
ATOM 2447 O O . PRO A 1 350 ? -11.473 -1.956 -13.136 1.00 92.19 350 PRO A O 1
ATOM 2450 N N . TYR A 1 351 ? -10.485 -1.824 -11.119 1.00 93.38 351 TYR A N 1
ATOM 2451 C CA . TYR A 1 351 ? -11.357 -0.793 -10.566 1.00 93.38 351 TYR A CA 1
ATOM 2452 C C . TYR A 1 351 ? -10.881 0.631 -10.869 1.00 93.38 351 TYR A C 1
ATOM 2454 O O . TYR A 1 351 ? -11.483 1.578 -10.386 1.00 93.38 351 TYR A O 1
ATOM 2462 N N . ALA A 1 352 ? -9.815 0.799 -11.659 1.00 94.50 352 ALA A N 1
ATOM 2463 C CA . ALA A 1 352 ? -9.202 2.091 -11.958 1.00 94.50 352 ALA A CA 1
ATOM 2464 C C . ALA A 1 352 ? -9.193 2.399 -13.465 1.00 94.50 352 ALA A C 1
ATOM 2466 O O . ALA A 1 352 ? -9.132 1.475 -14.282 1.00 94.50 352 ALA A O 1
ATOM 2467 N N . PRO A 1 353 ? -9.159 3.686 -13.862 1.00 93.88 353 PRO A N 1
ATOM 2468 C CA . PRO A 1 353 ? -8.963 4.069 -15.255 1.00 93.88 353 PRO A CA 1
ATOM 2469 C C . PRO A 1 353 ? -7.669 3.493 -15.836 1.00 93.88 353 PRO A C 1
ATOM 2471 O O . PRO A 1 353 ? -6.608 3.550 -15.210 1.00 93.88 353 PRO A O 1
ATOM 2474 N N . THR A 1 354 ? -7.741 2.971 -17.063 1.00 91.06 354 THR A N 1
ATOM 2475 C CA . THR A 1 354 ? -6.557 2.496 -17.798 1.00 91.06 354 THR A CA 1
ATOM 2476 C C . THR A 1 354 ? -5.749 3.627 -18.425 1.00 91.06 354 THR A C 1
ATOM 2478 O O . THR A 1 354 ? -4.552 3.458 -18.676 1.00 91.06 354 THR A O 1
ATOM 2481 N N . ASP A 1 355 ? -6.412 4.749 -18.693 1.00 94.19 355 ASP A N 1
ATOM 2482 C CA . ASP A 1 355 ? -5.839 5.974 -19.237 1.00 94.19 355 ASP A CA 1
ATOM 2483 C C . ASP A 1 355 ? -5.801 7.060 -18.160 1.00 94.19 355 ASP A C 1
ATOM 2485 O O . ASP A 1 355 ? -6.479 6.965 -17.138 1.00 94.19 355 ASP A O 1
ATOM 2489 N N . TYR A 1 356 ? -4.979 8.084 -18.382 1.00 95.75 356 TYR A N 1
ATOM 2490 C CA . TYR A 1 356 ? -4.848 9.197 -17.447 1.00 95.75 356 TYR A CA 1
ATOM 24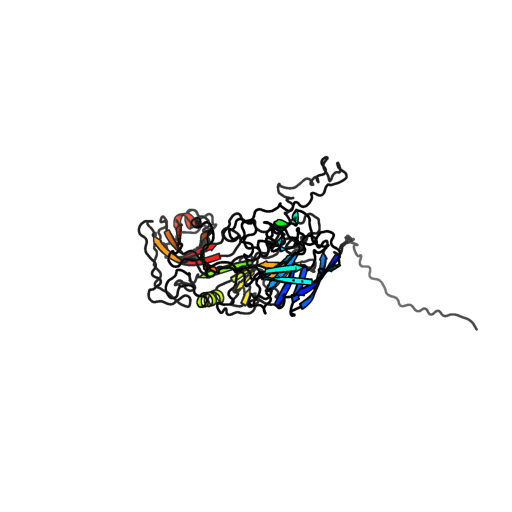91 C C . TYR A 1 356 ? -6.148 9.990 -17.340 1.00 95.75 356 TYR A C 1
ATOM 2493 O O . TYR A 1 356 ? -6.681 10.459 -18.346 1.00 95.75 356 TYR A O 1
ATOM 2501 N N . VAL A 1 357 ? -6.613 10.173 -16.106 1.00 95.44 357 VAL A N 1
ATOM 2502 C CA . VAL A 1 357 ? -7.733 11.050 -15.768 1.00 95.44 357 VAL A CA 1
ATOM 2503 C C . VAL A 1 357 ? -7.204 12.243 -14.984 1.00 95.44 357 VAL A C 1
ATOM 2505 O O . VAL A 1 357 ? -6.514 12.074 -13.979 1.00 95.44 357 VAL A O 1
ATOM 2508 N N . SER A 1 358 ? -7.531 13.448 -15.448 1.00 93.94 358 SER A N 1
ATOM 2509 C CA . SER A 1 358 ? -7.133 14.704 -14.807 1.00 93.94 358 SER A CA 1
ATOM 2510 C C . SER A 1 358 ? -7.889 14.951 -13.508 1.00 93.94 358 SER A C 1
ATOM 2512 O O . SER A 1 358 ? -9.114 14.891 -13.475 1.00 93.94 358 SER A O 1
ATOM 2514 N N . LEU A 1 359 ? -7.154 15.313 -12.459 1.00 91.50 359 LEU A N 1
ATOM 2515 C CA . LEU A 1 359 ? -7.657 15.629 -11.122 1.00 91.50 359 LEU A CA 1
ATOM 2516 C C . LEU A 1 359 ? -7.923 17.134 -10.985 1.00 91.50 359 LEU A C 1
ATOM 2518 O O . LEU A 1 359 ? -7.392 17.804 -10.102 1.00 91.50 359 LEU A O 1
ATOM 2522 N N . SER A 1 360 ? -8.727 17.693 -11.891 1.00 76.19 360 SER A N 1
ATOM 2523 C CA . SER A 1 360 ? -8.954 19.146 -11.987 1.00 76.19 360 SER A CA 1
ATOM 2524 C C . SER A 1 360 ? -9.676 19.750 -10.779 1.00 76.19 360 SER A C 1
ATOM 2526 O O . SER A 1 360 ? -9.668 20.966 -10.612 1.00 76.19 360 SER A O 1
ATOM 2528 N N . GLY A 1 361 ? -10.292 18.918 -9.933 1.00 73.94 361 GLY A N 1
ATOM 2529 C CA . GLY A 1 361 ? -10.860 19.341 -8.651 1.00 73.94 361 GLY A CA 1
ATOM 2530 C C . GLY A 1 361 ? -9.812 19.717 -7.594 1.00 73.94 361 GLY A C 1
ATOM 2531 O O . GLY A 1 361 ? -10.168 20.279 -6.560 1.00 73.94 361 GLY A O 1
ATOM 2532 N N . GLY A 1 362 ? -8.529 19.444 -7.851 1.00 80.75 362 GLY A N 1
ATOM 2533 C CA . GLY A 1 362 ? -7.471 19.614 -6.863 1.00 80.75 362 GLY A CA 1
ATOM 2534 C C . GLY A 1 362 ? -7.563 18.584 -5.737 1.00 80.75 362 GLY A C 1
ATOM 2535 O O . GLY A 1 362 ? -8.262 17.572 -5.841 1.00 80.75 362 GLY A O 1
ATOM 2536 N N . VAL A 1 363 ? -6.803 18.829 -4.672 1.00 85.00 363 VAL A N 1
ATOM 2537 C CA . VAL A 1 363 ? -6.825 17.994 -3.468 1.00 85.00 363 VAL A CA 1
ATOM 2538 C C . VAL A 1 363 ? -8.128 18.194 -2.694 1.00 85.00 363 VAL A C 1
ATOM 2540 O O . VAL A 1 363 ? -8.748 19.256 -2.755 1.00 85.00 363 VAL A O 1
ATOM 2543 N N . CYS A 1 364 ? -8.553 17.175 -1.953 1.00 86.38 364 CYS A N 1
ATOM 2544 C CA . CYS A 1 364 ? -9.728 17.270 -1.096 1.00 86.38 364 CYS A CA 1
ATOM 2545 C C . CYS A 1 364 ? -9.426 18.143 0.138 1.00 86.38 364 CYS A C 1
ATOM 2547 O O . CYS A 1 364 ? -8.284 18.522 0.387 1.00 86.38 364 CYS A O 1
ATOM 2549 N N . ASN A 1 365 ? -10.431 18.393 0.984 1.00 80.81 365 ASN A N 1
ATOM 2550 C CA . ASN A 1 365 ? -10.282 19.200 2.209 1.00 80.81 365 ASN A CA 1
ATOM 2551 C C . ASN A 1 365 ? -9.223 18.676 3.200 1.00 80.81 365 ASN A C 1
ATOM 2553 O O . ASN A 1 365 ? -8.855 19.388 4.126 1.00 80.81 365 ASN A O 1
ATOM 2557 N N . THR A 1 366 ? -8.746 17.441 3.026 1.00 76.12 366 THR A N 1
ATOM 2558 C CA . THR A 1 366 ? -7.661 16.870 3.835 1.00 76.12 366 THR A CA 1
ATOM 2559 C C . THR A 1 366 ? -6.267 17.217 3.327 1.00 76.12 366 THR A C 1
ATOM 2561 O O . THR A 1 366 ? -5.299 16.859 3.980 1.00 76.12 366 THR A O 1
ATOM 2564 N N . GLY A 1 367 ? -6.148 17.874 2.171 1.00 84.06 367 GLY A N 1
ATOM 2565 C CA . GLY A 1 367 ? -4.868 18.130 1.511 1.00 84.06 367 GLY A CA 1
ATOM 2566 C C . GLY A 1 367 ? -4.409 17.018 0.564 1.00 84.06 367 GLY A C 1
ATOM 2567 O O . GLY A 1 367 ? -3.452 17.233 -0.168 1.00 84.06 367 GLY A O 1
ATOM 2568 N N . ASP A 1 368 ? -5.128 15.893 0.490 1.00 88.62 368 ASP A N 1
ATOM 2569 C CA . ASP A 1 368 ? -4.810 14.751 -0.381 1.00 88.62 368 ASP A CA 1
ATOM 2570 C C . ASP A 1 368 ? -5.914 14.470 -1.402 1.00 88.62 368 ASP A C 1
ATOM 2572 O O . ASP A 1 368 ? -7.067 14.877 -1.227 1.00 88.62 368 ASP A O 1
ATOM 2576 N N . TYR A 1 369 ? -5.597 13.707 -2.450 1.00 91.06 369 TYR A N 1
ATOM 2577 C CA . TYR A 1 369 ? -6.622 13.158 -3.337 1.00 91.06 369 TYR A CA 1
ATOM 2578 C C . TYR A 1 369 ? -7.227 11.908 -2.704 1.00 91.06 369 TYR A C 1
ATOM 2580 O O . TYR A 1 369 ? -6.527 10.921 -2.507 1.00 91.06 369 TYR A O 1
ATOM 2588 N N . GLN A 1 370 ? -8.530 11.922 -2.425 1.00 91.75 370 GLN A N 1
ATOM 2589 C CA . GLN A 1 370 ? -9.243 10.774 -1.864 1.00 91.75 370 GLN A CA 1
ATOM 2590 C C . GLN A 1 370 ? -10.238 10.211 -2.862 1.00 91.75 370 GLN A C 1
ATOM 2592 O O . GLN A 1 370 ? -11.227 10.857 -3.202 1.00 91.75 370 GLN A O 1
ATOM 2597 N N . TRP A 1 371 ? -10.001 8.989 -3.302 1.00 93.81 371 TRP A N 1
ATOM 2598 C CA . TRP A 1 371 ? -10.835 8.278 -4.248 1.00 93.81 371 TRP A CA 1
ATOM 2599 C C . TRP A 1 371 ? -11.708 7.249 -3.538 1.00 93.81 371 TRP A C 1
ATOM 2601 O O . TRP A 1 371 ? -11.197 6.249 -3.050 1.00 93.81 371 TRP A O 1
ATOM 2611 N N . ALA A 1 372 ? -13.027 7.443 -3.511 1.00 93.88 372 ALA A N 1
ATOM 2612 C CA . ALA A 1 372 ? -13.947 6.383 -3.099 1.00 93.88 372 ALA A CA 1
ATOM 2613 C C . ALA A 1 372 ? -14.011 5.315 -4.199 1.00 93.88 372 ALA A C 1
ATOM 2615 O O . ALA A 1 372 ? -14.706 5.499 -5.201 1.00 93.88 372 ALA A O 1
ATOM 2616 N N . ILE A 1 373 ? -13.260 4.225 -4.031 1.00 94.38 373 ILE A N 1
ATOM 2617 C CA . ILE A 1 373 ? -12.924 3.299 -5.124 1.00 94.38 373 ILE A CA 1
ATOM 2618 C C . ILE A 1 373 ? -14.128 2.530 -5.667 1.00 94.38 373 ILE A C 1
ATOM 2620 O O . ILE A 1 373 ? -14.205 2.292 -6.867 1.00 94.38 373 ILE A O 1
ATOM 2624 N N . GLY A 1 374 ? -15.106 2.199 -4.821 1.00 93.62 374 GLY A N 1
ATOM 2625 C CA . GLY A 1 374 ? -16.341 1.566 -5.287 1.00 93.62 374 GLY A CA 1
ATOM 2626 C C . GLY A 1 374 ? -17.334 2.556 -5.897 1.00 93.62 374 GLY A C 1
ATOM 2627 O O . GLY A 1 374 ? -17.975 2.271 -6.905 1.00 93.62 374 GLY A O 1
ATOM 2628 N N . GLN A 1 375 ? -17.425 3.763 -5.332 1.00 92.50 375 GLN A N 1
ATOM 2629 C CA . GLN A 1 375 ? -18.333 4.804 -5.828 1.00 92.50 375 GLN A CA 1
ATOM 2630 C C . GLN A 1 375 ? -17.819 5.472 -7.110 1.00 92.50 375 GLN A C 1
ATOM 2632 O O . GLN A 1 375 ? -18.606 6.015 -7.883 1.00 92.50 375 GLN A O 1
ATOM 2637 N N . GLY A 1 376 ? -16.505 5.444 -7.338 1.00 92.31 376 GLY A N 1
ATOM 2638 C CA . GLY A 1 376 ? -15.891 5.953 -8.554 1.00 92.31 376 GLY A CA 1
ATOM 2639 C C . GLY A 1 376 ? -15.690 7.460 -8.589 1.00 92.31 376 GLY A C 1
ATOM 2640 O O . GLY A 1 376 ? -15.678 8.030 -9.677 1.00 92.31 376 GLY A O 1
ATOM 2641 N N . PHE A 1 377 ? -15.549 8.120 -7.437 1.00 91.94 377 PHE A N 1
ATOM 2642 C CA . PHE A 1 377 ? -15.337 9.568 -7.374 1.00 91.94 377 PHE A CA 1
ATOM 2643 C C . PHE A 1 377 ? -14.130 9.935 -6.522 1.00 91.94 377 PHE A C 1
ATOM 2645 O O . PHE A 1 377 ? -13.984 9.462 -5.394 1.00 91.94 377 PHE A O 1
ATOM 2652 N N . ILE A 1 378 ? -13.301 10.831 -7.052 1.00 91.12 378 ILE A N 1
ATOM 2653 C CA . ILE A 1 378 ? -12.285 11.545 -6.283 1.00 91.12 378 ILE A CA 1
ATOM 2654 C C . ILE A 1 378 ? -12.914 12.771 -5.639 1.00 91.12 378 ILE A C 1
ATOM 2656 O O . ILE A 1 378 ? -13.653 13.509 -6.291 1.00 91.12 378 ILE A O 1
ATOM 2660 N N . CYS A 1 379 ? -12.612 12.956 -4.356 1.00 88.56 379 CYS A N 1
ATOM 2661 C CA . CYS A 1 379 ? -13.229 13.913 -3.452 1.00 88.56 379 CYS A CA 1
ATOM 2662 C C . CYS A 1 379 ? -14.763 13.788 -3.469 1.00 88.56 379 CYS A C 1
ATOM 2664 O O . CYS A 1 379 ? -15.449 14.734 -3.849 1.00 88.56 379 CYS A O 1
ATOM 2666 N N . PRO A 1 380 ? -15.334 12.631 -3.067 1.00 80.06 380 PRO A N 1
ATOM 2667 C CA . PRO A 1 380 ? -16.764 12.329 -3.229 1.00 80.06 380 PRO A CA 1
ATOM 2668 C C . PRO A 1 380 ? -17.706 13.326 -2.530 1.00 80.06 380 PRO A C 1
ATOM 2670 O O . PRO A 1 380 ? -18.855 13.461 -2.947 1.00 80.06 380 PRO A O 1
ATOM 2673 N N . GLY A 1 381 ? -17.223 14.043 -1.508 1.00 76.50 381 GLY A N 1
ATOM 2674 C CA . GLY A 1 381 ? -17.956 15.104 -0.805 1.00 76.50 381 GLY A CA 1
ATOM 2675 C C . GLY A 1 381 ? -17.695 16.531 -1.307 1.00 76.50 381 GLY A C 1
ATOM 2676 O O . GLY A 1 381 ? -18.265 17.470 -0.760 1.00 76.50 381 GLY A O 1
ATOM 2677 N N . ALA A 1 382 ? -16.834 16.723 -2.310 1.00 78.62 382 ALA A N 1
ATOM 2678 C CA . ALA A 1 382 ? -16.518 18.041 -2.851 1.00 78.62 382 ALA A CA 1
ATOM 2679 C C . ALA A 1 382 ? -17.442 18.404 -4.025 1.00 78.62 382 ALA A C 1
ATOM 2681 O O . ALA A 1 382 ? -17.814 17.552 -4.836 1.00 78.62 382 ALA A O 1
ATOM 2682 N N . GLY A 1 383 ? -17.780 19.692 -4.155 1.00 75.06 383 GLY A N 1
ATOM 2683 C CA . GLY A 1 383 ? -18.606 20.194 -5.264 1.00 75.06 383 GLY A CA 1
ATOM 2684 C C . GLY A 1 383 ? -17.963 20.007 -6.646 1.00 75.06 383 GLY A C 1
ATOM 2685 O O . GLY A 1 383 ? -18.664 19.933 -7.649 1.00 75.06 383 GLY A O 1
ATOM 2686 N N . ASN A 1 384 ? -16.637 19.868 -6.696 1.00 74.81 384 ASN A N 1
ATOM 2687 C CA . ASN A 1 384 ? -15.814 19.672 -7.890 1.00 74.81 384 ASN A CA 1
ATOM 2688 C C . ASN A 1 384 ? -15.223 18.248 -7.980 1.00 74.81 384 ASN A C 1
ATOM 2690 O O . ASN A 1 384 ? -14.092 18.062 -8.436 1.00 74.81 384 ASN A O 1
ATOM 2694 N N . LYS A 1 385 ? -15.978 17.235 -7.537 1.00 83.75 385 LYS A N 1
ATOM 2695 C CA . LYS A 1 385 ? -15.556 15.828 -7.603 1.00 83.75 385 LYS A CA 1
ATOM 2696 C C . LYS A 1 385 ? -15.190 15.390 -9.025 1.00 83.75 385 LYS A C 1
ATOM 2698 O O . LYS A 1 385 ? -15.852 15.756 -9.995 1.00 83.75 385 LYS A O 1
ATOM 2703 N N . THR A 1 386 ? -14.161 14.555 -9.143 1.00 87.81 386 THR A N 1
ATOM 2704 C CA . THR A 1 386 ? -13.717 13.991 -10.431 1.00 87.81 386 THR A CA 1
ATOM 2705 C C . THR A 1 386 ? -14.219 12.555 -10.568 1.00 87.81 386 THR A C 1
ATOM 2707 O O . THR A 1 386 ? -14.066 11.758 -9.643 1.00 87.81 386 THR A O 1
ATOM 2710 N N . ALA A 1 387 ? -14.823 12.207 -11.706 1.00 89.12 387 ALA A N 1
ATOM 2711 C CA . ALA A 1 387 ? -15.309 10.852 -11.966 1.00 89.12 387 ALA A CA 1
ATOM 2712 C C . ALA A 1 387 ? -14.169 9.923 -12.418 1.00 89.12 387 ALA A C 1
ATOM 2714 O O . ALA A 1 387 ? -13.459 10.218 -13.375 1.00 89.12 387 ALA A O 1
ATOM 2715 N N . PHE A 1 388 ? -14.029 8.794 -11.730 1.00 89.50 388 PHE A N 1
ATOM 2716 C CA . PHE A 1 388 ? -13.084 7.703 -11.997 1.00 89.50 388 PHE A CA 1
ATOM 2717 C C . PHE A 1 388 ? -13.781 6.417 -12.470 1.00 89.50 388 PHE A C 1
ATOM 2719 O O . PHE A 1 388 ? -13.116 5.497 -12.935 1.00 89.50 388 PHE A O 1
ATOM 2726 N N . GLY A 1 389 ? -15.117 6.388 -12.410 1.00 89.44 389 GLY A N 1
ATOM 2727 C CA . GLY A 1 389 ? -15.937 5.225 -12.748 1.00 89.44 389 GLY A CA 1
ATOM 2728 C C . GLY A 1 389 ? -16.179 4.345 -11.525 1.00 89.44 389 GLY A C 1
ATOM 2729 O O . GLY A 1 389 ? -15.252 4.044 -10.780 1.00 89.44 389 GLY A O 1
ATOM 2730 N N . GLY A 1 390 ? -17.444 3.996 -11.280 1.00 92.00 390 GLY A N 1
ATOM 2731 C CA . GLY A 1 390 ? -17.816 3.121 -10.169 1.00 92.00 390 GLY A CA 1
ATOM 2732 C C . GLY A 1 390 ? -17.388 1.678 -10.421 1.00 92.00 390 GLY A C 1
ATOM 2733 O O . GLY A 1 390 ? -17.292 1.243 -11.571 1.00 92.00 390 GLY A O 1
ATOM 2734 N N . TYR A 1 391 ? -17.164 0.933 -9.344 1.00 95.38 391 TYR A N 1
ATOM 2735 C CA . TYR A 1 391 ? -16.763 -0.465 -9.398 1.00 95.38 391 TYR A CA 1
ATOM 2736 C C . TYR A 1 391 ? -17.435 -1.266 -8.286 1.00 95.38 391 TYR A C 1
ATOM 2738 O O . TYR A 1 391 ? -17.492 -0.833 -7.138 1.00 95.38 391 TYR A O 1
ATOM 2746 N N . THR A 1 392 ? -17.934 -2.454 -8.616 1.00 94.88 392 THR A N 1
ATOM 2747 C CA . THR A 1 392 ? -18.502 -3.382 -7.634 1.00 94.88 392 THR A CA 1
ATOM 2748 C C . THR A 1 392 ? -17.551 -4.549 -7.456 1.00 94.88 392 THR A C 1
ATOM 2750 O O . THR A 1 392 ? -17.341 -5.329 -8.383 1.00 94.88 392 THR A O 1
ATOM 2753 N N . PHE A 1 393 ? -16.986 -4.661 -6.259 1.00 94.31 393 PHE A N 1
ATOM 2754 C CA . PHE A 1 393 ? -16.089 -5.755 -5.914 1.00 94.31 393 PHE A CA 1
ATOM 2755 C C . PHE A 1 393 ? -16.869 -7.062 -5.719 1.00 94.31 393 PHE A C 1
ATOM 2757 O O . PHE A 1 393 ? -18.022 -7.061 -5.291 1.00 94.31 393 PHE A O 1
ATOM 2764 N N . THR A 1 394 ? -16.217 -8.188 -6.003 1.00 89.62 394 THR A N 1
ATOM 2765 C CA . THR A 1 394 ? -16.794 -9.546 -5.939 1.00 89.62 394 THR A CA 1
ATOM 2766 C C . THR A 1 394 ? -16.103 -10.454 -4.921 1.00 89.62 394 THR A C 1
ATOM 2768 O O . THR A 1 394 ? -16.495 -11.604 -4.755 1.00 89.62 394 THR A O 1
ATOM 2771 N N . GLY A 1 395 ? -15.040 -9.971 -4.270 1.00 86.31 395 GLY A N 1
ATOM 2772 C CA . GLY A 1 395 ? -14.235 -10.735 -3.309 1.00 86.31 395 GLY A CA 1
ATOM 2773 C C . GLY A 1 395 ? -13.002 -11.405 -3.927 1.00 86.31 395 GLY A C 1
ATOM 2774 O O . GLY A 1 395 ? -12.035 -11.690 -3.224 1.00 86.31 395 GLY A O 1
ATOM 2775 N N . SER A 1 396 ? -12.993 -11.609 -5.249 1.00 85.56 396 SER A N 1
ATOM 2776 C CA . SER A 1 396 ? -11.840 -12.145 -6.000 1.00 85.56 396 SER A CA 1
ATOM 2777 C C . SER A 1 396 ? -10.890 -11.066 -6.534 1.00 85.56 396 SER A C 1
ATOM 2779 O O . SER A 1 396 ? -9.780 -11.351 -6.980 1.00 85.56 396 SER A O 1
ATOM 2781 N N . ASP A 1 397 ? -11.344 -9.822 -6.493 1.00 88.12 397 ASP A N 1
ATOM 2782 C CA . ASP A 1 397 ? -10.759 -8.631 -7.101 1.00 88.12 397 ASP A CA 1
ATOM 2783 C C . ASP A 1 397 ? -10.607 -7.495 -6.083 1.00 88.12 397 ASP A C 1
ATOM 2785 O O . ASP A 1 397 ? -10.587 -6.322 -6.451 1.00 88.12 397 ASP A O 1
ATOM 2789 N N . LEU A 1 398 ? -10.531 -7.861 -4.800 1.00 91.56 398 LEU A N 1
ATOM 2790 C CA . LEU A 1 398 ? -10.322 -6.927 -3.704 1.00 91.56 398 LEU A CA 1
ATOM 2791 C C . LEU A 1 398 ? -9.002 -6.167 -3.882 1.00 91.56 398 LEU A C 1
ATOM 2793 O O . LEU A 1 398 ? -8.024 -6.762 -4.351 1.00 91.56 398 LEU A O 1
ATOM 2797 N N . PRO A 1 399 ? -8.962 -4.885 -3.476 1.00 91.75 399 PRO A N 1
ATOM 2798 C CA . PRO A 1 399 ? -7.733 -4.114 -3.486 1.00 91.75 399 PRO A CA 1
ATOM 2799 C C . PRO A 1 399 ? -6.688 -4.773 -2.584 1.00 91.75 399 PRO A C 1
ATOM 2801 O O . PRO A 1 399 ? -7.001 -5.327 -1.527 1.00 91.75 399 PRO A O 1
ATOM 2804 N N . THR A 1 400 ? -5.431 -4.705 -3.001 1.00 88.62 400 THR A N 1
ATOM 2805 C CA . THR A 1 400 ? -4.293 -5.256 -2.265 1.00 88.62 400 THR A CA 1
ATOM 2806 C C . THR A 1 400 ? -3.162 -4.246 -2.173 1.00 88.62 400 THR A C 1
ATOM 2808 O O . THR A 1 400 ? -3.080 -3.326 -2.986 1.00 88.62 400 THR A O 1
ATOM 2811 N N . GLY A 1 401 ? -2.236 -4.462 -1.232 1.00 86.31 401 GLY A N 1
ATOM 2812 C CA . GLY A 1 401 ? -1.005 -3.669 -1.135 1.00 86.31 401 GLY A CA 1
ATOM 2813 C C . GLY A 1 401 ? -0.207 -3.628 -2.444 1.00 86.31 401 GLY A C 1
ATOM 2814 O O . GLY A 1 401 ? 0.498 -2.666 -2.720 1.00 86.31 401 GLY A O 1
ATOM 2815 N N . GLN A 1 402 ? -0.388 -4.625 -3.315 1.00 89.69 402 GLN A N 1
ATOM 2816 C CA . GLN A 1 402 ? 0.450 -4.792 -4.499 1.00 89.69 402 GLN A CA 1
ATOM 2817 C C . GLN A 1 402 ? -0.107 -4.107 -5.739 1.00 89.69 402 GLN A C 1
ATOM 2819 O O . GLN A 1 402 ? 0.587 -4.080 -6.757 1.00 89.69 402 GLN A O 1
ATOM 2824 N N . ASP A 1 403 ? -1.335 -3.584 -5.686 1.00 94.00 403 ASP A N 1
ATOM 2825 C CA . ASP A 1 403 ? -1.937 -2.866 -6.806 1.00 94.00 403 ASP A CA 1
ATOM 2826 C C . ASP A 1 403 ? -1.126 -1.610 -7.111 1.00 94.00 403 ASP A C 1
ATOM 2828 O O . ASP A 1 403 ? -0.707 -0.892 -6.207 1.00 94.00 403 ASP A O 1
ATOM 2832 N N . THR A 1 404 ? -0.873 -1.346 -8.392 1.00 95.31 404 THR A N 1
ATOM 2833 C CA . THR A 1 404 ? 0.029 -0.262 -8.795 1.00 95.31 404 THR A CA 1
ATOM 2834 C C . THR A 1 404 ? -0.683 0.829 -9.579 1.00 95.31 404 THR A C 1
ATOM 2836 O O . THR A 1 404 ? -1.532 0.580 -10.444 1.00 95.31 404 THR A O 1
ATOM 2839 N N . PHE A 1 405 ? -0.276 2.065 -9.311 1.00 96.06 405 PHE A N 1
ATOM 2840 C CA . PHE A 1 405 ? -0.829 3.264 -9.925 1.00 96.06 405 PHE A CA 1
ATOM 2841 C C . PHE A 1 405 ? 0.283 4.148 -10.456 1.00 96.06 405 PHE A C 1
ATOM 2843 O O . PHE A 1 405 ? 1.438 4.065 -10.032 1.00 96.06 405 PHE A O 1
ATOM 2850 N N . THR A 1 406 ? -0.070 5.016 -11.397 1.00 95.38 406 THR A N 1
ATOM 2851 C CA . THR A 1 406 ? 0.860 6.010 -11.919 1.00 95.38 406 THR A CA 1
ATOM 2852 C C . THR A 1 406 ? 0.218 7.380 -11.918 1.00 95.38 406 THR A C 1
ATOM 2854 O O . THR A 1 406 ? -0.829 7.585 -12.536 1.00 95.38 406 THR A O 1
ATOM 2857 N N . MET A 1 407 ? 0.896 8.318 -11.266 1.00 94.81 407 MET A N 1
ATOM 2858 C CA . MET A 1 407 ? 0.576 9.734 -11.305 1.00 94.81 407 MET A CA 1
ATOM 2859 C C . MET A 1 407 ? 1.415 10.403 -12.390 1.00 94.81 407 MET A C 1
ATOM 2861 O O . MET A 1 407 ? 2.632 10.223 -12.445 1.00 94.81 407 MET A O 1
ATOM 2865 N N . ARG A 1 408 ? 0.763 11.174 -13.258 1.00 94.81 408 ARG A N 1
ATOM 2866 C CA . ARG A 1 408 ? 1.420 12.095 -14.180 1.00 94.81 408 ARG A CA 1
ATOM 2867 C C . ARG A 1 408 ? 1.185 13.513 -13.701 1.00 94.81 408 ARG A C 1
ATOM 2869 O O . ARG A 1 408 ? 0.054 13.891 -13.419 1.00 94.81 408 ARG A O 1
ATOM 2876 N N . VAL A 1 409 ? 2.247 14.297 -13.639 1.00 91.94 409 VAL A N 1
ATOM 2877 C CA . VAL A 1 409 ? 2.175 15.714 -13.297 1.00 91.94 409 VAL A CA 1
ATOM 2878 C C . VAL A 1 409 ? 2.699 16.557 -14.439 1.00 91.94 409 VAL A C 1
ATOM 2880 O O . VAL A 1 409 ? 3.649 16.171 -15.124 1.00 91.94 409 VAL A O 1
ATOM 2883 N N . THR A 1 410 ? 2.072 17.711 -14.634 1.00 92.38 410 THR A N 1
ATOM 2884 C CA . THR A 1 410 ? 2.565 18.770 -15.512 1.00 92.38 410 THR A CA 1
ATOM 2885 C C . THR A 1 410 ? 2.917 19.978 -14.661 1.00 92.38 410 THR A C 1
ATOM 2887 O O . THR A 1 410 ? 2.116 20.406 -13.829 1.00 92.38 410 THR A O 1
ATOM 2890 N N . THR A 1 411 ? 4.121 20.506 -14.845 1.00 88.81 411 THR A N 1
ATOM 2891 C CA . THR A 1 411 ? 4.652 21.653 -14.105 1.00 88.81 411 THR A CA 1
ATOM 2892 C C . THR A 1 411 ? 4.394 22.973 -14.832 1.00 88.81 411 THR A C 1
ATOM 2894 O O . THR A 1 411 ? 4.082 22.989 -16.023 1.00 88.81 411 THR A O 1
ATOM 2897 N N . ALA A 1 412 ? 4.513 24.098 -14.124 1.00 89.25 412 ALA A N 1
ATOM 2898 C CA . ALA A 1 412 ? 4.271 25.442 -14.657 1.00 89.25 412 ALA A CA 1
ATOM 2899 C C . ALA A 1 412 ? 5.187 25.802 -15.843 1.00 89.25 412 ALA A C 1
ATOM 2901 O O . ALA A 1 412 ? 4.821 26.616 -16.686 1.00 89.25 412 ALA A O 1
ATOM 2902 N N . ASP A 1 413 ? 6.354 25.160 -15.945 1.00 86.38 413 ASP A N 1
ATOM 2903 C CA . ASP A 1 413 ? 7.258 25.249 -17.098 1.00 86.38 413 ASP A CA 1
ATOM 2904 C C . ASP A 1 413 ? 6.880 24.302 -18.262 1.00 86.38 413 ASP A C 1
ATOM 2906 O O . ASP A 1 413 ? 7.690 24.054 -19.158 1.00 86.38 413 ASP A O 1
ATOM 2910 N N . ALA A 1 414 ? 5.649 23.777 -18.251 1.00 88.88 414 ALA A N 1
ATOM 2911 C CA . ALA A 1 414 ? 5.051 22.896 -19.253 1.00 88.88 414 ALA A CA 1
ATOM 2912 C C . ALA A 1 414 ? 5.779 21.554 -19.464 1.00 88.88 414 ALA A C 1
ATOM 2914 O O . ALA A 1 414 ? 5.644 20.922 -20.517 1.00 88.88 414 ALA A O 1
ATOM 2915 N N . LYS A 1 415 ? 6.545 21.085 -18.472 1.00 85.81 415 LYS A N 1
ATOM 2916 C CA . LYS A 1 415 ? 7.159 19.749 -18.494 1.00 85.81 415 LYS A CA 1
ATOM 2917 C C . LYS A 1 415 ? 6.248 18.716 -17.843 1.00 85.81 415 LYS A C 1
ATOM 2919 O O . LYS A 1 415 ? 5.468 19.037 -16.957 1.00 85.81 415 LYS A O 1
ATOM 2924 N N . SER A 1 416 ? 6.377 17.462 -18.278 1.00 88.38 416 SER A N 1
ATOM 2925 C CA . SER A 1 416 ? 5.586 16.342 -17.763 1.00 88.38 416 SER A CA 1
ATOM 2926 C C . SER A 1 416 ? 6.464 15.238 -17.172 1.00 88.38 416 SER A C 1
ATOM 2928 O O . SER A 1 416 ? 7.493 14.855 -17.749 1.00 88.38 416 SER A O 1
ATOM 2930 N N . TYR A 1 417 ? 6.042 14.722 -16.019 1.00 88.06 417 TYR A N 1
ATOM 2931 C CA . TYR A 1 417 ? 6.729 13.689 -15.247 1.00 88.06 417 TYR A CA 1
ATOM 2932 C C . TYR A 1 417 ? 5.734 12.617 -14.810 1.00 88.06 417 TYR A C 1
ATOM 2934 O O . TYR A 1 417 ? 4.586 12.929 -14.508 1.00 88.06 417 TYR A O 1
ATOM 2942 N N . GLU A 1 418 ? 6.172 11.360 -14.776 1.00 91.75 418 GLU A N 1
ATOM 2943 C CA . GLU A 1 418 ? 5.360 10.224 -14.340 1.00 91.75 418 GLU A CA 1
ATOM 2944 C C . GLU A 1 418 ? 6.051 9.525 -13.169 1.00 91.75 418 GLU A C 1
ATOM 2946 O O . GLU A 1 418 ? 7.265 9.318 -13.203 1.00 91.75 418 GLU A O 1
ATOM 2951 N N . PHE A 1 419 ? 5.277 9.130 -12.164 1.00 91.50 419 PHE A N 1
ATOM 2952 C CA . PHE A 1 419 ? 5.736 8.416 -10.974 1.00 91.50 419 PHE A CA 1
ATOM 2953 C C . PHE A 1 419 ? 4.811 7.240 -10.718 1.00 91.50 419 PHE A C 1
ATOM 2955 O O . PHE A 1 419 ? 3.597 7.356 -10.888 1.00 91.50 419 PHE A O 1
ATOM 2962 N N . THR A 1 420 ? 5.378 6.096 -10.355 1.00 91.81 420 THR A N 1
ATOM 2963 C CA . THR A 1 420 ? 4.622 4.861 -10.151 1.00 91.81 420 THR A CA 1
ATOM 2964 C C . THR A 1 420 ? 4.917 4.302 -8.774 1.00 91.81 420 THR A C 1
ATOM 2966 O O . THR A 1 420 ? 6.062 4.345 -8.341 1.00 91.81 420 THR A O 1
ATOM 2969 N N . SER A 1 421 ? 3.889 3.784 -8.111 1.00 92.00 421 SER A N 1
ATOM 2970 C CA . SER A 1 421 ? 4.014 3.166 -6.791 1.00 92.00 421 SER A CA 1
ATOM 2971 C C . SER A 1 421 ? 2.918 2.124 -6.585 1.00 92.00 421 SER A C 1
ATOM 2973 O O . SER A 1 421 ? 1.930 2.096 -7.335 1.00 92.00 421 SER A O 1
ATOM 2975 N N . SER A 1 422 ? 3.121 1.250 -5.608 1.00 91.94 422 SER A N 1
ATOM 2976 C CA . SER A 1 422 ? 2.107 0.341 -5.083 1.00 91.94 422 SER A CA 1
ATOM 2977 C C . SER A 1 422 ? 1.338 0.973 -3.918 1.00 91.94 422 SER A C 1
ATOM 2979 O O . SER A 1 422 ? 1.698 2.043 -3.430 1.00 91.94 422 SER A O 1
ATOM 2981 N N . VAL A 1 423 ? 0.247 0.334 -3.493 1.00 87.81 423 VAL A N 1
ATOM 2982 C CA . VAL A 1 423 ? -0.515 0.759 -2.305 1.00 87.81 423 VAL A CA 1
ATOM 2983 C C . VAL A 1 423 ? 0.247 0.447 -1.009 1.00 87.81 423 VAL A C 1
ATOM 2985 O O . VAL A 1 423 ? -0.020 1.059 0.020 1.00 87.81 423 VAL A O 1
ATOM 2988 N N . GLY A 1 424 ? 1.166 -0.522 -1.035 1.00 81.19 424 GLY A N 1
ATOM 2989 C CA . GLY A 1 424 ? 1.901 -1.045 0.118 1.00 81.19 424 GLY A CA 1
ATOM 2990 C C . GLY A 1 424 ? 1.022 -1.905 1.030 1.00 81.19 424 GLY A C 1
ATOM 2991 O O . GLY A 1 424 ? 1.311 -3.071 1.288 1.00 81.19 424 GLY A O 1
ATOM 2992 N N . PHE A 1 425 ? -0.120 -1.364 1.461 1.00 84.88 425 PHE A N 1
ATOM 2993 C CA . PHE A 1 425 ? -0.959 -1.973 2.486 1.00 84.88 425 PHE A CA 1
ATOM 2994 C C . PHE A 1 425 ? -2.454 -1.622 2.358 1.00 84.88 425 PHE A C 1
ATOM 2996 O O . PHE A 1 425 ? -2.826 -0.486 2.059 1.00 84.88 425 PHE A O 1
ATOM 3003 N N . VAL A 1 426 ? -3.336 -2.592 2.641 1.00 89.88 426 VAL A N 1
ATOM 3004 C CA . VAL A 1 426 ? -4.799 -2.406 2.611 1.00 89.88 426 VAL A CA 1
ATOM 3005 C C . VAL A 1 426 ? -5.468 -3.075 3.812 1.00 89.88 426 VAL A C 1
ATOM 3007 O O . VAL A 1 426 ? -5.352 -4.289 3.999 1.00 89.88 426 VAL A O 1
ATOM 3010 N N . PHE A 1 427 ? -6.239 -2.298 4.578 1.00 91.75 427 PHE A N 1
ATOM 3011 C CA . PHE A 1 427 ? -7.169 -2.843 5.568 1.00 91.75 427 PHE A CA 1
ATOM 3012 C C . PHE A 1 427 ? -8.337 -3.542 4.875 1.00 91.75 427 PHE A C 1
ATOM 3014 O O . PHE A 1 427 ? -8.952 -2.975 3.975 1.00 91.75 427 PHE A O 1
ATOM 3021 N N . VAL A 1 428 ? -8.706 -4.735 5.342 1.00 92.75 428 VAL A N 1
ATOM 3022 C CA . VAL A 1 428 ? -9.922 -5.426 4.871 1.00 92.75 428 VAL A CA 1
ATOM 3023 C C . VAL A 1 428 ? -10.951 -5.648 5.970 1.00 92.75 428 VAL A C 1
ATOM 3025 O O . VAL A 1 428 ? -12.090 -6.016 5.689 1.00 92.75 428 VAL A O 1
ATOM 3028 N N . THR A 1 429 ? -10.597 -5.343 7.216 1.00 94.56 429 THR A N 1
ATOM 3029 C CA . THR A 1 429 ? -11.523 -5.307 8.348 1.00 94.56 429 THR A CA 1
ATOM 3030 C C . THR A 1 429 ? -11.324 -4.050 9.196 1.00 94.56 429 THR A C 1
ATOM 3032 O O . THR A 1 429 ? -10.471 -3.204 8.909 1.00 94.56 429 THR A O 1
ATOM 3035 N N . HIS A 1 430 ? -12.152 -3.913 10.227 1.00 94.69 430 HIS A N 1
ATOM 3036 C CA . HIS A 1 430 ? -12.142 -2.794 11.157 1.00 94.69 430 HIS A CA 1
ATOM 3037 C C . HIS A 1 430 ? -11.634 -3.235 12.536 1.00 94.69 430 HIS A C 1
ATOM 3039 O O . HIS A 1 430 ? -11.767 -4.420 12.877 1.00 94.69 430 HIS A O 1
ATOM 3045 N N . PRO A 1 431 ? -11.096 -2.314 13.362 1.00 94.62 431 PRO A N 1
ATOM 3046 C CA . PRO A 1 431 ? -11.057 -2.558 14.800 1.00 94.62 431 PRO A CA 1
ATOM 3047 C C . PRO A 1 431 ? -12.464 -2.911 15.284 1.00 94.62 431 PRO A C 1
ATOM 3049 O O . PRO A 1 431 ? -13.449 -2.361 14.790 1.00 94.62 431 PRO A O 1
ATOM 3052 N N . MET A 1 432 ? -12.567 -3.831 16.238 1.00 92.81 432 MET A N 1
ATOM 3053 C CA . MET A 1 432 ? -13.863 -4.206 16.800 1.00 92.81 432 MET A CA 1
ATOM 3054 C C . MET A 1 432 ? -13.796 -4.259 18.320 1.00 92.81 432 MET A C 1
ATOM 3056 O O . MET A 1 432 ? -13.211 -5.182 18.881 1.00 92.81 432 MET A O 1
ATOM 3060 N N . PHE A 1 433 ? -14.383 -3.279 19.009 1.00 91.00 433 PHE A N 1
ATOM 3061 C CA . PHE A 1 433 ? -14.450 -3.320 20.471 1.00 91.00 433 PHE A CA 1
ATOM 3062 C C . PHE A 1 433 ? -15.426 -4.412 20.933 1.00 91.00 433 PHE A C 1
ATOM 3064 O O . PHE A 1 433 ? -16.516 -4.569 20.386 1.00 91.00 433 PHE A O 1
ATOM 3071 N N . VAL A 1 434 ? -15.022 -5.194 21.928 1.00 92.75 434 VAL A N 1
ATOM 3072 C CA . VAL A 1 434 ? -15.735 -6.402 22.377 1.00 92.75 434 VAL A CA 1
ATOM 3073 C C . VAL A 1 434 ? -16.012 -6.416 23.872 1.00 92.75 434 VAL A C 1
ATOM 3075 O O . VAL A 1 434 ? -16.939 -7.094 24.310 1.00 92.75 434 VAL A O 1
ATOM 3078 N N . GLU A 1 435 ? -15.248 -5.659 24.660 1.00 94.94 435 GLU A N 1
ATOM 3079 C CA . GLU A 1 435 ? -15.465 -5.500 26.099 1.00 94.94 435 GLU A CA 1
ATOM 3080 C C . GLU A 1 435 ? -15.163 -4.055 26.505 1.00 94.94 435 GLU A C 1
ATOM 3082 O O . GLU A 1 435 ? -14.292 -3.415 25.910 1.00 94.94 435 GLU A O 1
ATOM 3087 N N . TYR A 1 436 ? -15.856 -3.546 27.523 1.00 95.25 436 TYR A N 1
ATOM 3088 C CA . TYR A 1 436 ? -15.582 -2.225 28.085 1.00 95.25 436 TYR A CA 1
ATOM 3089 C C . TYR A 1 436 ? -15.699 -2.200 29.611 1.00 95.25 436 TYR A C 1
ATOM 3091 O O . TYR A 1 436 ? -16.409 -3.013 30.201 1.00 95.25 436 TYR A O 1
ATOM 3099 N N . SER A 1 437 ? -15.021 -1.246 30.245 1.00 96.00 437 SER A N 1
ATOM 3100 C CA . SER A 1 437 ? -15.125 -0.959 31.678 1.00 96.00 437 SER A CA 1
ATOM 3101 C C . SER A 1 437 ? -14.888 0.529 31.946 1.00 96.00 437 SER A C 1
ATOM 3103 O O . SER A 1 437 ? -14.191 1.199 31.187 1.00 96.00 437 SER A O 1
ATOM 3105 N N . THR A 1 438 ? -15.453 1.050 33.032 1.00 94.12 438 THR A N 1
ATOM 3106 C CA . THR A 1 438 ? -15.209 2.417 33.534 1.00 94.12 438 THR A CA 1
ATOM 3107 C C . THR A 1 438 ? -14.552 2.427 34.915 1.00 94.12 438 THR A C 1
ATOM 3109 O O . THR A 1 438 ? -14.256 3.493 35.451 1.00 94.12 438 THR A O 1
ATOM 3112 N N . ASP A 1 439 ? -14.329 1.245 35.497 1.00 91.69 439 ASP A N 1
ATOM 3113 C CA . ASP A 1 439 ? -13.653 1.047 36.784 1.00 91.69 439 ASP A CA 1
ATOM 3114 C C . ASP A 1 439 ? -12.343 0.243 36.652 1.00 91.69 439 ASP A C 1
ATOM 3116 O O . ASP A 1 439 ? -11.591 0.125 37.615 1.00 91.69 439 ASP A O 1
ATOM 3120 N N . GLY A 1 440 ? -12.051 -0.292 35.459 1.00 92.62 440 GLY A N 1
ATOM 3121 C CA . GLY A 1 440 ? -10.847 -1.071 35.156 1.00 92.62 440 GLY A CA 1
ATOM 3122 C C . GLY A 1 440 ? -10.862 -2.507 35.684 1.00 92.62 440 GLY A C 1
ATOM 3123 O O . GLY A 1 440 ? -9.884 -3.227 35.497 1.00 92.62 440 GLY A O 1
ATOM 3124 N N . THR A 1 441 ? -11.951 -2.943 36.322 1.00 93.12 441 THR A N 1
ATOM 3125 C CA . THR A 1 441 ? -12.057 -4.252 36.989 1.00 93.12 441 THR A CA 1
ATOM 3126 C C . THR A 1 441 ? -13.242 -5.072 36.487 1.00 93.12 441 THR A C 1
ATOM 3128 O O . THR A 1 441 ? -13.082 -6.248 36.164 1.00 93.12 441 THR A O 1
ATOM 3131 N N . ASN A 1 442 ? -14.416 -4.456 36.343 1.00 94.31 442 ASN A N 1
ATOM 3132 C CA . ASN A 1 442 ? -15.633 -5.100 35.869 1.00 94.31 442 ASN A CA 1
ATOM 3133 C C . ASN A 1 442 ? -15.817 -4.804 34.381 1.00 94.31 442 ASN A C 1
ATOM 3135 O O . ASN A 1 442 ? -16.170 -3.688 33.993 1.00 94.31 442 ASN A O 1
ATOM 3139 N N . PHE A 1 443 ? -15.562 -5.809 33.542 1.00 95.88 443 PHE A N 1
ATOM 3140 C CA . PHE A 1 443 ? -15.721 -5.702 32.095 1.00 95.88 443 PHE A CA 1
ATOM 3141 C C . PHE A 1 443 ? -17.085 -6.219 31.643 1.00 95.88 443 PHE A C 1
ATOM 3143 O O . PHE A 1 443 ? -17.479 -7.345 31.948 1.00 95.88 443 PHE A O 1
ATOM 3150 N N . THR A 1 444 ? -17.783 -5.398 30.863 1.00 95.25 444 THR A N 1
ATOM 3151 C CA . THR A 1 444 ? -19.033 -5.762 30.195 1.00 95.25 444 THR A CA 1
ATOM 3152 C C . THR A 1 444 ? -18.738 -6.179 28.762 1.00 95.25 444 THR A C 1
ATOM 3154 O O . THR A 1 444 ? -18.064 -5.453 28.030 1.00 95.25 444 THR A O 1
ATOM 3157 N N . LYS A 1 445 ? -19.246 -7.345 28.352 1.00 92.19 445 LYS A N 1
ATOM 3158 C CA . LYS A 1 445 ? -19.127 -7.845 26.976 1.00 92.19 445 LYS A CA 1
ATOM 3159 C C . LYS A 1 445 ? -20.154 -7.188 26.063 1.00 92.19 445 LYS A C 1
ATOM 3161 O O . LYS A 1 445 ? -21.297 -6.969 26.458 1.00 92.19 445 LYS A O 1
ATOM 3166 N N . VAL A 1 446 ? -19.751 -6.935 24.827 1.00 88.12 446 VAL A N 1
ATOM 3167 C CA . VAL A 1 446 ? -20.626 -6.432 23.768 1.00 88.12 446 VAL A CA 1
ATOM 3168 C C . VAL A 1 446 ? -21.252 -7.622 23.049 1.00 88.12 446 VAL A C 1
ATOM 3170 O O . VAL A 1 446 ? -20.539 -8.468 22.507 1.00 88.12 446 VAL A O 1
ATOM 3173 N N . ASP A 1 447 ? -22.581 -7.697 23.042 1.00 84.19 447 ASP A N 1
ATOM 3174 C CA . ASP A 1 447 ? -23.303 -8.759 22.344 1.00 84.19 447 ASP A CA 1
ATOM 3175 C C . ASP A 1 447 ? -23.652 -8.350 20.907 1.00 84.19 447 ASP A C 1
ATOM 3177 O O . ASP A 1 447 ? -24.641 -7.665 20.648 1.00 84.19 447 ASP A O 1
ATOM 3181 N N . TYR A 1 448 ? -22.837 -8.812 19.961 1.00 82.69 448 TYR A N 1
ATOM 3182 C CA . TYR A 1 448 ? -23.051 -8.605 18.527 1.00 82.69 448 TYR A CA 1
ATOM 3183 C C . TYR A 1 448 ? -24.102 -9.549 17.907 1.00 82.69 448 TYR A C 1
ATOM 3185 O O . TYR A 1 448 ? -24.386 -9.435 16.715 1.00 82.69 448 TYR A O 1
ATOM 3193 N N . ASN A 1 449 ? -24.694 -10.473 18.679 1.00 77.75 449 ASN A N 1
ATOM 3194 C CA . ASN A 1 449 ? -25.704 -11.416 18.182 1.00 77.75 449 ASN A CA 1
ATOM 3195 C C . ASN A 1 449 ? -27.153 -10.942 18.387 1.00 77.75 449 ASN A C 1
ATOM 3197 O O . ASN A 1 449 ? -28.069 -11.532 17.814 1.00 77.75 449 ASN A O 1
ATOM 3201 N N . ASN A 1 450 ? -27.390 -9.892 19.175 1.00 69.25 450 ASN A N 1
ATOM 3202 C CA . ASN A 1 450 ? -28.743 -9.467 19.531 1.00 69.25 450 ASN A CA 1
ATOM 3203 C C . ASN A 1 450 ? -29.475 -8.762 18.355 1.00 69.25 450 ASN A C 1
ATOM 3205 O O . ASN A 1 450 ? -28.998 -7.745 17.850 1.00 69.25 450 ASN A O 1
ATOM 3209 N N . SER A 1 451 ? -30.619 -9.325 17.919 1.00 55.84 451 SER A N 1
ATOM 3210 C CA . SER A 1 451 ? -31.553 -8.843 16.867 1.00 55.84 451 SER A CA 1
ATOM 3211 C C . SER A 1 451 ? -30.902 -8.301 15.574 1.00 55.84 451 SER A C 1
ATOM 3213 O O . SER A 1 451 ? -31.097 -7.143 15.211 1.00 55.84 451 SER A O 1
ATOM 3215 N N . THR A 1 452 ? -30.103 -9.127 14.890 1.00 57.44 452 THR A N 1
ATOM 3216 C CA . THR A 1 452 ? -29.099 -8.712 13.890 1.00 57.44 452 THR A CA 1
ATOM 3217 C C . THR A 1 452 ? -29.656 -7.952 12.670 1.00 57.44 452 THR A C 1
ATOM 3219 O O . THR A 1 452 ? -30.432 -8.505 11.893 1.00 57.44 452 THR A O 1
ATOM 3222 N N . ILE A 1 453 ? -29.127 -6.756 12.386 1.00 58.66 453 ILE A N 1
ATOM 3223 C CA . ILE A 1 453 ? -28.911 -6.305 11.002 1.00 58.66 453 ILE A CA 1
ATOM 3224 C C . ILE A 1 453 ? -27.395 -6.166 10.833 1.00 58.66 453 ILE A C 1
ATOM 3226 O O . ILE A 1 453 ? -26.740 -5.537 11.658 1.00 58.66 453 ILE A O 1
ATOM 3230 N N . GLY A 1 454 ? -26.832 -6.865 9.843 1.00 61.28 454 GLY A N 1
ATOM 3231 C CA . GLY A 1 454 ? -25.387 -6.957 9.607 1.00 61.28 454 GLY A CA 1
ATOM 3232 C C . GLY A 1 454 ? -24.729 -5.641 9.172 1.00 61.28 454 GLY A C 1
ATOM 3233 O O . GLY A 1 454 ? -25.327 -4.577 9.314 1.00 61.28 454 GLY A O 1
ATOM 3234 N N . PRO A 1 455 ? -23.533 -5.679 8.553 1.00 62.72 455 PRO A N 1
ATOM 3235 C CA . PRO A 1 455 ? -22.827 -4.475 8.096 1.00 62.72 455 PRO A CA 1
ATOM 3236 C C . PRO A 1 455 ? -23.636 -3.621 7.100 1.00 62.72 455 PRO A C 1
ATOM 3238 O O . PRO A 1 455 ? -23.269 -2.477 6.840 1.00 62.72 455 PRO A O 1
ATOM 3241 N N . ASP A 1 456 ? -24.738 -4.154 6.567 1.00 64.81 456 ASP A N 1
ATOM 3242 C CA . ASP A 1 456 ? -25.611 -3.524 5.582 1.00 64.81 456 ASP A CA 1
ATOM 3243 C C . ASP A 1 456 ? -26.802 -2.719 6.158 1.00 64.81 456 ASP A C 1
ATOM 3245 O O . ASP A 1 456 ? -27.523 -2.115 5.363 1.00 64.81 456 ASP A O 1
ATOM 3249 N N . GLY A 1 457 ? -27.040 -2.651 7.481 1.00 60.53 457 GLY A N 1
ATOM 3250 C CA . GLY A 1 457 ? -28.191 -1.894 8.017 1.00 60.53 457 GLY A CA 1
ATOM 3251 C C . GLY A 1 457 ? -28.157 -1.505 9.506 1.00 60.53 457 GLY A C 1
ATOM 3252 O O . GLY A 1 457 ? -27.135 -1.627 10.171 1.00 60.53 457 GLY A O 1
ATOM 3253 N N . ALA A 1 458 ? -29.265 -0.931 10.003 1.00 60.41 458 ALA A N 1
ATOM 3254 C CA . ALA A 1 458 ? -29.322 -0.205 11.280 1.00 60.41 458 ALA A CA 1
ATOM 3255 C C . ALA A 1 458 ? -29.485 -1.089 12.538 1.00 60.41 458 ALA A C 1
ATOM 3257 O O . ALA A 1 458 ? -30.379 -1.924 12.602 1.00 60.41 458 ALA A O 1
ATOM 3258 N N . ARG A 1 459 ? -28.664 -0.761 13.551 1.00 54.19 459 ARG A N 1
ATOM 3259 C CA . ARG A 1 459 ? -28.656 -1.115 14.990 1.00 54.19 459 ARG A CA 1
ATOM 3260 C C . ARG A 1 459 ? -28.830 -2.588 15.390 1.00 54.19 459 ARG A C 1
ATOM 3262 O O . ARG A 1 459 ? -29.936 -3.109 15.464 1.00 54.19 459 ARG A O 1
ATOM 3269 N N . ILE A 1 460 ? -27.743 -3.145 15.929 1.00 64.81 460 ILE A N 1
ATOM 3270 C CA . ILE A 1 460 ? -27.844 -3.879 17.200 1.00 64.81 460 ILE A CA 1
ATOM 3271 C C . ILE A 1 460 ? -28.171 -2.898 18.342 1.00 64.81 460 ILE A C 1
ATOM 3273 O O . ILE A 1 460 ? -27.986 -1.683 18.202 1.00 64.81 460 ILE A O 1
ATOM 3277 N N . THR A 1 461 ? -28.633 -3.402 19.488 1.00 68.31 461 THR A N 1
ATOM 3278 C CA . THR A 1 461 ? -28.719 -2.589 20.713 1.00 68.31 461 THR A CA 1
ATOM 3279 C C . THR A 1 461 ? -27.304 -2.193 21.143 1.00 68.31 461 THR A C 1
ATOM 3281 O O . THR A 1 461 ? -26.609 -2.969 21.793 1.00 68.31 461 THR A O 1
ATOM 3284 N N . GLU A 1 462 ? -26.858 -1.003 20.733 1.00 73.12 462 GLU A N 1
ATOM 3285 C CA . GLU A 1 462 ? -25.569 -0.442 21.151 1.00 73.12 462 GLU A CA 1
ATOM 3286 C C . GLU A 1 462 ? -25.540 -0.306 22.684 1.00 73.12 462 GLU A C 1
ATOM 3288 O O . GLU A 1 462 ? -26.502 0.227 23.250 1.00 73.12 462 GLU A O 1
ATOM 3293 N N . PRO A 1 463 ? -24.471 -0.741 23.376 1.00 75.75 463 PRO A N 1
ATOM 3294 C CA . PRO A 1 463 ? -24.298 -0.447 24.791 1.00 75.75 463 PRO A CA 1
ATOM 3295 C C . PRO A 1 463 ? -24.311 1.063 25.050 1.00 75.75 463 PRO A C 1
ATOM 3297 O O . PRO A 1 463 ? -23.625 1.837 24.383 1.00 75.75 463 PRO A O 1
ATOM 3300 N N . THR A 1 464 ? -25.057 1.478 26.072 1.00 80.00 464 THR A N 1
ATOM 3301 C CA . THR A 1 464 ? -24.952 2.828 26.633 1.00 80.00 464 THR A CA 1
ATOM 3302 C C . THR A 1 464 ? -23.800 2.843 27.632 1.00 80.00 464 THR A C 1
ATOM 3304 O O . THR A 1 464 ? -23.939 2.347 28.750 1.00 80.00 464 THR A O 1
ATOM 3307 N N . ILE A 1 465 ? -22.654 3.394 27.234 1.00 89.88 465 ILE A N 1
ATOM 3308 C CA . ILE A 1 465 ? -21.467 3.491 28.091 1.00 89.88 465 ILE A CA 1
ATOM 3309 C C . ILE A 1 465 ? -21.435 4.880 28.732 1.00 89.88 465 ILE A C 1
ATOM 3311 O O . ILE A 1 465 ? -21.173 5.870 28.053 1.00 89.88 465 ILE A O 1
ATOM 3315 N N . ASN A 1 466 ? -21.699 4.964 30.034 1.00 92.25 466 ASN A N 1
ATOM 3316 C CA . ASN A 1 466 ? -21.614 6.225 30.771 1.00 92.25 466 ASN A CA 1
ATOM 3317 C C . ASN A 1 466 ? -20.161 6.498 31.166 1.00 92.25 466 ASN A C 1
ATOM 3319 O O . ASN A 1 466 ? -19.550 5.656 31.812 1.00 92.25 466 ASN A O 1
ATOM 3323 N N . VAL A 1 467 ? -19.621 7.663 30.813 1.00 92.81 467 VAL A N 1
ATOM 3324 C CA . VAL A 1 467 ? -18.243 8.059 31.137 1.00 92.81 467 VAL A CA 1
ATOM 3325 C C . VAL A 1 467 ? -18.278 9.421 31.813 1.00 92.81 467 VAL A C 1
ATOM 3327 O O . VAL A 1 467 ? -18.760 10.381 31.218 1.00 92.81 467 VAL A O 1
ATOM 3330 N N . GLY A 1 468 ? -17.802 9.505 33.053 1.00 93.00 468 GLY A N 1
ATOM 3331 C CA . GLY A 1 468 ? -17.639 10.761 33.791 1.00 93.00 468 GLY A CA 1
ATOM 3332 C C . GLY A 1 468 ? -16.337 11.481 33.442 1.00 93.00 468 GLY A C 1
ATOM 3333 O O . GLY A 1 468 ? -15.391 10.862 32.951 1.00 93.00 468 GLY A O 1
ATOM 3334 N N . GLN A 1 469 ? -16.253 12.783 33.730 1.00 92.06 469 GLN A N 1
ATOM 3335 C CA . GLN A 1 469 ? -15.112 13.610 33.306 1.00 92.06 469 GLN A CA 1
ATOM 3336 C C . GLN A 1 469 ? -13.760 13.113 33.853 1.00 92.06 469 GLN A C 1
ATOM 3338 O O . GLN A 1 469 ? -12.745 13.169 33.154 1.00 92.06 469 GLN A O 1
ATOM 3343 N N . ALA A 1 470 ? -13.750 12.601 35.086 1.00 92.06 470 ALA A N 1
ATOM 3344 C CA . ALA A 1 470 ? -12.563 12.053 35.746 1.00 92.06 470 ALA A CA 1
ATOM 3345 C C . ALA A 1 470 ? -12.362 10.543 35.511 1.00 92.06 470 ALA A C 1
ATOM 3347 O O . ALA A 1 470 ? -11.370 9.976 35.972 1.00 92.06 470 ALA A O 1
ATOM 3348 N N . GLN A 1 471 ? -13.300 9.869 34.836 1.00 94.12 471 GLN A N 1
ATOM 3349 C CA . GLN A 1 471 ? -13.232 8.425 34.633 1.00 94.12 471 GLN A CA 1
ATOM 3350 C C . GLN A 1 471 ? -12.308 8.056 33.474 1.00 94.12 471 GLN A C 1
ATOM 3352 O O . GLN A 1 471 ? -12.142 8.787 32.495 1.00 94.12 471 GLN A O 1
ATOM 3357 N N . THR A 1 472 ? -11.726 6.867 33.593 1.00 95.75 472 THR A N 1
ATOM 3358 C CA . THR A 1 472 ? -10.979 6.226 32.515 1.00 95.75 472 THR A CA 1
ATOM 3359 C C . THR A 1 472 ? -11.867 5.180 31.864 1.00 95.75 472 THR A C 1
ATOM 3361 O O . THR A 1 472 ? -12.411 4.314 32.546 1.00 95.75 472 THR A O 1
ATOM 3364 N N . LEU A 1 473 ? -12.008 5.266 30.546 1.00 95.75 473 LEU A N 1
ATOM 3365 C CA . LEU A 1 473 ? -12.680 4.261 29.741 1.00 95.75 473 LEU A CA 1
ATOM 3366 C C . LEU A 1 473 ? -11.666 3.198 29.317 1.00 95.75 473 LEU A C 1
ATOM 3368 O O . LEU A 1 473 ? -10.656 3.512 28.689 1.00 95.75 473 LEU A O 1
ATOM 3372 N N . TYR A 1 474 ? -11.957 1.944 29.633 1.00 96.81 474 TYR A N 1
ATOM 3373 C CA . TYR A 1 474 ? -11.189 0.785 29.200 1.00 96.81 474 TYR A CA 1
ATOM 3374 C C . TYR A 1 474 ? -11.945 0.097 28.068 1.00 96.81 474 TYR A C 1
ATOM 3376 O O . TYR A 1 474 ? -13.118 -0.232 28.238 1.00 96.81 474 TYR A O 1
ATOM 3384 N N . LEU A 1 475 ? -11.293 -0.134 26.931 1.00 96.50 475 LEU A N 1
ATOM 3385 C CA . LEU A 1 475 ? -11.880 -0.806 25.770 1.00 96.50 475 LEU A CA 1
ATOM 3386 C C . LEU A 1 475 ? -10.983 -1.947 25.327 1.00 96.50 475 LEU A C 1
ATOM 3388 O O . LEU A 1 475 ? -9.818 -1.736 25.003 1.00 96.50 475 LEU A O 1
ATOM 3392 N N . LYS A 1 476 ? -11.532 -3.152 25.249 1.00 96.00 476 LYS A N 1
ATOM 3393 C CA . LYS A 1 476 ? -10.855 -4.276 24.611 1.00 96.00 476 LYS A CA 1
ATOM 3394 C C . LYS A 1 476 ? -11.286 -4.352 23.160 1.00 96.00 476 LYS A C 1
ATOM 3396 O O . LYS A 1 476 ? -12.478 -4.471 22.881 1.00 96.00 476 LYS A O 1
ATOM 3401 N N . VAL A 1 477 ? -10.323 -4.292 22.251 1.00 96.00 477 VAL A N 1
ATOM 3402 C CA . VAL A 1 477 ? -10.548 -4.180 20.810 1.00 96.00 477 VAL A CA 1
ATOM 3403 C C . VAL A 1 477 ? -9.866 -5.333 20.094 1.00 96.00 477 VAL A C 1
ATOM 3405 O O . VAL A 1 477 ? -8.687 -5.585 20.317 1.00 96.00 477 VAL A O 1
ATOM 3408 N N . LEU A 1 478 ? -10.604 -6.050 19.250 1.00 96.38 478 LEU A N 1
ATOM 3409 C CA . LEU A 1 478 ? -10.044 -7.001 18.295 1.00 96.38 478 LEU A CA 1
ATOM 3410 C C . LEU A 1 478 ? -9.233 -6.239 17.253 1.00 96.38 478 LEU A C 1
ATOM 3412 O O . LEU A 1 478 ? -9.709 -5.237 16.707 1.00 96.38 478 LEU A O 1
ATOM 3416 N N . ARG A 1 479 ? -8.030 -6.737 16.964 1.00 95.81 479 ARG A N 1
ATOM 3417 C CA . ARG A 1 479 ? -7.168 -6.151 15.935 1.00 95.81 479 ARG A CA 1
ATOM 3418 C C . ARG A 1 479 ? -7.863 -6.196 14.569 1.00 95.81 479 ARG A C 1
ATOM 3420 O O . ARG A 1 479 ? -8.615 -7.140 14.307 1.00 95.81 479 ARG A O 1
ATOM 3427 N N . PRO A 1 480 ? -7.653 -5.194 13.702 1.00 95.50 480 PRO A N 1
ATOM 3428 C CA . PRO A 1 480 ? -8.016 -5.305 12.299 1.00 95.50 480 PRO A CA 1
ATOM 3429 C C . PRO A 1 480 ? -7.092 -6.293 11.567 1.00 95.50 480 PRO A C 1
ATOM 3431 O O . PRO A 1 480 ? -6.042 -6.690 12.072 1.00 95.50 480 PRO A O 1
ATOM 3434 N N . GLN A 1 481 ? -7.496 -6.670 10.357 1.00 94.44 481 GLN A N 1
ATOM 3435 C CA . GLN A 1 481 ? -6.817 -7.619 9.486 1.00 94.44 481 GLN A CA 1
ATOM 3436 C C . GLN A 1 481 ? -6.527 -7.008 8.113 1.00 94.44 481 GLN A C 1
ATOM 3438 O O . GLN A 1 481 ? -7.287 -6.177 7.594 1.00 94.44 481 GLN A O 1
ATOM 3443 N N . ARG A 1 482 ? -5.472 -7.526 7.482 1.00 92.31 482 ARG A N 1
ATOM 3444 C CA . ARG A 1 482 ? -5.246 -7.465 6.031 1.00 92.31 482 ARG A CA 1
ATOM 3445 C C . ARG A 1 482 ? -5.442 -8.844 5.401 1.00 92.31 482 ARG A C 1
ATOM 3447 O O . ARG A 1 482 ? -5.466 -9.860 6.099 1.00 92.31 482 ARG A O 1
ATOM 3454 N N . LEU A 1 483 ? -5.522 -8.889 4.074 1.00 90.31 483 LEU A N 1
ATOM 3455 C CA . LEU A 1 483 ? -5.399 -10.152 3.342 1.00 90.31 483 LEU A CA 1
ATOM 3456 C C . LEU A 1 483 ? -3.955 -10.662 3.375 1.00 90.31 483 LEU A C 1
ATOM 3458 O O . LEU A 1 483 ? -2.998 -9.879 3.398 1.00 90.31 483 LEU A O 1
ATOM 3462 N N . ALA A 1 484 ? -3.812 -11.982 3.315 1.00 88.56 484 ALA A N 1
ATOM 3463 C CA . ALA A 1 484 ? -2.543 -12.618 3.005 1.00 88.56 484 ALA A CA 1
ATOM 3464 C C . ALA A 1 484 ? -2.037 -12.147 1.631 1.00 88.56 484 ALA A C 1
ATOM 3466 O O . ALA A 1 484 ? -2.781 -12.084 0.645 1.00 88.56 484 ALA A O 1
ATOM 3467 N N . MET A 1 485 ? -0.756 -11.809 1.566 1.00 85.12 485 MET A N 1
ATOM 3468 C CA . MET A 1 485 ? -0.048 -11.554 0.321 1.00 85.12 485 MET A CA 1
ATOM 3469 C C . MET A 1 485 ? 0.357 -12.888 -0.320 1.00 85.12 485 MET A C 1
ATOM 3471 O O . MET A 1 485 ? 0.410 -13.930 0.326 1.00 85.12 485 MET A O 1
ATOM 3475 N N . ASP A 1 486 ? 0.652 -12.883 -1.617 1.00 82.56 486 ASP A N 1
ATOM 3476 C CA . ASP A 1 486 ? 1.125 -14.101 -2.288 1.00 82.56 486 ASP A CA 1
ATOM 3477 C C . ASP A 1 486 ? 2.426 -14.605 -1.633 1.00 82.56 486 ASP A C 1
ATOM 3479 O O . ASP A 1 486 ? 3.314 -13.810 -1.327 1.00 82.56 486 ASP A O 1
ATOM 3483 N N . GLY A 1 487 ? 2.516 -15.915 -1.396 1.00 80.00 487 GLY A N 1
ATOM 3484 C CA . GLY A 1 487 ? 3.616 -16.539 -0.650 1.00 80.00 487 GLY A CA 1
ATOM 3485 C C . GLY A 1 487 ? 3.387 -16.663 0.864 1.00 80.00 487 GLY A C 1
ATOM 3486 O O . GLY A 1 487 ? 4.104 -17.422 1.513 1.00 80.00 487 GLY A O 1
ATOM 3487 N N . GLU A 1 488 ? 2.378 -15.992 1.424 1.00 86.44 488 GLU A N 1
ATOM 3488 C CA . GLU A 1 488 ? 1.954 -16.170 2.818 1.00 86.44 488 GLU A CA 1
ATOM 3489 C C . GLU A 1 488 ? 0.932 -17.305 2.998 1.00 86.44 488 GLU A C 1
ATOM 3491 O O . GLU A 1 488 ? 0.330 -17.796 2.041 1.00 86.44 488 GLU A O 1
ATOM 3496 N N . ALA A 1 489 ? 0.741 -17.732 4.249 1.00 87.69 489 ALA A N 1
ATOM 3497 C CA . ALA A 1 489 ? -0.206 -18.779 4.620 1.00 87.69 489 ALA A CA 1
ATOM 3498 C C . ALA A 1 489 ? -1.549 -18.195 5.085 1.00 87.69 489 ALA A C 1
ATOM 3500 O O . ALA A 1 489 ? -1.610 -17.100 5.626 1.00 87.69 489 ALA A O 1
ATOM 3501 N N . GLY A 1 490 ? -2.629 -18.966 4.953 1.00 89.88 490 GLY A N 1
ATOM 3502 C CA . GLY A 1 490 ? -3.957 -18.537 5.398 1.00 89.88 490 GLY A CA 1
ATOM 3503 C C . GLY A 1 490 ? -4.572 -17.444 4.517 1.00 89.88 490 GLY A C 1
ATOM 3504 O O . GLY A 1 490 ? -4.105 -17.171 3.415 1.00 89.88 490 GLY A O 1
ATOM 3505 N N . GLU A 1 491 ? -5.676 -16.863 4.987 1.00 88.81 491 GLU A N 1
ATOM 3506 C CA . GLU A 1 491 ? -6.412 -15.826 4.245 1.00 88.81 491 GLU A CA 1
ATOM 3507 C C . GLU A 1 491 ? -6.229 -14.426 4.827 1.00 88.81 491 GLU A C 1
ATOM 3509 O O . GLU A 1 491 ? -6.170 -13.451 4.077 1.00 88.81 491 GLU A O 1
ATOM 3514 N N . PHE A 1 492 ? -6.129 -14.332 6.152 1.00 93.19 492 PHE A N 1
ATOM 3515 C CA . PHE A 1 492 ? -6.033 -13.078 6.886 1.00 93.19 492 PHE A CA 1
ATOM 3516 C C . PHE A 1 492 ? -4.808 -13.077 7.784 1.00 93.19 492 PHE A C 1
ATOM 3518 O O . PHE A 1 492 ? -4.427 -14.117 8.328 1.00 93.19 492 PHE A O 1
ATOM 3525 N N . TYR A 1 493 ? -4.248 -11.888 7.960 1.00 93.44 493 TYR A N 1
ATOM 3526 C CA . TYR A 1 493 ? -3.218 -11.608 8.947 1.00 93.44 493 TYR A CA 1
ATOM 3527 C C . TYR A 1 493 ? -3.726 -10.549 9.918 1.00 93.44 493 TYR A C 1
ATOM 3529 O O . TYR A 1 493 ? -4.270 -9.529 9.484 1.00 93.44 493 TYR A O 1
ATOM 3537 N N . ASP A 1 494 ? -3.549 -10.810 11.209 1.00 94.25 494 ASP A N 1
ATOM 3538 C CA . ASP A 1 494 ? -3.753 -9.837 12.275 1.00 94.25 494 ASP A CA 1
ATOM 3539 C C . ASP A 1 494 ? -2.621 -8.822 12.277 1.00 94.25 494 ASP A C 1
ATOM 3541 O O . ASP A 1 494 ? -1.453 -9.188 12.147 1.00 94.25 494 ASP A O 1
ATOM 3545 N N . LEU A 1 495 ? -2.993 -7.558 12.444 1.00 92.00 495 LEU A N 1
ATOM 3546 C CA . LEU A 1 495 ? -2.096 -6.427 12.267 1.00 92.00 495 LEU A CA 1
ATOM 3547 C C . LEU A 1 495 ? -1.382 -6.045 13.563 1.00 92.00 495 LEU A C 1
ATOM 3549 O O . LEU A 1 495 ? -2.037 -5.735 14.561 1.00 92.00 495 LEU A O 1
ATOM 3553 N N . ALA A 1 496 ? -0.052 -6.029 13.527 1.00 88.94 496 ALA A N 1
ATOM 3554 C CA . ALA A 1 496 ? 0.807 -5.679 14.658 1.00 88.94 496 ALA A CA 1
ATOM 3555 C C . ALA A 1 496 ? 1.307 -4.231 14.594 1.00 88.94 496 ALA A C 1
ATOM 3557 O O . ALA A 1 496 ? 1.429 -3.661 13.517 1.00 88.94 496 ALA A O 1
ATOM 3558 N N . GLY A 1 497 ? 1.639 -3.628 15.739 1.00 88.19 497 GLY A N 1
ATOM 3559 C CA . GLY A 1 497 ? 2.346 -2.341 15.757 1.00 88.19 497 GLY A CA 1
ATOM 3560 C C . GLY A 1 497 ? 1.486 -1.105 15.475 1.00 88.19 497 GLY A C 1
ATOM 3561 O O . GLY A 1 497 ? 2.020 -0.003 15.415 1.00 88.19 497 GLY A O 1
ATOM 3562 N N . PHE A 1 498 ? 0.166 -1.228 15.309 1.00 92.06 498 PHE A N 1
ATOM 3563 C CA . PHE A 1 498 ? -0.699 -0.096 14.944 1.00 92.06 498 PHE A CA 1
ATOM 3564 C C . PHE A 1 498 ? -0.990 0.836 16.132 1.00 92.06 498 PHE A C 1
ATOM 3566 O O . PHE A 1 498 ? -1.017 0.434 17.297 1.00 92.06 498 PHE A O 1
ATOM 3573 N N . LYS A 1 499 ? -1.250 2.106 15.822 1.00 93.69 499 LYS A N 1
ATOM 3574 C CA . LYS A 1 499 ? -1.628 3.166 16.761 1.00 93.69 499 LYS A CA 1
ATOM 3575 C C . LYS A 1 499 ? -3.146 3.275 16.846 1.00 93.69 499 LYS A C 1
ATOM 3577 O O . LYS A 1 499 ? -3.818 3.324 15.823 1.00 93.69 499 LYS A O 1
ATOM 3582 N N . TYR A 1 500 ? -3.674 3.346 18.061 1.00 95.75 500 TYR A N 1
ATOM 3583 C CA . TYR A 1 500 ? -5.095 3.477 18.363 1.00 95.75 500 TYR A CA 1
ATOM 3584 C C . TYR A 1 500 ? -5.339 4.821 19.041 1.00 95.75 500 TYR A C 1
ATOM 3586 O O . TYR A 1 500 ? -4.804 5.071 20.122 1.00 95.75 500 TYR A O 1
ATOM 3594 N N . THR A 1 501 ? -6.177 5.664 18.449 1.00 95.19 501 THR A N 1
ATOM 3595 C CA . THR A 1 501 ? -6.452 7.017 18.946 1.00 95.19 501 THR A CA 1
ATOM 3596 C C . THR A 1 501 ? -7.960 7.266 18.981 1.00 95.19 501 THR A C 1
ATOM 3598 O O . THR A 1 501 ? -8.649 6.934 18.013 1.00 95.19 501 THR A O 1
ATOM 3601 N N . PRO A 1 502 ? -8.503 7.870 20.053 1.00 93.44 502 PRO A N 1
ATOM 3602 C CA . PRO A 1 502 ? -9.882 8.330 20.037 1.00 93.44 502 PRO A CA 1
ATOM 3603 C C . PRO A 1 502 ? -9.994 9.598 19.182 1.00 93.44 502 PRO A C 1
ATOM 3605 O O . PRO A 1 502 ? -9.335 10.607 19.456 1.00 93.44 502 PRO A O 1
ATOM 3608 N N . ASP A 1 503 ? -10.843 9.557 18.158 1.00 89.94 503 ASP A N 1
ATOM 3609 C CA . ASP A 1 503 ? -11.226 10.723 17.359 1.00 89.94 503 ASP A CA 1
ATOM 3610 C C . ASP A 1 503 ? -12.673 11.110 17.660 1.00 89.94 503 ASP A C 1
ATOM 3612 O O . ASP A 1 503 ? -13.592 10.330 17.433 1.00 89.94 503 ASP A O 1
ATOM 3616 N N . ILE A 1 504 ? -12.887 12.311 18.203 1.00 84.94 504 ILE A N 1
ATOM 3617 C CA . ILE A 1 504 ? -14.201 12.807 18.632 1.00 84.94 504 ILE A CA 1
ATOM 3618 C C . ILE A 1 504 ? -14.638 13.958 17.707 1.00 84.94 504 ILE A C 1
ATOM 3620 O O . ILE A 1 504 ? -14.662 15.121 18.126 1.00 84.94 504 ILE A O 1
ATOM 3624 N N . PRO A 1 505 ? -14.964 13.684 16.427 1.00 69.00 505 PRO A N 1
ATOM 3625 C CA . PRO A 1 505 ? -15.170 14.727 15.422 1.00 69.00 505 PRO A CA 1
ATOM 3626 C C . PRO A 1 505 ? -16.431 15.566 15.669 1.00 69.00 505 PRO A C 1
ATOM 3628 O O . PRO A 1 505 ? -16.497 16.715 15.240 1.00 69.00 505 PRO A O 1
ATOM 3631 N N . ASN A 1 506 ? -17.423 15.014 16.376 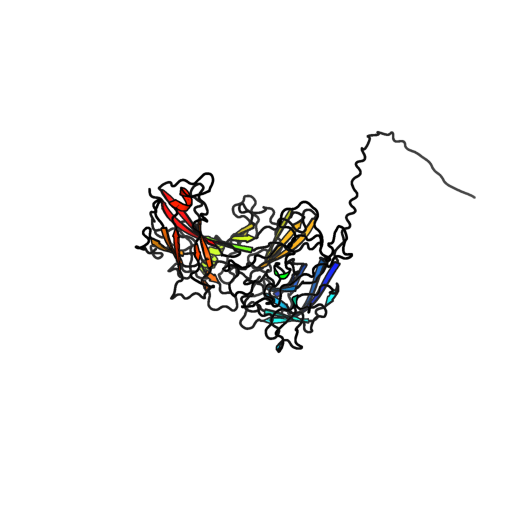1.00 62.06 506 ASN A N 1
ATOM 3632 C CA . ASN A 1 506 ? -18.730 15.649 16.581 1.00 62.06 506 ASN A CA 1
ATOM 3633 C C . ASN A 1 506 ? -18.834 16.457 17.887 1.00 62.06 506 ASN A C 1
ATOM 3635 O O . ASN A 1 506 ? -19.828 17.151 18.091 1.00 62.06 506 ASN A O 1
ATOM 3639 N N . ALA A 1 507 ? -17.827 16.393 18.766 1.00 62.47 507 ALA A N 1
ATOM 3640 C CA . ALA A 1 507 ? -17.750 17.248 19.948 1.00 62.47 507 ALA A CA 1
ATOM 3641 C C . ALA A 1 507 ? -16.970 18.522 19.595 1.00 62.47 507 ALA A C 1
ATOM 3643 O O . ALA A 1 507 ? -15.812 18.449 19.179 1.00 62.47 507 ALA A O 1
ATOM 3644 N N . GLY A 1 508 ? -17.609 19.688 19.743 1.00 63.25 508 GLY A N 1
ATOM 3645 C CA . GLY A 1 508 ? -17.072 20.982 19.310 1.00 63.25 508 GLY A CA 1
ATOM 3646 C C . GLY A 1 508 ? -15.618 21.210 19.739 1.00 63.25 508 GLY A C 1
ATOM 3647 O O . GLY A 1 508 ? -15.330 21.392 20.920 1.00 63.25 508 GLY A O 1
ATOM 3648 N N . GLY A 1 509 ? -14.707 21.197 18.763 1.00 68.19 509 GLY A N 1
ATOM 3649 C CA . GLY A 1 509 ? -13.281 21.473 18.951 1.00 68.19 509 GLY A CA 1
ATOM 3650 C C . GLY A 1 509 ? -12.418 20.296 19.423 1.00 68.19 509 GLY A C 1
ATOM 3651 O O . GLY A 1 509 ? -11.202 20.468 19.480 1.00 68.19 509 GLY A O 1
ATOM 3652 N N . VAL A 1 510 ? -12.982 19.119 19.741 1.00 80.88 510 VAL A N 1
ATOM 3653 C CA . VAL A 1 510 ? -12.187 17.981 20.244 1.00 80.88 510 VAL A CA 1
ATOM 3654 C C . VAL A 1 510 ? -11.433 17.289 19.120 1.00 80.88 510 VAL A C 1
ATOM 3656 O O . VAL A 1 510 ? -10.212 17.288 19.171 1.00 80.88 510 VAL A O 1
ATOM 3659 N N . GLY A 1 511 ? -12.106 16.724 18.111 1.00 84.75 511 GLY A N 1
ATOM 3660 C CA . GLY A 1 511 ? -11.469 15.957 17.028 1.00 84.75 511 GLY A CA 1
ATOM 3661 C C . GLY A 1 511 ? -10.535 14.847 17.531 1.00 84.75 511 GLY A C 1
ATOM 3662 O O . GLY A 1 511 ? -10.739 14.293 18.614 1.00 84.75 511 GLY A O 1
ATOM 3663 N N . LYS A 1 512 ? -9.471 14.561 16.771 1.00 88.50 512 LYS A N 1
ATOM 3664 C CA . LYS A 1 512 ? -8.460 13.564 17.145 1.00 88.50 512 LYS A CA 1
ATOM 3665 C C . LYS A 1 512 ? -7.724 13.960 18.425 1.00 88.50 512 LYS A C 1
ATOM 3667 O O . LYS A 1 512 ? -7.207 15.079 18.524 1.00 88.50 512 LYS A O 1
ATOM 3672 N N . CYS A 1 513 ? -7.690 13.053 19.399 1.00 91.38 513 CYS A N 1
ATOM 3673 C CA . CYS A 1 513 ? -7.073 13.260 20.705 1.00 91.38 513 CYS A CA 1
ATOM 3674 C C . CYS A 1 513 ? -5.742 12.501 20.807 1.00 91.38 513 CYS A C 1
ATOM 3676 O O . CYS A 1 513 ? -5.643 11.451 21.442 1.00 91.38 513 CYS A O 1
ATOM 3678 N N . ASP A 1 514 ? -4.699 13.054 20.179 1.00 89.00 514 ASP A N 1
ATOM 3679 C CA . ASP A 1 514 ? -3.395 12.388 20.030 1.00 89.00 514 ASP A CA 1
ATOM 3680 C C . ASP A 1 514 ? -2.723 12.035 21.367 1.00 89.00 514 ASP A C 1
ATOM 3682 O O . ASP A 1 514 ? -1.996 11.046 21.441 1.00 89.00 514 ASP A O 1
ATOM 3686 N N . GLN A 1 515 ? -3.016 12.783 22.440 1.00 90.38 515 GLN A N 1
ATOM 3687 C CA . GLN A 1 515 ? -2.512 12.525 23.799 1.00 90.38 515 GLN A CA 1
ATOM 3688 C C . GLN A 1 515 ? -2.929 11.157 24.367 1.00 90.38 515 GLN A C 1
ATOM 3690 O O . GLN A 1 515 ? -2.311 10.680 25.315 1.00 90.38 515 GLN A O 1
ATOM 3695 N N . LEU A 1 516 ? -3.983 10.543 23.819 1.00 94.44 516 LEU A N 1
ATOM 3696 C CA . LEU A 1 516 ? -4.476 9.221 24.214 1.00 94.44 516 LEU A CA 1
ATOM 3697 C C . LEU A 1 516 ? -4.098 8.118 23.218 1.00 94.44 516 LEU A C 1
ATOM 3699 O O . LEU A 1 516 ? -4.646 7.017 23.281 1.00 94.44 516 LEU A O 1
ATOM 3703 N N . THR A 1 517 ? -3.177 8.393 22.295 1.00 93.94 517 THR A N 1
ATOM 3704 C CA . THR A 1 517 ? -2.725 7.390 21.330 1.00 93.94 517 THR A CA 1
ATOM 3705 C C . THR A 1 517 ? -2.015 6.241 22.040 1.00 93.94 517 THR A C 1
ATOM 3707 O O . THR A 1 517 ? -1.035 6.447 22.754 1.00 93.94 517 THR A O 1
ATOM 3710 N N . VAL A 1 518 ? -2.489 5.020 21.807 1.00 94.12 518 VAL A N 1
ATOM 3711 C CA . VAL A 1 518 ? -1.873 3.779 22.285 1.00 94.12 518 VAL A CA 1
ATOM 3712 C C . VAL A 1 518 ? -1.217 3.089 21.098 1.00 94.12 518 VAL A C 1
ATOM 3714 O O . VAL A 1 518 ? -1.890 2.797 20.117 1.00 94.12 518 VAL A O 1
ATOM 3717 N N . THR A 1 519 ? 0.086 2.823 21.173 1.00 92.00 519 THR A N 1
ATOM 3718 C CA . THR A 1 519 ? 0.767 1.973 20.181 1.00 92.00 519 THR A CA 1
ATOM 3719 C C . THR A 1 519 ? 0.671 0.525 20.637 1.00 92.00 519 THR A C 1
ATOM 3721 O O . THR A 1 519 ? 1.036 0.213 21.770 1.00 92.00 519 THR A O 1
ATOM 3724 N N . ASP A 1 520 ? 0.157 -0.348 19.779 1.00 91.31 520 ASP A N 1
ATOM 3725 C CA . ASP A 1 520 ? 0.063 -1.771 20.063 1.00 91.31 520 ASP A CA 1
ATOM 3726 C C . ASP A 1 520 ? 1.442 -2.432 20.026 1.00 91.31 520 ASP A C 1
ATOM 3728 O O . ASP A 1 520 ? 2.042 -2.594 18.971 1.00 91.31 520 ASP A O 1
ATOM 3732 N N . THR A 1 521 ? 1.920 -2.852 21.191 1.00 89.00 521 THR A N 1
ATOM 3733 C CA . THR A 1 521 ? 3.174 -3.599 21.359 1.00 89.00 521 THR A CA 1
ATOM 3734 C C . THR A 1 521 ? 2.937 -5.073 21.695 1.00 89.00 521 THR A C 1
ATOM 3736 O O . THR A 1 521 ? 3.879 -5.802 22.001 1.00 89.00 521 THR A O 1
ATOM 3739 N N . GLY A 1 522 ? 1.678 -5.532 21.667 1.00 86.75 522 GLY A N 1
ATOM 3740 C CA . GLY A 1 522 ? 1.296 -6.899 22.030 1.00 86.75 522 GLY A CA 1
ATOM 3741 C C . GLY A 1 522 ? 1.618 -7.945 20.960 1.00 86.75 522 GLY A C 1
ATOM 3742 O O . GLY A 1 522 ? 1.588 -9.139 21.253 1.00 86.75 522 GLY A O 1
ATOM 3743 N N . MET A 1 523 ? 1.930 -7.509 19.738 1.00 87.25 523 MET A N 1
ATOM 3744 C CA . MET A 1 523 ? 2.419 -8.337 18.637 1.00 87.25 523 MET A CA 1
ATOM 3745 C C . MET A 1 523 ? 3.642 -7.662 18.015 1.00 87.25 523 MET A C 1
ATOM 3747 O O . MET A 1 523 ? 3.632 -6.450 17.816 1.00 87.25 523 MET A O 1
ATOM 3751 N N . ALA A 1 524 ? 4.687 -8.443 17.728 1.00 79.75 524 ALA A N 1
ATOM 3752 C CA . ALA A 1 524 ? 5.929 -7.934 17.137 1.00 79.75 524 ALA A CA 1
ATOM 3753 C C . ALA A 1 524 ? 5.838 -7.784 15.611 1.00 79.75 524 ALA A C 1
ATOM 3755 O O . ALA A 1 524 ? 6.456 -6.896 15.042 1.00 79.75 524 ALA A O 1
ATOM 3756 N N . SER A 1 525 ? 5.064 -8.650 14.959 1.00 84.44 525 SER A N 1
ATOM 3757 C CA . SER A 1 525 ? 4.829 -8.642 13.519 1.00 84.44 525 SER A CA 1
ATOM 3758 C C . SER A 1 525 ? 3.452 -9.220 13.214 1.00 84.44 525 SER A C 1
ATOM 3760 O O . SER A 1 525 ? 2.818 -9.842 14.075 1.00 84.44 525 SER A O 1
ATOM 3762 N N . ASP A 1 526 ? 2.977 -8.988 11.994 1.00 89.62 526 ASP A N 1
ATOM 3763 C CA . ASP A 1 526 ? 1.708 -9.531 11.529 1.00 89.62 526 ASP A CA 1
ATOM 3764 C C . ASP A 1 526 ? 1.700 -11.060 11.621 1.00 89.62 526 ASP A C 1
ATOM 3766 O O . ASP A 1 526 ? 2.612 -11.739 11.143 1.00 89.62 526 ASP A O 1
ATOM 3770 N N . THR A 1 527 ? 0.628 -11.631 12.166 1.00 91.00 527 THR A N 1
ATOM 3771 C CA . THR A 1 527 ? 0.495 -13.088 12.298 1.00 91.00 527 THR A CA 1
ATOM 3772 C C . THR A 1 527 ? -0.692 -13.604 11.518 1.00 91.00 527 THR A C 1
ATOM 3774 O O . THR A 1 527 ? -1.740 -12.963 11.482 1.00 91.00 527 THR A O 1
ATOM 3777 N N . VAL A 1 528 ? -0.563 -14.804 10.950 1.00 94.62 528 VAL A N 1
ATOM 3778 C CA . VAL A 1 528 ? -1.702 -15.501 10.347 1.00 94.62 528 VAL A CA 1
ATOM 3779 C C . VAL A 1 528 ? -2.837 -15.623 11.366 1.00 94.62 528 VAL A C 1
ATOM 3781 O O . VAL A 1 528 ? -2.605 -15.941 12.533 1.00 94.62 528 VAL A O 1
ATOM 3784 N N . LEU A 1 529 ? -4.062 -15.360 10.921 1.00 95.25 529 LEU A N 1
ATOM 3785 C CA . LEU A 1 529 ? -5.243 -15.432 11.767 1.00 95.25 529 LEU A CA 1
ATOM 3786 C C . LEU A 1 529 ? -5.459 -16.855 12.313 1.00 95.25 529 LEU A C 1
ATOM 3788 O O . LEU A 1 529 ? -5.544 -17.819 11.549 1.00 95.25 529 LEU A O 1
ATOM 3792 N N . ASP A 1 530 ? -5.627 -16.968 13.633 1.00 94.38 530 ASP A N 1
ATOM 3793 C CA . ASP A 1 530 ? -6.000 -18.198 14.341 1.00 94.38 530 ASP A CA 1
ATOM 3794 C C . ASP A 1 530 ? -7.374 -17.989 14.986 1.00 94.38 530 ASP A C 1
ATOM 3796 O O . ASP A 1 530 ? -7.494 -17.377 16.046 1.00 94.38 530 ASP A O 1
ATOM 3800 N N . ALA A 1 531 ? -8.431 -18.514 14.358 1.00 88.81 531 ALA A N 1
ATOM 3801 C CA . ALA A 1 531 ? -9.812 -18.351 14.825 1.00 88.81 531 ALA A CA 1
ATOM 3802 C C . ALA A 1 531 ? -10.040 -18.819 16.280 1.00 88.81 531 ALA A C 1
ATOM 3804 O O . ALA A 1 531 ? -10.984 -18.360 16.922 1.00 88.81 531 ALA A O 1
ATOM 3805 N N . GLY A 1 532 ? -9.195 -19.718 16.804 1.00 91.75 532 GLY A N 1
ATOM 3806 C CA . GLY A 1 532 ? -9.249 -20.177 18.193 1.00 91.75 532 GLY A CA 1
ATOM 3807 C C . GLY A 1 532 ? -8.549 -19.249 19.190 1.00 91.75 532 GLY A C 1
ATOM 3808 O O . GLY A 1 532 ? -8.701 -19.437 20.397 1.00 91.75 532 GLY A O 1
ATOM 3809 N N . LYS A 1 533 ? -7.791 -18.256 18.713 1.00 91.88 533 LYS A N 1
ATOM 3810 C CA . LYS A 1 533 ? -7.015 -17.318 19.533 1.00 91.88 533 LYS A CA 1
ATOM 3811 C C . LYS A 1 533 ? -7.179 -15.874 19.042 1.00 91.88 533 LYS A C 1
ATOM 3813 O O . LYS A 1 533 ? -6.223 -15.296 18.529 1.00 91.88 533 LYS A O 1
ATOM 3818 N N . PRO A 1 534 ? -8.365 -15.264 19.230 1.00 93.19 534 PRO A N 1
ATOM 3819 C CA . PRO A 1 534 ? -8.580 -13.870 18.869 1.00 93.19 534 PRO A CA 1
ATOM 3820 C C . PRO A 1 534 ? -7.550 -12.950 19.517 1.00 93.19 534 PRO A C 1
ATOM 3822 O O . PRO A 1 534 ? -7.312 -13.010 20.727 1.00 93.19 534 PRO A O 1
ATOM 3825 N N . THR A 1 535 ? -6.965 -12.071 18.715 1.00 95.06 535 THR A N 1
ATOM 3826 C CA . THR A 1 535 ? -5.952 -11.127 19.176 1.00 95.06 535 THR A CA 1
ATOM 3827 C C . THR A 1 535 ? -6.616 -9.793 19.537 1.00 95.06 535 THR A C 1
ATOM 3829 O O . THR A 1 535 ? -7.395 -9.225 18.770 1.00 95.06 535 THR A O 1
ATOM 3832 N N . THR A 1 536 ? -6.325 -9.273 20.736 1.00 95.12 536 THR A N 1
ATOM 3833 C CA . THR A 1 536 ? -6.911 -8.012 21.232 1.00 95.12 536 THR A CA 1
ATOM 3834 C C . THR A 1 536 ? -5.883 -7.008 21.740 1.00 95.12 536 THR A C 1
ATOM 3836 O O . THR A 1 536 ? -4.825 -7.406 22.231 1.00 95.12 536 THR A O 1
ATOM 3839 N N . VAL A 1 537 ? -6.251 -5.728 21.710 1.00 95.69 537 VAL A N 1
ATOM 3840 C CA . VAL A 1 537 ? -5.570 -4.599 22.358 1.00 95.69 537 VAL A CA 1
ATOM 3841 C C . VAL A 1 537 ? -6.479 -4.048 23.459 1.00 95.69 537 VAL A C 1
ATOM 3843 O O . VAL A 1 537 ? -7.687 -3.924 23.255 1.00 95.69 537 VAL A O 1
ATOM 3846 N N . LEU A 1 538 ? -5.919 -3.733 24.630 1.00 95.62 538 LEU A N 1
ATOM 3847 C CA . LEU A 1 538 ? -6.626 -3.010 25.690 1.00 95.62 538 LEU A CA 1
ATOM 3848 C C . LEU A 1 538 ? -6.266 -1.525 25.609 1.00 95.62 538 LEU A C 1
ATOM 3850 O O . LEU A 1 538 ? -5.107 -1.152 25.773 1.00 95.62 538 LEU A O 1
ATOM 3854 N N . LEU A 1 539 ? -7.265 -0.689 25.362 1.00 96.75 539 LEU A N 1
ATOM 3855 C CA . LEU A 1 539 ? -7.153 0.762 25.302 1.00 96.75 539 LEU A CA 1
ATOM 3856 C C . LEU A 1 539 ? -7.607 1.350 26.635 1.00 96.75 539 LEU A C 1
ATOM 3858 O O . LEU A 1 539 ? -8.643 0.945 27.161 1.00 96.75 539 LEU A O 1
ATOM 3862 N N . THR A 1 540 ? -6.854 2.317 27.150 1.00 96.06 540 THR A N 1
ATOM 3863 C CA . THR A 1 540 ? -7.096 2.945 28.455 1.00 96.06 540 THR A CA 1
ATOM 3864 C C . THR A 1 540 ? -7.135 4.456 28.274 1.00 96.06 540 THR A C 1
ATOM 3866 O O . THR A 1 540 ? -6.099 5.106 28.140 1.00 96.06 540 THR A O 1
ATOM 3869 N N . TRP A 1 541 ? -8.337 5.023 28.229 1.00 96.06 541 TRP A N 1
ATOM 3870 C CA . TRP A 1 541 ? -8.573 6.383 27.757 1.00 96.06 541 TRP A CA 1
ATOM 3871 C C . TRP A 1 541 ? -9.272 7.251 28.799 1.00 96.06 541 TRP A C 1
ATOM 3873 O O . TRP A 1 541 ? -10.476 7.153 29.030 1.00 96.06 541 TRP A O 1
ATOM 3883 N N . ALA A 1 542 ? -8.515 8.173 29.392 1.00 95.12 542 ALA A N 1
ATOM 3884 C CA . ALA A 1 542 ? -9.035 9.228 30.260 1.00 95.12 542 ALA A CA 1
ATOM 3885 C C . ALA A 1 542 ? -9.562 10.406 29.417 1.00 95.12 542 ALA A C 1
ATOM 3887 O O . ALA A 1 542 ? -8.968 11.486 29.388 1.00 95.12 542 ALA A O 1
ATOM 3888 N N . ILE A 1 543 ? -10.652 10.169 28.678 1.00 91.81 543 ILE A N 1
ATOM 3889 C CA . ILE A 1 543 ? -11.167 11.079 27.639 1.00 91.81 543 ILE A CA 1
ATOM 3890 C C . ILE A 1 543 ? -11.445 12.481 28.192 1.00 91.81 543 ILE A C 1
ATOM 3892 O O . ILE A 1 543 ? -10.968 13.460 27.621 1.00 91.81 543 ILE A O 1
ATOM 3896 N N . GLY A 1 544 ? -12.181 12.599 29.302 1.00 91.69 544 GLY A N 1
ATOM 3897 C CA . GLY A 1 544 ? -12.535 13.906 29.868 1.00 91.69 544 GLY A CA 1
ATOM 3898 C C . GLY A 1 544 ? -11.315 14.710 30.294 1.00 91.69 544 GLY A C 1
ATOM 3899 O O . GLY A 1 544 ? -11.174 15.880 29.933 1.00 91.69 544 GLY A O 1
ATOM 3900 N N . GLN A 1 545 ? -10.375 14.056 30.969 1.00 93.50 545 GLN A N 1
ATOM 3901 C CA . GLN A 1 545 ? -9.159 14.709 31.420 1.00 93.50 545 GLN A CA 1
ATOM 3902 C C . GLN A 1 545 ? -8.248 15.120 30.254 1.00 93.50 545 GLN A C 1
ATOM 3904 O O . GLN A 1 545 ? -7.834 16.274 30.187 1.00 93.50 545 GLN A O 1
ATOM 3909 N N . LYS A 1 546 ? -7.948 14.216 29.314 1.00 93.06 546 LYS A N 1
ATOM 3910 C CA . LYS A 1 546 ? -6.938 14.466 28.270 1.00 93.06 546 LYS A CA 1
ATOM 3911 C C . LYS A 1 546 ? -7.481 15.209 27.050 1.00 93.06 546 LYS A C 1
ATOM 3913 O O . LYS A 1 546 ? -6.821 16.096 26.523 1.00 93.06 546 LYS A O 1
ATOM 3918 N N . CYS A 1 547 ? -8.707 14.915 26.623 1.00 91.06 547 CYS A N 1
ATOM 3919 C CA . CYS A 1 547 ? -9.261 15.486 25.392 1.00 91.06 547 CYS A CA 1
ATOM 3920 C C . CYS A 1 547 ? -10.035 16.794 25.611 1.00 91.06 547 CYS A C 1
ATOM 3922 O O . CYS A 1 547 ? -10.276 17.522 24.647 1.00 91.06 547 CYS A O 1
ATOM 3924 N N . TYR A 1 548 ? -10.398 17.114 26.860 1.00 91.00 548 TYR A N 1
ATOM 3925 C CA . TYR A 1 548 ? -11.117 18.342 27.215 1.00 91.00 548 TYR A CA 1
ATOM 3926 C C . TYR A 1 548 ? -10.321 19.181 28.221 1.00 91.00 548 TYR A C 1
ATOM 3928 O O . TYR A 1 548 ? -9.880 20.281 27.887 1.00 91.00 548 TYR A O 1
ATOM 3936 N N . THR A 1 549 ? -10.077 18.668 29.434 1.00 91.44 549 THR A N 1
ATOM 3937 C CA . THR A 1 549 ? -9.445 19.444 30.520 1.00 91.44 549 THR A CA 1
ATOM 3938 C C . THR A 1 549 ? -8.004 19.850 30.207 1.00 91.44 549 THR A C 1
ATOM 3940 O O . THR A 1 549 ? -7.629 20.993 30.457 1.00 91.44 549 THR A O 1
ATOM 3943 N N . GLU A 1 550 ? -7.199 18.963 29.634 1.00 91.94 550 GLU A N 1
ATOM 3944 C CA . GLU A 1 550 ? -5.791 19.208 29.277 1.00 91.94 550 GLU A CA 1
ATOM 3945 C C . GLU A 1 550 ? -5.598 19.519 27.783 1.00 91.94 550 GLU A C 1
ATOM 3947 O O . GLU A 1 550 ? -4.470 19.614 27.296 1.00 91.94 550 GLU A O 1
ATOM 3952 N N . SER A 1 551 ? -6.697 19.699 27.044 1.00 88.19 551 SER A N 1
ATOM 3953 C CA . SER A 1 551 ? -6.637 19.998 25.618 1.00 88.19 551 SER A CA 1
ATOM 3954 C C . SER A 1 551 ? -5.913 21.316 25.358 1.00 88.19 551 SER A C 1
ATOM 3956 O O . SER A 1 551 ? -6.211 22.345 25.970 1.00 88.19 551 SER A O 1
ATOM 3958 N N . THR A 1 552 ? -4.987 21.278 24.404 1.00 86.56 552 THR A N 1
ATOM 3959 C CA . THR A 1 552 ? -4.231 22.438 23.917 1.00 86.56 552 THR A CA 1
ATOM 3960 C C . THR A 1 552 ? -4.905 23.120 22.723 1.00 86.56 552 THR A C 1
ATOM 3962 O O . THR A 1 552 ? -4.360 24.076 22.170 1.00 86.56 552 THR A O 1
ATOM 3965 N N . LYS A 1 553 ? -6.081 22.635 22.298 1.00 84.62 553 LYS A N 1
ATOM 3966 C CA . LYS A 1 553 ? -6.813 23.182 21.149 1.00 84.62 553 LYS A CA 1
ATOM 3967 C C . LYS A 1 553 ? -7.411 24.549 21.484 1.00 84.62 553 LYS A C 1
ATOM 3969 O O . LYS A 1 553 ? -7.768 24.821 22.628 1.00 84.62 553 LYS A O 1
ATOM 3974 N N . ASN A 1 554 ? -7.512 25.407 20.471 1.00 84.00 554 ASN A N 1
ATOM 3975 C CA . ASN A 1 554 ? -8.085 26.744 20.582 1.00 84.00 554 ASN A CA 1
ATOM 3976 C C . ASN A 1 554 ? -9.188 26.928 19.517 1.00 84.00 554 ASN A C 1
ATOM 3978 O O . ASN A 1 554 ? -8.863 26.875 18.329 1.00 84.00 554 ASN A O 1
ATOM 3982 N N . PRO A 1 555 ? -10.463 27.140 19.899 1.00 86.62 555 PRO A N 1
ATOM 3983 C CA . PRO A 1 555 ? -10.971 27.207 21.272 1.00 86.62 555 PRO A CA 1
ATOM 3984 C C . PRO A 1 555 ? -10.856 25.868 22.010 1.00 86.62 555 PRO A C 1
ATOM 3986 O O . PRO A 1 555 ? -10.915 24.798 21.402 1.00 86.62 555 PRO A O 1
ATOM 3989 N N . LYS A 1 556 ? -10.687 25.942 23.334 1.00 88.19 556 LYS A N 1
ATOM 3990 C CA . LYS A 1 556 ? -10.583 24.755 24.184 1.00 88.19 556 LYS A CA 1
ATOM 3991 C C . LYS A 1 556 ? -11.927 24.014 24.230 1.00 88.19 556 LYS A C 1
ATOM 3993 O O . LYS A 1 556 ? -12.947 24.651 24.504 1.00 88.19 556 LYS A O 1
ATOM 3998 N N . PRO A 1 557 ? -11.952 22.688 24.021 1.00 89.31 557 PRO A N 1
ATOM 3999 C CA . PRO A 1 557 ? -13.179 21.913 24.119 1.00 89.31 557 PRO A CA 1
ATOM 4000 C C . PRO A 1 557 ? -13.736 21.902 25.543 1.00 89.31 557 PRO A C 1
ATOM 4002 O O . PRO A 1 557 ? -12.987 21.830 26.516 1.00 89.31 557 PRO A O 1
ATOM 4005 N N . THR A 1 558 ? -15.062 21.927 25.665 1.00 89.06 558 THR A N 1
ATOM 4006 C CA . THR A 1 558 ? -15.757 21.909 26.962 1.00 89.06 558 THR A CA 1
ATOM 4007 C C . THR A 1 558 ? -16.463 20.576 27.172 1.00 89.06 558 THR A C 1
ATOM 4009 O O . THR A 1 558 ? -17.177 20.104 26.286 1.00 89.06 558 THR A O 1
ATOM 4012 N N . TRP A 1 559 ? -16.277 19.971 28.347 1.00 90.44 559 TRP A N 1
ATOM 4013 C CA . TRP A 1 559 ? -17.012 18.768 28.732 1.00 90.44 559 TRP A CA 1
ATOM 4014 C C . TRP A 1 559 ? -18.483 19.119 28.953 1.00 90.44 559 TRP A C 1
ATOM 4016 O O . TRP A 1 559 ? -18.814 19.874 29.865 1.00 90.44 559 TRP A O 1
ATOM 4026 N N . THR A 1 560 ? -19.361 18.591 28.103 1.00 89.44 560 THR A N 1
ATOM 4027 C CA . THR A 1 560 ? -20.806 18.835 28.177 1.00 89.44 560 THR A CA 1
ATOM 4028 C C . THR A 1 560 ? -21.514 17.495 28.347 1.00 89.44 560 THR A C 1
ATOM 4030 O O . THR A 1 560 ? -21.441 16.679 27.427 1.00 89.44 560 THR A O 1
ATOM 4033 N N . PRO A 1 561 ? -22.180 17.238 29.489 1.00 90.88 561 PRO A N 1
ATOM 4034 C CA . PRO A 1 561 ? -22.938 16.009 29.680 1.00 90.88 561 PRO A CA 1
ATOM 4035 C C . PRO A 1 561 ? -23.983 15.789 28.579 1.00 90.88 561 PRO A C 1
ATOM 4037 O O . PRO A 1 561 ? -24.653 16.729 28.150 1.00 90.88 561 PRO A O 1
ATOM 4040 N N . GLY A 1 562 ? -24.132 14.544 28.132 1.00 88.38 562 GLY A N 1
ATOM 4041 C CA . GLY A 1 562 ? -25.022 14.171 27.036 1.00 88.38 562 GLY A CA 1
ATOM 4042 C C . GLY A 1 562 ? -24.479 13.031 26.179 1.00 88.38 562 GLY A C 1
ATOM 4043 O O . GLY A 1 562 ? -23.371 12.536 26.389 1.00 88.38 562 GLY A O 1
ATOM 4044 N N . ALA A 1 563 ? -25.277 12.597 25.205 1.00 86.38 563 ALA A N 1
ATOM 4045 C CA . ALA A 1 563 ? -24.840 11.601 24.233 1.00 86.38 563 ALA A CA 1
ATOM 4046 C C . ALA A 1 563 ? -23.683 12.151 23.385 1.00 86.38 563 ALA A C 1
ATOM 4048 O O . ALA A 1 563 ? -23.725 13.291 22.922 1.00 86.38 563 ALA A O 1
ATOM 4049 N N . SER A 1 564 ? -22.670 11.323 23.166 1.00 85.50 564 SER A N 1
ATOM 4050 C CA . SER A 1 564 ? -21.513 11.628 22.335 1.00 85.50 564 SER A CA 1
ATOM 4051 C C . SER A 1 564 ? -21.078 10.379 21.573 1.00 85.50 564 SER A C 1
ATOM 4053 O O . SER A 1 564 ? -21.369 9.255 21.977 1.00 85.50 564 SER A O 1
ATOM 4055 N N . ASP A 1 565 ? -20.379 10.577 20.463 1.00 85.19 565 ASP A N 1
ATOM 4056 C CA . ASP A 1 565 ? -19.820 9.503 19.652 1.00 85.19 565 ASP A CA 1
ATOM 4057 C C . ASP A 1 565 ? -18.339 9.812 19.395 1.00 85.19 565 ASP A C 1
ATOM 4059 O O . ASP A 1 565 ? -17.973 10.968 19.156 1.00 85.19 565 ASP A O 1
ATOM 4063 N N . PHE A 1 566 ? -17.497 8.785 19.393 1.00 87.62 566 PHE A N 1
ATOM 4064 C CA . PHE A 1 566 ? -16.122 8.888 18.914 1.00 87.62 566 PHE A CA 1
ATOM 4065 C C . PHE A 1 566 ? -15.750 7.672 18.074 1.00 87.62 566 PHE A C 1
ATOM 4067 O O . PHE A 1 566 ? -16.323 6.595 18.220 1.00 87.62 566 PHE A O 1
ATOM 4074 N N . ASP A 1 567 ? -14.764 7.842 17.211 1.00 90.44 567 ASP A N 1
ATOM 4075 C CA . ASP A 1 567 ? -14.200 6.785 16.397 1.00 90.44 567 ASP A CA 1
ATOM 4076 C C . ASP A 1 567 ? -12.948 6.233 17.096 1.00 90.44 567 ASP A C 1
ATOM 4078 O O . ASP A 1 567 ? -12.043 6.981 17.477 1.00 90.44 567 ASP A O 1
ATOM 4082 N N . VAL A 1 568 ? -12.885 4.912 17.279 1.00 93.44 568 VAL A N 1
ATOM 4083 C CA . VAL A 1 568 ? -11.626 4.211 17.559 1.00 93.44 568 VAL A CA 1
ATOM 4084 C C . VAL A 1 568 ? -10.863 4.177 16.248 1.00 93.44 568 VAL A C 1
ATOM 4086 O O . VAL A 1 568 ? -11.108 3.307 15.410 1.00 93.44 568 VAL A O 1
ATOM 4089 N N . GLN A 1 569 ? -9.988 5.157 16.045 1.00 93.62 569 GLN A N 1
ATOM 4090 C CA . GLN A 1 569 ? -9.162 5.240 14.852 1.00 93.62 569 GLN A CA 1
ATOM 4091 C C . GLN A 1 569 ? -7.912 4.387 15.038 1.00 93.62 569 GLN A C 1
ATOM 4093 O O . GLN A 1 569 ? -7.226 4.495 16.051 1.00 93.62 569 GLN A O 1
ATOM 4098 N N . VAL A 1 570 ? -7.634 3.549 14.047 1.00 94.44 570 VAL A N 1
ATOM 4099 C CA . VAL A 1 570 ? -6.439 2.718 13.954 1.00 94.44 570 VAL A CA 1
ATOM 4100 C C . VAL A 1 570 ? -5.618 3.174 12.770 1.00 94.44 570 VAL A C 1
ATOM 4102 O O . VAL A 1 570 ? -6.130 3.279 11.656 1.00 94.44 570 VAL A O 1
ATOM 4105 N N . GLU A 1 571 ? -4.348 3.439 13.017 1.00 91.50 571 GLU A N 1
ATOM 4106 C CA . GLU A 1 571 ? -3.391 3.934 12.038 1.00 91.50 571 GLU A CA 1
ATOM 4107 C C . GLU A 1 571 ? -2.105 3.116 12.092 1.00 91.50 571 GLU A C 1
ATOM 4109 O O . GLU A 1 571 ? -1.766 2.569 13.143 1.00 91.50 571 GLU A O 1
ATOM 4114 N N . PRO A 1 572 ? -1.377 3.019 10.977 1.00 86.12 572 PRO A N 1
ATOM 4115 C CA . PRO A 1 572 ? -0.115 2.320 10.920 1.00 86.12 572 PRO A CA 1
ATOM 4116 C C . PRO A 1 572 ? 0.917 3.097 11.743 1.00 86.12 572 PRO A C 1
ATOM 4118 O O . PRO A 1 572 ? 0.793 4.308 11.969 1.00 86.12 572 PRO A O 1
ATOM 4121 N N . SER A 1 573 ? 1.933 2.396 12.238 1.00 82.12 573 SER A N 1
ATOM 4122 C CA . SER A 1 573 ? 3.040 3.070 12.915 1.00 82.12 573 SER A CA 1
ATOM 4123 C C . SER A 1 573 ? 3.941 3.794 11.926 1.00 82.12 573 SER A C 1
ATOM 4125 O O . SER A 1 573 ? 4.342 4.926 12.230 1.00 82.12 573 SER A O 1
ATOM 4127 N N . GLY A 1 574 ? 4.176 3.174 10.769 1.00 75.94 574 GLY A N 1
ATOM 4128 C CA . GLY A 1 574 ? 4.824 3.762 9.605 1.00 75.94 574 GLY A CA 1
ATOM 4129 C C . GLY A 1 574 ? 3.822 4.384 8.618 1.00 75.94 574 GLY A C 1
ATOM 4130 O O . GLY A 1 574 ? 2.714 4.779 9.005 1.00 75.94 574 GLY A O 1
ATOM 4131 N N . PRO A 1 575 ? 4.196 4.546 7.337 1.00 68.75 575 PRO A N 1
ATOM 4132 C CA . PRO A 1 575 ? 3.331 5.146 6.328 1.00 68.75 575 PRO A CA 1
ATOM 4133 C C . PRO A 1 575 ? 2.048 4.337 6.081 1.00 68.75 575 PRO A C 1
ATOM 4135 O O . PRO A 1 575 ? 2.066 3.114 5.984 1.00 68.75 575 PRO A O 1
ATOM 4138 N N . GLY A 1 576 ? 0.921 5.028 5.896 1.00 73.75 576 GLY A N 1
ATOM 4139 C CA . GLY A 1 576 ? -0.320 4.400 5.447 1.00 73.75 576 GLY A CA 1
ATOM 4140 C C . GLY A 1 576 ? -1.577 5.156 5.875 1.00 73.75 576 GLY A C 1
ATOM 4141 O O . GLY A 1 576 ? -1.516 6.291 6.343 1.00 73.75 576 GLY A O 1
ATOM 4142 N N . GLY A 1 577 ? -2.728 4.523 5.661 1.00 82.12 577 GLY A N 1
ATOM 4143 C CA . GLY A 1 577 ? -4.049 5.099 5.913 1.00 82.12 577 GLY A CA 1
ATOM 4144 C C . GLY A 1 577 ? -4.678 4.541 7.176 1.00 82.12 577 GLY A C 1
ATOM 4145 O O . GLY A 1 577 ? -4.002 3.875 7.946 1.00 82.12 577 GLY A O 1
ATOM 4146 N N . ASN A 1 578 ? -5.959 4.800 7.421 1.00 89.81 578 ASN A N 1
ATOM 4147 C CA . ASN A 1 578 ? -6.602 4.423 8.681 1.00 89.81 578 ASN A CA 1
ATOM 4148 C C . ASN A 1 578 ? -7.773 3.451 8.531 1.00 89.81 578 ASN A C 1
ATOM 4150 O O . ASN A 1 578 ? -8.449 3.385 7.507 1.00 89.81 578 ASN A O 1
ATOM 4154 N N . SER A 1 579 ? -8.057 2.731 9.610 1.00 93.25 579 SER A N 1
ATOM 4155 C CA . SER A 1 579 ? -9.325 2.042 9.819 1.00 93.25 579 SER A CA 1
ATOM 4156 C C . SER A 1 579 ? -10.020 2.625 11.040 1.00 93.25 579 SER A C 1
ATOM 4158 O O . SER A 1 579 ? -9.366 3.196 11.911 1.00 93.25 579 SER A O 1
ATOM 4160 N N . ALA A 1 580 ? -11.345 2.546 11.113 1.00 92.75 580 ALA A N 1
ATOM 4161 C CA . ALA A 1 580 ? -12.053 3.063 12.276 1.00 92.75 580 ALA A CA 1
ATOM 4162 C C . ALA A 1 580 ? -13.384 2.368 12.535 1.00 92.75 580 ALA A C 1
ATOM 4164 O O . ALA A 1 580 ? -14.071 1.962 11.597 1.00 92.75 580 ALA A O 1
ATOM 4165 N N . GLN A 1 581 ? -13.766 2.322 13.809 1.00 91.44 581 GLN A N 1
ATOM 4166 C CA . GLN A 1 581 ? -15.092 1.919 14.266 1.00 91.44 581 GLN A CA 1
ATOM 4167 C C . GLN A 1 581 ? -15.661 2.992 15.196 1.00 91.44 581 GLN A C 1
ATOM 4169 O O . GLN A 1 581 ? -14.975 3.442 16.112 1.00 91.44 581 GLN A O 1
ATOM 4174 N N . LYS A 1 582 ? -16.925 3.369 14.995 1.00 88.50 582 LYS A N 1
ATOM 4175 C CA . LYS A 1 582 ? -17.631 4.293 15.890 1.00 88.50 582 LYS A CA 1
ATOM 4176 C C . LYS A 1 582 ? -18.081 3.620 17.189 1.00 88.50 582 LYS A C 1
ATOM 4178 O O . LYS A 1 582 ? -18.618 2.513 17.174 1.00 88.50 582 LYS A O 1
ATOM 4183 N N . ILE A 1 583 ? -17.940 4.342 18.295 1.00 87.31 583 ILE A N 1
ATOM 4184 C CA . ILE A 1 583 ? -18.459 4.013 19.622 1.00 87.31 583 ILE A CA 1
ATOM 4185 C C . ILE A 1 583 ? -19.356 5.151 20.102 1.00 87.31 583 ILE A C 1
ATOM 4187 O O . ILE A 1 583 ? -19.016 6.326 19.968 1.00 87.31 583 ILE A O 1
ATOM 4191 N N . ARG A 1 584 ? -20.489 4.780 20.702 1.00 85.94 584 ARG A N 1
ATOM 4192 C CA . ARG A 1 584 ? -21.398 5.696 21.385 1.00 85.94 584 ARG A CA 1
ATOM 4193 C C . ARG A 1 584 ? -21.148 5.673 22.886 1.00 85.94 584 ARG A C 1
ATOM 4195 O O . ARG A 1 584 ? -21.085 4.605 23.492 1.00 85.94 584 ARG A O 1
ATOM 4202 N N . ILE A 1 585 ? -21.056 6.854 23.480 1.00 87.00 585 ILE A N 1
ATOM 4203 C CA . ILE A 1 585 ? -20.927 7.055 24.922 1.00 87.00 585 ILE A CA 1
ATOM 4204 C C . ILE A 1 585 ? -21.933 8.099 25.406 1.00 87.00 585 ILE A C 1
ATOM 4206 O O . ILE A 1 585 ? -22.451 8.908 24.639 1.00 87.00 585 ILE A O 1
ATOM 4210 N N . THR A 1 586 ? -22.179 8.113 26.706 1.00 90.38 586 THR A N 1
ATOM 4211 C CA . THR A 1 586 ? -22.890 9.193 27.382 1.00 90.38 586 THR A CA 1
ATOM 4212 C C . THR A 1 586 ? -21.910 9.868 28.321 1.00 90.38 586 THR A C 1
ATOM 4214 O O . THR A 1 586 ? -21.427 9.253 29.271 1.00 90.38 586 THR A O 1
ATOM 4217 N N . LEU A 1 587 ? -21.610 11.133 28.053 1.00 90.31 587 LEU A N 1
ATOM 4218 C CA . LEU A 1 587 ? -20.838 11.970 28.956 1.00 90.31 587 LEU A CA 1
ATOM 4219 C C . LEU A 1 587 ? -21.720 12.279 30.165 1.00 90.31 587 LEU A C 1
ATOM 4221 O O . LEU A 1 587 ? -22.813 12.829 30.012 1.00 90.31 587 LEU A O 1
ATOM 4225 N N . VAL A 1 588 ? -21.270 11.903 31.355 1.00 92.44 588 VAL A N 1
ATOM 4226 C CA . VAL A 1 588 ? -21.949 12.223 32.617 1.00 92.44 588 VAL A CA 1
ATOM 4227 C C . VAL A 1 588 ? -21.123 13.248 33.407 1.00 92.44 588 VAL A C 1
ATOM 4229 O O . VAL A 1 588 ? -19.961 13.477 33.048 1.00 92.44 588 VAL A O 1
ATOM 4232 N N . PRO A 1 589 ? -21.724 13.933 34.400 1.00 86.81 589 PRO A N 1
ATOM 4233 C CA . PRO A 1 589 ? -21.018 14.910 35.227 1.00 86.81 589 PRO A CA 1
ATOM 4234 C C . PRO A 1 589 ? -19.700 14.398 35.816 1.00 86.81 589 PRO A C 1
ATOM 4236 O O . PRO A 1 589 ? -19.611 13.189 36.142 1.00 86.81 589 PRO A O 1
#

Foldseek 3Di:
DDDDDDDDDDDDDDDDDDDDPDPPDPPPVPPLPQAAKAKEKEWEAQLAQKKKFWAALFFFTQFIDGHNDNIDIDMTIRGRHNFQWLIFIWIAGALPDLLFQFTAATEFLAFPDPFLQPGQKTFGTFHRPDDSYFYLYYKYWDADPLFDRYTYIYRPHRGPRTDPDQQRIAGDHSNGQQCTQVLLLAQAAASDFQDDDQPQAPPEPDQQHHNVRHGDDDPDDDPDPDDADGSLLHQSHQQRRSRHGVLRHQCRRRRSFGLLQDLPNRQRDAGDPPVPQCQGGFRKAKFKEQEQADAQSALAAACLDDDQNHDDLASLLVSLLPGMKMKIQDGQDTSPFGFPWKWKFWRRQPLFHNDTDTPVVQAEPVNIFIASSQQQWTNPVDPPIGGGDHDRGRSSRDAAQRRKMKMWTATPVRDIIIGMHGNSGDFSHFKAWAWKDQVVPDIDGDDQPAPDDHSHDHHDPADAAEHELQTKMKTKIFATWGADDRSDDAGIWGAAFKKWWKAFPPQPQQGTQCVQIDTGPVDPHIGHDDSVDTDIDIGIGSCNCRRAVVDPTVVGGDQDFAKGKIWGWIGGSGDHYIYTTMHIYTYDD

Sequence (589 aa):
MKSLTSRLKSALTVGVVVAAIASAAPVQAAVSAQGKTYTVTATMKGAKNLTVLMVSGTGRLLASAKVTKTSQNITLKAKGTASIGGTTLQLVSGSSSTAKGKYYGPVVLGNKSSTAAKSSVVYTKLKQKAATGVKLGTVTVKKAVGSTQQGYATTSTKSSAADTSSGAAVKASKGRPIGVGTYGKTGTTSVKSYGVSAFACSPVGTPTCDPQGNPIGQPGGQPGANTTVSKDDTLGGDKDDDGIPNAFDVNDDGDEVLDSADPTTPAPKVAVDDGTKDCSAVDFRIFTNYKATQGGYAGTINAYAPGAFKATKENIASTITKSMTMVFSPITSVCGSNVVTTELKGNGVPYAPTDYVSLSGGVCNTGDYQWAIGQGFICPGAGNKTAFGGYTFTGSDLPTGQDTFTMRVTTADAKSYEFTSSVGFVFVTHPMFVEYSTDGTNFTKVDYNNSTIGPDGARITEPTINVGQAQTLYLKVLRPQRLAMDGEAGEFYDLAGFKYTPDIPNAGGVGKCDQLTVTDTGMASDTVLDAGKPTTVLLTWAIGQKCYTESTKNPKPTWTPGASDFDVQVEPSGPGGNSAQKIRITLVP

Mean predicted aligned error: 10.76 Å

Secondary structure (DSSP, 8-state):
---------------------------------PPEEEEEEEEEES-TTEEEEEE-TTSBEEEEEE--SSEEEEEEEEEEES--TT-EEEEEE-TTSSSTTBEEEEEE-EESSSSGGG-SEEE-SBPTT--SEEEEEEEEEEEPTT-SS-EEEEESS--TTB--SGGG-EEEETTEETTTTTTT------S----PPP---SSTTBTTB-TTSPBPPPS---TT---PPPGGGSTT--TTSSSS-TTT-SSTTSSSS-TTT-SS-PPPPPPP--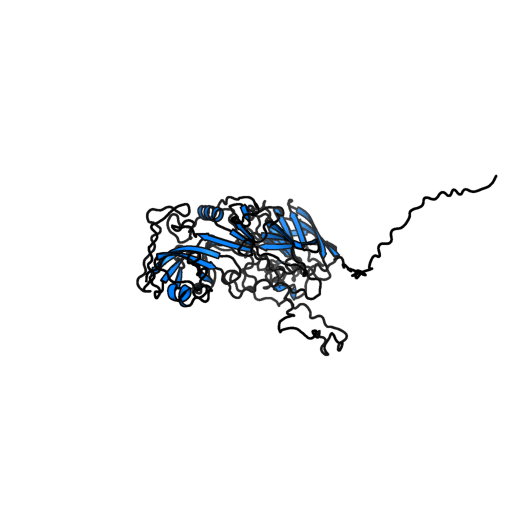SS--TT-----EEEEEEE-SGGGTT--BTT--GGGB--HHHHHHHHHHHEEEEE----EETTEEEEEEEEEESS-TTS-SS-EE-TT-S-TTSSEEEETTTTEESTTSTTPEE-------SSS---TTBEEEEEEEETTS-EEEEEEE------S--EEEEEESSSS-PEEP-TTTT---TTSS------EEEETTPPEEEEEEPPEEEPPTT-SSSEEEPPS-EEEEEETTSTTTEE-GGG-EE--S-SS-EE--TTS--EEEEEE-HIIIIIIT---SSPP----EEEEEEEEEE-SSS---EEEEEEEEEE-

Nearest PDB structures (foldseek):
  5l2v-assembly2_B  TM=4.672E-01  e=5.861E-01  Listeria monocytogenes 10403S
  5vt8-assembly6_C-3  TM=2.274E-01  e=5.861E-01  Mus musculus
  4kfm-assembly1_A  TM=2.932E-01  e=1.600E+00  Mus musculus
  3syo-assembly1_A  TM=2.947E-01  e=2.795E+00  Mus musculus
  5kuk-assembly1_A  TM=2.363E-01  e=1.692E+00  Gallus gallus

Radius of gyration: 28.92 Å; Cα contacts (8 Å, |Δi|>4): 1563; chains: 1; bounding box: 73×82×116 Å

pLDDT: mean 81.24, std 19.57, range [25.84, 98.56]